Protein AF-A0A829GNU1-F1 (afdb_monomer_lite)

Sequence (378 aa):
MKKRCYLLACLGMLLCTLLAPVTSVGAAVTWPTTSGYPAPPSFGDVDGLFSPTMGDSSLLTDPTSGHAVGLEINKDQANRSGAIWSKAPMFDLDKDSSYTMYFYMGNKPKSGEGMGFVLAAKPAAPKKIDTGSLGVWGVDHLPPNSKPQEVADTALPNSFAMVVDTRKNGTGDPGGYEQLSDFQSYYFGTGYPGQANMYRIDYPYWMTWLYFKINNPSEQYRFGLGTQKNLYETPANGKWHKLQLDWKKDNLGGGTLTAQMTITRASKPDYATEVIKWTKNDIQKYFSQGSTDPAPRKLYLGFTGTTSDVFEPHVVAIGAMPEAATVNGTVALMRGAETVDATTHLKVDDVLHYDYTVNVKATSQAPWPESGTATMNV

Foldseek 3Di:
DPPPVVVVVVVVVVVVPVPPPPPCPPPQFDQDPVVVADDAPFFDFCALFKDKPDDQKDFGARPVRRTGTKIWQHDQDAWDKGKMWTPDFQAFLVDWWKFKKKKAWAADQFADFWKKKKWALDDWFFQDDDQNLFRAAFDFFDPAPDALQVRLNRGTALMKIWIWGQADQDDQDDFDAADDNPADGIKTKIAFRNDSLLWDQDVVRGGIYGQAADPDDPPVRHGRRMHIDGDPGGLNRSHMWMWMWTWDHDPQSWTKIWIWTWRDDPPDIDIDIDIDTDGLVNQQVRHPPDNPDHRRRTIMIMMIGHRHPGHTIIMMGTRDTPQAKDKDKDKFKDQVPDTDDPPDDDDQFGKIKIWMAIDINHPDPPDDPRIDIDIDTD

Radius of gyration: 25.9 Å; chains: 1; bounding box: 63×42×77 Å

pLDDT: mean 78.94, std 20.69, range [24.67, 98.5]

InterPro domains:
  IPR013320 Concanavalin A-like lectin/glucanase domain superfamily [SSF49899] (62-317)
  IPR056573 Legume lectins, beta-barrel domain [cd01951] (41-323)

Secondary structure (DSSP, 8-state):
--SHHHHHHHHHHHHTTT-S------------GGGSSPPPSS----TTTEEE-STT-EEEE-TTT--EEEEEEE-S-SS-EEEEEESS--EETTS-EEEEEEEE--B-SS---EEEEEEESS----SS--GGGTTTSPPSB--TT--HHHHHTTS--SEEEEEEE-----SSSS-SS-S-TTS-S-EEEEE-TT-GGGEEEETTTTEEEE-B--SS--GGG---SBEEEE-SS-S-BSSEEEEEEEEEE-SSS-EEEEEEEEE--SSS-EEEEEEEEE-HHHHHHHH-SSTTSPPPSEEEEEEEEE--SS---EEEEEEE-TTS-EEEEEEEEEETTEEP-TTPPP-TTPEEEEEEEEEEE-SS-PPP--EEEEEEE-

Structure (mmCIF, N/CA/C/O backbone):
data_AF-A0A829GNU1-F1
#
_entry.id   AF-A0A829GNU1-F1
#
loop_
_atom_site.group_PDB
_atom_site.id
_atom_site.type_symbol
_atom_site.label_atom_id
_atom_site.label_alt_id
_atom_site.label_comp_id
_atom_site.label_asym_id
_atom_site.label_entity_id
_atom_site.label_seq_id
_atom_site.pdbx_PDB_ins_code
_atom_site.Cartn_x
_atom_site.Cartn_y
_atom_site.Cartn_z
_atom_site.occupancy
_atom_site.B_iso_or_equiv
_atom_site.auth_seq_id
_atom_site.auth_comp_id
_atom_site.auth_asym_id
_atom_site.auth_atom_id
_atom_site.pdbx_PDB_model_num
ATOM 1 N N . MET A 1 1 ? -31.037 26.143 49.644 1.00 34.78 1 MET A N 1
ATOM 2 C CA . MET A 1 1 ? -31.284 25.571 48.298 1.00 34.78 1 MET A CA 1
ATOM 3 C C . MET A 1 1 ? -30.049 25.479 47.389 1.00 34.78 1 MET A C 1
ATOM 5 O O . MET A 1 1 ? -30.025 24.571 46.582 1.00 34.78 1 MET A O 1
ATOM 9 N N . LYS A 1 2 ? -28.986 26.294 47.529 1.00 28.02 2 LYS A N 1
ATOM 10 C CA . LYS A 1 2 ? -27.797 26.218 46.639 1.00 28.02 2 LYS A CA 1
ATOM 11 C C . LYS A 1 2 ? -26.674 25.234 47.040 1.00 28.02 2 LYS A C 1
ATOM 13 O O . LYS A 1 2 ? -25.797 24.974 46.232 1.00 28.02 2 LYS A O 1
ATOM 18 N N . LYS A 1 3 ? -26.690 24.657 48.252 1.00 24.67 3 LYS A N 1
ATOM 19 C CA . LYS A 1 3 ? -25.627 23.739 48.733 1.00 24.67 3 LYS A CA 1
ATOM 20 C C . LYS A 1 3 ? -25.874 22.244 48.453 1.00 24.67 3 LYS A C 1
ATOM 22 O O . LYS A 1 3 ? -24.938 21.465 48.549 1.00 24.67 3 LYS A O 1
ATOM 27 N N . ARG A 1 4 ? -27.098 21.838 48.082 1.00 28.52 4 ARG A N 1
ATOM 28 C CA . ARG A 1 4 ? -27.434 20.425 47.791 1.00 28.52 4 ARG A CA 1
ATOM 29 C C . ARG A 1 4 ? -27.187 20.024 46.329 1.00 28.52 4 ARG A C 1
ATOM 31 O O . ARG A 1 4 ? -26.850 18.877 46.084 1.00 28.52 4 ARG A O 1
ATOM 38 N N . CYS A 1 5 ? -27.225 20.971 45.386 1.00 29.58 5 CYS A N 1
ATOM 39 C CA . CYS A 1 5 ? -26.906 20.696 43.977 1.00 29.58 5 CYS A CA 1
ATOM 40 C C . CYS A 1 5 ? -25.408 20.439 43.723 1.00 29.58 5 CYS A C 1
ATOM 42 O O . CYS A 1 5 ? -25.068 19.744 42.774 1.00 29.58 5 CYS A O 1
ATOM 44 N N . TYR A 1 6 ? -24.511 20.944 44.580 1.00 27.14 6 TYR A N 1
ATOM 45 C CA . TYR A 1 6 ? -23.063 20.739 44.423 1.00 27.14 6 TYR A CA 1
ATOM 46 C C . TYR A 1 6 ? -22.579 19.364 44.911 1.00 27.14 6 TYR A C 1
ATOM 48 O O . TYR A 1 6 ? -21.627 18.830 44.357 1.00 27.14 6 TYR A O 1
ATOM 56 N N . LEU A 1 7 ? -23.246 18.755 45.898 1.00 28.97 7 LEU A N 1
ATOM 57 C CA . LEU A 1 7 ? -22.898 17.408 46.375 1.00 28.97 7 LEU A CA 1
ATOM 58 C C . LEU A 1 7 ? -23.349 16.309 45.400 1.00 28.97 7 LEU A C 1
ATOM 60 O O . LEU A 1 7 ? -22.617 15.348 45.209 1.00 28.97 7 LEU A O 1
ATOM 64 N N . LEU A 1 8 ? -24.486 16.488 44.719 1.00 30.88 8 LEU A N 1
ATOM 65 C CA . LEU A 1 8 ? -24.980 15.558 43.693 1.00 30.88 8 LEU A CA 1
ATOM 66 C C . LEU A 1 8 ? -24.145 15.596 42.401 1.00 30.88 8 LEU A C 1
ATOM 68 O O . LEU A 1 8 ? -23.872 14.549 41.822 1.00 30.88 8 LEU A O 1
ATOM 72 N N . ALA A 1 9 ? -23.664 16.775 41.991 1.00 32.94 9 ALA A N 1
ATOM 73 C CA . ALA A 1 9 ? -22.779 16.903 40.831 1.00 32.94 9 ALA A CA 1
ATOM 74 C C . ALA A 1 9 ? -21.379 16.302 41.083 1.00 32.94 9 ALA A C 1
ATOM 76 O O . ALA A 1 9 ? -20.797 15.695 40.185 1.00 32.94 9 ALA A O 1
ATOM 77 N N . CYS A 1 10 ? -20.853 16.417 42.309 1.00 29.38 10 CYS A N 1
ATOM 78 C CA . CYS A 1 10 ? -19.566 15.818 42.673 1.00 29.38 10 CYS A CA 1
ATOM 79 C C . CYS A 1 10 ? -19.655 14.301 42.912 1.00 29.38 10 CYS A C 1
ATOM 81 O O . CYS A 1 10 ? -18.698 13.600 42.602 1.00 29.38 10 CYS A O 1
ATOM 83 N N . LEU A 1 11 ? -20.790 13.775 43.397 1.00 31.84 11 LEU A N 1
ATOM 84 C CA . LEU A 1 11 ? -20.994 12.329 43.567 1.00 31.84 11 LEU A CA 1
ATOM 85 C C . LEU A 1 11 ? -21.225 11.619 42.219 1.00 31.84 11 LEU A C 1
ATOM 87 O O . LEU A 1 11 ? -20.717 10.521 42.022 1.00 31.84 11 LEU A O 1
ATOM 91 N N . GLY A 1 12 ? -21.899 12.277 41.265 1.00 31.73 12 GLY A N 1
ATOM 92 C CA . GLY A 1 12 ? -22.055 11.779 39.892 1.00 31.73 12 GLY A CA 1
ATOM 93 C C . GLY A 1 12 ? -20.729 11.675 39.129 1.00 31.73 12 GLY A C 1
ATOM 94 O O . GLY A 1 12 ? -20.509 10.704 38.413 1.00 31.73 12 GLY A O 1
ATOM 95 N N . MET A 1 13 ? -19.798 12.615 39.342 1.00 33.81 13 MET A N 1
ATOM 96 C CA . MET A 1 13 ? -18.445 12.524 38.773 1.00 33.81 13 MET A CA 1
ATOM 97 C C . MET A 1 13 ? -17.554 11.492 39.480 1.00 33.81 13 MET A C 1
ATOM 99 O O . MET A 1 13 ? -16.704 10.895 38.823 1.00 33.81 13 MET A O 1
ATOM 103 N N . LEU A 1 14 ? -17.748 11.250 40.783 1.00 30.81 14 LEU A N 1
ATOM 104 C CA . LEU A 1 14 ? -16.976 10.248 41.530 1.00 30.81 14 LEU A CA 1
ATOM 105 C C . LEU A 1 14 ? -17.453 8.804 41.287 1.00 30.81 14 LEU A C 1
ATOM 107 O O . LEU A 1 14 ? -16.668 7.884 41.470 1.00 30.81 14 LEU A O 1
ATOM 111 N N . LEU A 1 15 ? -18.715 8.581 40.892 1.00 34.75 15 LEU A N 1
ATOM 112 C CA . LEU A 1 15 ? -19.246 7.229 40.652 1.00 34.75 15 LEU A CA 1
ATOM 113 C C . LEU A 1 15 ? -19.085 6.732 39.211 1.00 34.75 15 LEU A C 1
ATOM 115 O O . LEU A 1 15 ? -19.006 5.519 39.013 1.00 34.75 15 LEU A O 1
ATOM 119 N N . CYS A 1 16 ? -18.932 7.628 38.227 1.00 33.47 16 CYS A N 1
ATOM 120 C CA . CYS A 1 16 ? -18.524 7.248 36.867 1.00 33.47 16 CYS A CA 1
ATOM 121 C C . CYS A 1 16 ? -17.163 6.525 36.832 1.00 33.47 16 CYS A C 1
ATOM 123 O O . CYS A 1 16 ? -16.850 5.872 35.842 1.00 33.47 16 CYS A O 1
ATOM 125 N N . THR A 1 17 ? -16.361 6.614 37.900 1.00 36.00 17 THR A N 1
ATOM 126 C CA . THR A 1 17 ? -15.085 5.897 38.036 1.00 36.00 17 THR A CA 1
ATOM 127 C C . THR A 1 17 ? -15.153 4.655 38.934 1.00 36.00 17 THR A C 1
ATOM 129 O O . THR A 1 17 ? -14.221 3.857 38.898 1.00 36.00 17 THR A O 1
ATOM 132 N N . LEU A 1 18 ? -16.223 4.455 39.720 1.00 30.41 18 LEU A N 1
ATOM 133 C CA . LEU A 1 18 ? -16.295 3.410 40.761 1.00 30.41 18 LEU A CA 1
ATOM 134 C C . LEU A 1 18 ? -17.259 2.251 40.458 1.00 30.41 18 LEU A C 1
ATOM 136 O O . LEU A 1 18 ? -17.153 1.208 41.095 1.00 30.41 18 LEU A O 1
ATOM 140 N N . LEU A 1 19 ? -18.173 2.402 39.495 1.00 33.56 19 LEU A N 1
ATOM 141 C CA . LEU A 1 19 ? -19.116 1.347 39.087 1.00 33.56 19 LEU A CA 1
ATOM 142 C C . LEU A 1 19 ? -19.144 1.141 37.570 1.00 33.56 19 LEU A C 1
ATOM 144 O O . LEU A 1 19 ? -20.159 0.727 37.010 1.00 33.56 19 LEU A O 1
ATOM 148 N N . ALA A 1 20 ? -18.013 1.376 36.898 1.00 28.52 20 ALA A N 1
ATOM 149 C CA . ALA A 1 20 ? -17.798 0.674 35.645 1.00 28.52 20 ALA A CA 1
ATOM 150 C C . ALA A 1 20 ? -17.948 -0.821 35.973 1.00 28.52 20 ALA A C 1
ATOM 152 O O . ALA A 1 20 ? -17.293 -1.282 36.920 1.00 28.52 20 ALA A O 1
ATOM 153 N N . PRO A 1 21 ? -18.805 -1.589 35.275 1.00 30.78 21 PRO A N 1
ATOM 154 C CA . PRO A 1 21 ? -18.667 -3.028 35.344 1.00 30.78 21 PRO A CA 1
ATOM 155 C C . PRO A 1 21 ? -17.183 -3.310 35.116 1.00 30.78 21 PRO A C 1
ATOM 157 O O . PRO A 1 21 ? -16.559 -2.700 34.243 1.00 30.78 21 PRO A O 1
ATOM 160 N N . VAL A 1 22 ? -16.600 -4.208 35.907 1.00 29.80 22 VAL A N 1
ATOM 161 C CA . VAL A 1 22 ? -15.300 -4.796 35.579 1.00 29.80 22 VAL A CA 1
ATOM 162 C C . VAL A 1 22 ? -15.512 -5.695 34.353 1.00 29.80 22 VAL A C 1
ATOM 164 O O . VAL A 1 22 ? -15.247 -6.887 34.361 1.00 29.80 22 VAL A O 1
ATOM 167 N N . THR A 1 23 ? -16.054 -5.142 33.269 1.00 33.47 23 THR A N 1
ATOM 168 C CA . THR A 1 23 ? -15.606 -5.498 31.947 1.00 33.47 23 THR A CA 1
ATOM 169 C C . THR A 1 23 ? -14.153 -5.083 31.963 1.00 33.47 23 THR A C 1
ATOM 171 O O . THR A 1 23 ? -13.847 -3.897 32.104 1.00 33.47 23 THR A O 1
ATOM 174 N N . SER A 1 24 ? -13.253 -6.055 31.897 1.00 29.12 24 SER A N 1
ATOM 175 C CA . SER A 1 24 ? -11.918 -5.801 31.391 1.00 29.12 24 SER A CA 1
ATOM 176 C C . SER A 1 24 ? -12.101 -5.125 30.033 1.00 29.12 24 SER A C 1
ATOM 178 O O . SER A 1 24 ? -12.237 -5.793 29.010 1.00 29.12 24 SER A O 1
ATOM 180 N N . VAL A 1 25 ? -12.185 -3.794 30.017 1.00 35.12 25 VAL A N 1
ATOM 181 C CA . VAL A 1 25 ? -11.794 -3.026 28.849 1.00 35.12 25 VAL A CA 1
ATOM 182 C C . VAL A 1 25 ? -10.366 -3.497 28.669 1.00 35.12 25 VAL A C 1
ATOM 184 O O . VAL A 1 25 ? -9.541 -3.253 29.555 1.00 35.12 25 VAL A O 1
ATOM 187 N N . GLY A 1 26 ? -10.132 -4.338 27.657 1.00 40.00 26 GLY A N 1
ATOM 188 C CA . GLY A 1 26 ? -8.797 -4.847 27.378 1.00 40.00 26 GLY A CA 1
ATOM 189 C C . GLY A 1 26 ? -7.847 -3.665 27.484 1.00 40.00 26 GLY A C 1
ATOM 190 O O . GLY A 1 26 ? -8.184 -2.577 27.003 1.00 40.00 26 GLY A O 1
ATOM 191 N N . ALA A 1 27 ? -6.752 -3.831 28.229 1.00 44.66 27 ALA A N 1
ATOM 192 C CA . ALA A 1 27 ? -5.779 -2.761 28.381 1.00 44.66 27 ALA A CA 1
ATOM 193 C C . ALA A 1 27 ? -5.512 -2.168 26.994 1.00 44.66 27 ALA A C 1
ATOM 195 O O . ALA A 1 27 ? -5.385 -2.928 26.031 1.00 44.66 27 ALA A O 1
ATOM 196 N N . ALA A 1 28 ? -5.515 -0.835 26.881 1.00 62.75 28 ALA A N 1
ATOM 197 C CA . ALA A 1 28 ? -5.221 -0.184 25.612 1.00 62.75 28 ALA A CA 1
ATOM 198 C C . ALA A 1 28 ? -3.938 -0.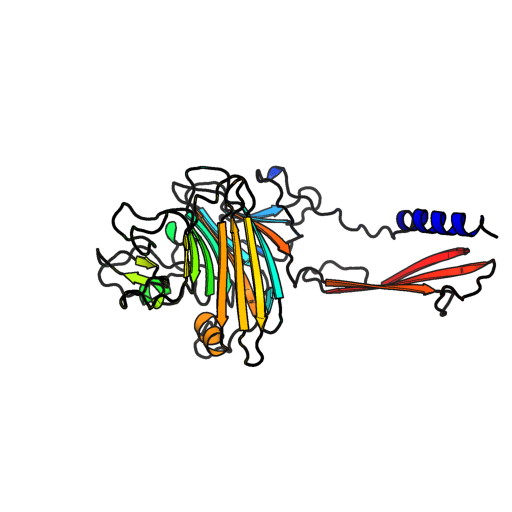809 25.052 1.00 62.75 28 ALA A C 1
ATOM 200 O O . ALA A 1 28 ? -2.917 -0.817 25.744 1.00 62.75 28 ALA A O 1
ATOM 201 N N . VAL A 1 29 ? -4.032 -1.401 23.860 1.00 70.25 29 VAL A N 1
ATOM 202 C CA . VAL A 1 29 ? -2.920 -2.143 23.266 1.00 70.25 29 VAL A CA 1
ATOM 203 C C . VAL A 1 29 ? -1.691 -1.243 23.179 1.00 70.25 29 VAL A C 1
ATOM 205 O O . VAL A 1 29 ? -1.793 -0.052 22.869 1.00 70.25 29 VAL A O 1
ATOM 208 N N . THR A 1 30 ? -0.520 -1.796 23.481 1.00 82.94 30 THR A N 1
ATOM 209 C CA . THR A 1 30 ? 0.733 -1.035 23.481 1.00 82.94 30 THR A CA 1
ATOM 210 C C . THR A 1 30 ? 1.609 -1.410 22.297 1.00 82.94 30 THR A C 1
ATOM 212 O O . THR A 1 30 ? 1.649 -2.562 21.870 1.00 82.94 30 THR A O 1
ATOM 215 N N . TRP A 1 31 ? 2.333 -0.431 21.748 1.00 88.50 31 TRP A N 1
ATOM 216 C CA . TRP A 1 31 ? 3.304 -0.719 20.699 1.00 88.50 31 TRP A CA 1
ATOM 217 C C . TRP A 1 31 ? 4.501 -1.472 21.306 1.00 88.50 31 TRP A C 1
ATOM 219 O O . TRP A 1 31 ? 5.074 -0.986 22.288 1.00 88.50 31 TRP A O 1
ATOM 229 N N . PRO A 1 32 ? 4.920 -2.623 20.749 1.00 90.12 32 PRO A N 1
ATOM 230 C CA . PRO A 1 32 ? 5.992 -3.426 21.323 1.00 90.12 32 PRO A CA 1
ATOM 231 C C . PRO A 1 32 ? 7.326 -2.683 21.293 1.00 90.12 32 PRO A C 1
ATOM 233 O O . PRO A 1 32 ? 7.927 -2.497 20.234 1.00 90.12 32 PRO A O 1
ATOM 236 N N . THR A 1 33 ? 7.850 -2.323 22.464 1.00 86.12 33 THR A N 1
ATOM 237 C CA . THR A 1 33 ? 9.181 -1.701 22.594 1.00 86.12 33 THR A CA 1
ATOM 238 C C . THR A 1 33 ? 10.307 -2.625 22.121 1.00 86.12 33 THR A C 1
ATOM 240 O O . THR A 1 33 ? 11.345 -2.155 21.662 1.00 86.12 33 THR A O 1
ATOM 243 N N . THR A 1 34 ? 10.085 -3.940 22.162 1.00 85.69 34 THR A N 1
ATOM 244 C CA . THR A 1 34 ? 10.999 -4.974 21.654 1.00 85.69 34 THR A CA 1
ATOM 245 C C . THR A 1 34 ? 11.053 -5.057 20.128 1.00 85.69 34 THR A C 1
ATOM 247 O O . THR A 1 34 ? 11.952 -5.712 19.607 1.00 85.69 34 THR A O 1
ATOM 250 N N . SER A 1 35 ? 10.145 -4.394 19.399 1.00 88.00 35 SER A N 1
ATOM 251 C CA . SER A 1 35 ? 10.159 -4.388 17.926 1.00 88.00 35 SER A CA 1
ATOM 252 C C . SER A 1 35 ? 11.360 -3.655 17.327 1.00 88.00 35 SER A C 1
ATOM 254 O O . SER A 1 35 ? 11.690 -3.869 16.168 1.00 88.00 35 SER A O 1
ATOM 256 N N . GLY A 1 36 ? 12.012 -2.776 18.097 1.00 90.69 36 GLY A N 1
ATOM 257 C CA . GLY A 1 36 ? 13.086 -1.918 17.590 1.00 90.69 36 GLY A CA 1
ATOM 258 C C . GLY A 1 36 ? 12.596 -0.725 16.758 1.00 90.69 36 GLY A C 1
ATOM 259 O O . GLY A 1 36 ? 13.419 0.053 16.278 1.00 90.69 36 GLY A O 1
ATOM 260 N N . TYR A 1 37 ? 11.278 -0.538 16.622 1.00 94.31 37 TYR A N 1
ATOM 261 C CA . TYR A 1 37 ? 10.669 0.588 15.910 1.00 94.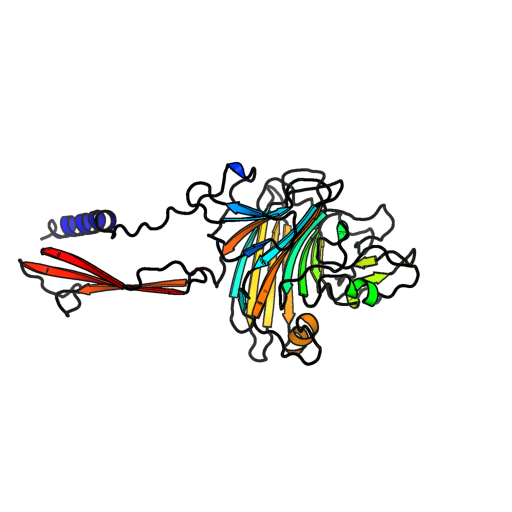31 37 TYR A CA 1
ATOM 262 C C . TYR A 1 37 ? 10.012 1.570 16.890 1.00 94.31 37 TYR A C 1
ATOM 264 O O . TYR A 1 37 ? 9.409 1.135 17.876 1.00 94.31 37 TYR A O 1
ATOM 272 N N . PRO A 1 38 ? 10.081 2.892 16.639 1.00 94.19 38 PRO A N 1
ATOM 273 C CA . PRO A 1 38 ? 9.361 3.863 17.457 1.00 94.19 38 PRO A CA 1
ATOM 274 C C . PRO A 1 38 ? 7.849 3.646 17.336 1.00 94.19 38 PRO A C 1
ATOM 276 O O . PRO A 1 38 ? 7.370 3.221 16.287 1.00 94.19 38 PRO A O 1
ATOM 279 N N . ALA A 1 39 ? 7.082 3.990 18.372 1.00 91.94 39 ALA A N 1
ATOM 280 C CA . ALA A 1 39 ? 5.625 3.907 18.300 1.00 91.94 39 ALA A CA 1
ATOM 281 C C . ALA A 1 39 ? 5.066 4.858 17.215 1.00 91.94 39 ALA A C 1
ATOM 283 O O . ALA A 1 39 ? 5.535 6.000 17.110 1.00 91.94 39 ALA A O 1
ATOM 284 N N . PRO A 1 40 ? 4.090 4.417 16.400 1.00 93.12 40 PRO A N 1
ATOM 285 C CA . PRO A 1 40 ? 3.441 5.265 15.405 1.00 93.12 40 PRO A CA 1
ATOM 286 C C . PRO A 1 40 ? 2.567 6.338 16.073 1.00 93.12 40 PRO A C 1
ATOM 288 O O . PRO A 1 40 ? 2.157 6.173 17.223 1.00 93.12 40 PRO A O 1
ATOM 291 N N . PRO A 1 41 ? 2.225 7.428 15.357 1.00 88.81 41 PRO A N 1
ATOM 292 C CA . PRO A 1 41 ? 1.355 8.480 15.891 1.00 88.81 41 PRO A CA 1
ATOM 293 C C . PRO A 1 41 ? -0.021 7.974 16.341 1.00 88.81 41 PRO A C 1
ATOM 295 O O . PRO A 1 41 ? -0.625 8.543 17.246 1.00 88.81 41 PRO A O 1
ATOM 298 N N . SER A 1 42 ? -0.527 6.931 15.684 1.00 85.06 42 SER A N 1
ATOM 299 C CA . SER A 1 42 ? -1.758 6.230 16.031 1.00 85.06 42 SER A CA 1
ATOM 300 C C . SER A 1 42 ? -1.716 4.827 15.429 1.00 85.06 42 SER A C 1
ATOM 302 O O . SER A 1 42 ? -1.139 4.621 14.358 1.00 85.06 42 SER A O 1
ATOM 304 N N . PHE A 1 43 ? -2.308 3.870 16.133 1.00 86.69 43 PHE A N 1
ATOM 305 C CA . PHE A 1 43 ? -2.477 2.497 15.686 1.00 86.69 43 PHE A CA 1
ATOM 306 C C . PHE A 1 43 ? -3.677 1.865 16.399 1.00 86.69 43 PHE A C 1
ATOM 308 O O . PHE A 1 43 ? -4.054 2.301 17.489 1.00 86.69 43 PHE A O 1
ATOM 315 N N . GLY A 1 44 ? -4.266 0.852 15.777 1.00 77.56 44 GLY A N 1
ATOM 316 C CA . GLY A 1 44 ? -5.303 0.005 16.347 1.00 77.56 44 GLY A CA 1
ATOM 317 C C . GLY A 1 44 ? -4.854 -1.449 16.453 1.00 77.56 44 GLY A C 1
ATOM 318 O O . GLY A 1 44 ? -3.815 -1.839 15.919 1.00 77.56 44 GLY A O 1
ATOM 319 N N . ASP A 1 45 ? -5.672 -2.244 17.135 1.00 81.56 45 ASP A N 1
ATOM 320 C CA . ASP A 1 45 ? -5.567 -3.700 17.114 1.00 81.56 45 ASP A CA 1
ATOM 321 C C . ASP A 1 45 ? -5.826 -4.212 15.686 1.00 81.56 45 ASP A C 1
ATOM 323 O O . ASP A 1 45 ? -6.835 -3.876 15.058 1.00 81.56 45 ASP A O 1
ATOM 327 N N . VAL A 1 46 ? -4.881 -4.987 15.164 1.00 85.31 46 VAL A N 1
ATOM 328 C CA . VAL A 1 46 ? -4.952 -5.639 13.852 1.00 85.31 46 VAL A CA 1
ATOM 329 C C . VAL A 1 46 ? -5.022 -7.159 13.977 1.00 85.31 46 VAL A C 1
ATOM 331 O O . VAL A 1 46 ? -4.918 -7.870 12.969 1.00 85.31 46 VAL A O 1
ATOM 334 N N . ASP A 1 47 ? -5.205 -7.669 15.196 1.00 83.75 47 ASP A N 1
ATOM 335 C CA . ASP A 1 47 ? -5.316 -9.089 15.459 1.00 83.75 47 ASP A CA 1
ATOM 336 C C . ASP A 1 47 ? -6.487 -9.706 14.700 1.00 83.75 47 ASP A C 1
ATOM 338 O O . ASP A 1 47 ? -7.575 -9.146 14.556 1.00 83.75 47 ASP A O 1
ATOM 342 N N . GLY A 1 48 ? -6.224 -10.868 14.112 1.00 83.44 48 GLY A N 1
ATOM 343 C CA . GLY A 1 48 ? -7.180 -11.537 13.241 1.00 83.44 48 GLY A CA 1
ATOM 344 C C . GLY A 1 48 ? -7.459 -10.844 11.896 1.00 83.44 48 GLY A C 1
ATOM 345 O O . GLY A 1 48 ? -8.007 -11.511 11.022 1.00 83.44 48 GLY A O 1
ATOM 346 N N . LEU A 1 49 ? -7.057 -9.586 11.672 1.00 87.19 49 LEU A N 1
ATOM 347 C CA . LEU A 1 49 ? -7.403 -8.831 10.457 1.00 87.19 49 LEU A CA 1
ATOM 348 C C . LEU A 1 49 ? -6.451 -9.094 9.292 1.00 87.19 49 LEU A C 1
ATOM 350 O O . LEU A 1 49 ? -6.887 -9.152 8.142 1.00 87.19 49 LEU A O 1
ATOM 354 N N . PHE A 1 50 ? -5.166 -9.290 9.582 1.00 93.25 50 PHE A N 1
ATOM 355 C CA . PHE A 1 50 ? -4.119 -9.470 8.578 1.00 93.25 50 PHE A CA 1
ATOM 356 C C . PHE A 1 50 ? -3.355 -10.780 8.782 1.00 93.25 50 PHE A C 1
ATOM 358 O O . PHE A 1 50 ? -3.301 -11.338 9.879 1.00 93.25 50 PHE A O 1
ATOM 365 N N . SER A 1 51 ? -2.763 -11.290 7.706 1.00 94.38 51 SER A N 1
ATOM 366 C CA . SER A 1 51 ? -1.870 -12.447 7.733 1.00 94.38 51 SER A CA 1
ATOM 367 C C . SER A 1 51 ? -0.679 -12.242 6.801 1.00 94.38 51 SER A C 1
ATOM 369 O O . SER A 1 51 ? -0.887 -11.844 5.649 1.00 94.38 51 SER A O 1
ATOM 371 N N . PRO A 1 52 ? 0.546 -12.570 7.248 1.00 95.50 52 PRO A N 1
ATOM 372 C CA . PRO A 1 52 ? 1.679 -12.772 6.357 1.00 95.50 52 PRO A CA 1
ATOM 373 C C . PRO A 1 52 ? 1.356 -13.813 5.286 1.00 95.50 52 PRO A C 1
ATOM 375 O O . PRO A 1 52 ? 0.843 -14.890 5.591 1.00 95.50 52 PRO A O 1
ATOM 378 N N . THR A 1 53 ? 1.657 -13.493 4.032 1.00 91.12 53 THR A N 1
ATOM 379 C CA . THR A 1 53 ? 1.505 -14.408 2.890 1.00 91.12 53 THR A CA 1
ATOM 380 C C . THR A 1 53 ? 2.838 -14.722 2.212 1.00 91.12 53 THR A C 1
ATOM 382 O O . THR A 1 53 ? 2.869 -15.558 1.314 1.00 91.12 53 THR A O 1
ATOM 385 N N . MET A 1 54 ? 3.931 -14.069 2.624 1.00 85.62 54 MET A N 1
ATOM 386 C CA . MET A 1 54 ? 5.308 -14.390 2.226 1.00 85.62 54 MET A CA 1
ATOM 387 C C . MET A 1 54 ? 6.217 -14.488 3.458 1.00 85.62 54 MET A C 1
ATOM 389 O O . MET A 1 54 ? 5.907 -13.937 4.513 1.00 85.62 54 MET A O 1
ATOM 393 N N . GLY A 1 55 ? 7.312 -15.243 3.330 1.00 76.31 55 GLY A N 1
ATOM 394 C CA . GLY A 1 55 ? 8.074 -15.768 4.469 1.00 76.31 55 GLY A CA 1
ATOM 395 C C . GLY A 1 55 ? 8.835 -14.742 5.313 1.00 76.31 55 GLY A C 1
ATOM 396 O O . GLY A 1 55 ? 9.106 -15.028 6.475 1.00 76.31 55 GLY A O 1
ATOM 397 N N . ASP A 1 56 ? 9.166 -13.566 4.773 1.00 86.50 56 ASP A N 1
ATOM 398 C CA . ASP A 1 56 ? 9.936 -12.550 5.508 1.00 86.50 56 ASP A CA 1
ATOM 399 C C . ASP A 1 56 ? 9.065 -11.585 6.334 1.00 86.50 56 ASP A C 1
ATOM 401 O O . ASP A 1 56 ? 9.596 -10.736 7.053 1.00 86.50 56 ASP A O 1
ATOM 405 N N . SER A 1 57 ? 7.738 -11.729 6.264 1.00 95.44 57 SER A N 1
ATOM 406 C CA . SER A 1 57 ? 6.783 -10.858 6.948 1.00 95.44 57 SER A CA 1
ATOM 407 C C . SER A 1 57 ? 6.327 -11.401 8.301 1.00 95.44 57 SER A C 1
ATOM 409 O O . SER A 1 57 ? 6.134 -12.603 8.482 1.00 95.44 57 SER A O 1
ATOM 411 N N . SER A 1 58 ? 6.075 -10.502 9.252 1.00 96.00 58 SER A N 1
ATOM 412 C CA . SER A 1 58 ? 5.589 -10.838 10.589 1.00 96.00 58 SER A CA 1
ATOM 413 C C . SER A 1 58 ? 4.578 -9.816 11.126 1.00 96.00 58 SER A C 1
ATOM 415 O O . SER A 1 58 ? 4.466 -8.695 10.629 1.00 96.00 58 SER A O 1
ATOM 417 N N . LEU A 1 59 ? 3.796 -10.213 12.132 1.00 95.94 59 LEU A N 1
ATOM 418 C CA . LEU A 1 59 ? 2.946 -9.290 12.885 1.00 95.94 59 LEU A CA 1
ATOM 419 C C . LEU A 1 59 ? 3.692 -8.822 14.137 1.00 95.94 59 LEU A C 1
ATOM 421 O O . LEU A 1 59 ? 4.260 -9.631 14.874 1.00 95.94 59 LEU A O 1
ATOM 425 N N . LEU A 1 60 ? 3.652 -7.521 14.403 1.00 95.44 60 LEU A N 1
ATOM 426 C CA . LEU A 1 60 ? 4.170 -6.941 15.635 1.00 95.44 60 LEU A CA 1
ATOM 427 C C . LEU A 1 60 ? 3.121 -7.114 16.727 1.00 95.44 60 LEU A C 1
ATOM 429 O O . LEU A 1 60 ? 2.008 -6.609 16.602 1.00 95.44 60 LEU A O 1
ATOM 433 N N . THR A 1 61 ? 3.479 -7.845 17.777 1.00 92.50 61 THR A N 1
ATOM 434 C CA . THR A 1 61 ? 2.556 -8.246 18.844 1.00 92.50 61 THR A CA 1
ATOM 435 C C . THR A 1 61 ? 2.845 -7.458 20.112 1.00 92.50 61 THR A C 1
ATOM 437 O O . THR A 1 61 ? 3.998 -7.385 20.535 1.00 92.50 61 THR A O 1
ATOM 440 N N . ASP A 1 62 ? 1.814 -6.885 20.723 1.00 86.94 62 ASP A N 1
ATOM 441 C CA . ASP A 1 62 ? 1.901 -6.284 22.050 1.00 86.94 62 ASP A CA 1
ATOM 442 C C . ASP A 1 62 ? 2.278 -7.370 23.077 1.00 86.94 62 ASP A C 1
ATOM 444 O O . ASP A 1 62 ? 1.526 -8.333 23.247 1.00 86.94 62 ASP A O 1
ATOM 448 N N . PRO A 1 63 ? 3.415 -7.251 23.787 1.00 83.62 63 PRO A N 1
ATOM 449 C CA . PRO A 1 63 ? 3.871 -8.280 24.719 1.00 83.62 63 PRO A CA 1
ATOM 450 C C . PRO A 1 63 ? 2.958 -8.440 25.941 1.00 83.62 63 PRO A C 1
ATOM 452 O O . PRO A 1 63 ? 3.056 -9.448 26.637 1.00 83.62 63 PRO A O 1
ATOM 455 N N . THR A 1 64 ? 2.103 -7.454 26.225 1.00 81.81 64 THR A N 1
ATOM 456 C CA . THR A 1 64 ? 1.205 -7.470 27.385 1.00 81.81 64 THR A CA 1
ATOM 457 C C . THR A 1 64 ? -0.094 -8.189 27.062 1.00 81.81 64 THR A C 1
ATOM 459 O O . THR A 1 64 ? -0.537 -9.045 27.824 1.00 81.81 64 THR A O 1
ATOM 462 N N . SER A 1 65 ? -0.715 -7.827 25.939 1.00 79.94 65 SER A N 1
ATOM 463 C CA . SER A 1 65 ? -2.020 -8.354 25.543 1.00 79.94 65 SER A CA 1
ATOM 464 C C . SER A 1 65 ? -1.917 -9.594 24.649 1.00 79.94 65 SER A C 1
ATOM 466 O O . SER A 1 65 ? -2.833 -10.409 24.636 1.00 79.94 65 SER A O 1
ATOM 468 N N . GLY A 1 66 ? -0.812 -9.772 23.918 1.00 84.50 66 GLY A N 1
ATOM 469 C CA . GLY A 1 66 ? -0.673 -10.813 22.896 1.00 84.50 66 GLY A CA 1
ATOM 470 C C . GLY A 1 66 ? -1.382 -10.484 21.577 1.00 84.50 66 GLY A C 1
ATOM 471 O O . GLY A 1 66 ? -1.355 -11.306 20.664 1.00 84.50 66 GLY A O 1
ATOM 472 N N . HIS A 1 67 ? -1.985 -9.298 21.457 1.00 84.94 67 HIS A N 1
ATOM 473 C CA . HIS A 1 67 ? -2.664 -8.844 20.245 1.00 84.94 67 HIS A CA 1
ATOM 474 C C . HIS A 1 67 ? -1.668 -8.294 19.220 1.00 84.94 67 HIS A C 1
ATOM 476 O O . HIS A 1 67 ? -0.685 -7.635 19.573 1.00 84.94 67 HIS A O 1
ATOM 482 N N . ALA A 1 68 ? -1.929 -8.528 17.934 1.00 89.38 68 ALA A N 1
ATOM 483 C CA . ALA A 1 68 ? -1.176 -7.898 16.858 1.00 89.38 68 ALA A CA 1
ATOM 484 C C . ALA A 1 68 ? -1.560 -6.416 16.727 1.00 89.38 68 ALA A C 1
ATOM 486 O O . ALA A 1 68 ? -2.732 -6.075 16.642 1.00 89.38 68 ALA A O 1
ATOM 487 N N . VAL A 1 69 ? -0.573 -5.525 16.658 1.00 89.69 69 VAL A N 1
ATOM 488 C CA . VAL A 1 69 ? -0.768 -4.059 16.630 1.00 89.69 69 VAL A CA 1
ATOM 489 C C . VAL A 1 69 ? -0.052 -3.367 15.468 1.00 89.69 69 VAL A C 1
ATOM 491 O O . VAL A 1 69 ? -0.244 -2.178 15.219 1.00 89.69 69 VAL A O 1
ATOM 494 N N . GLY A 1 70 ? 0.783 -4.105 14.738 1.00 94.44 70 GLY A N 1
ATOM 495 C CA . GLY A 1 70 ? 1.528 -3.602 13.593 1.00 94.44 70 GLY A CA 1
ATOM 496 C C . GLY A 1 70 ? 1.909 -4.719 12.633 1.00 94.44 70 GLY A C 1
ATOM 497 O O . GLY A 1 70 ? 1.839 -5.904 12.959 1.00 94.44 70 GLY A O 1
ATOM 498 N N . LEU A 1 71 ? 2.313 -4.327 11.433 1.00 97.56 71 LEU A N 1
ATOM 499 C CA . LEU A 1 71 ? 2.651 -5.221 10.335 1.00 97.56 71 LEU A CA 1
ATOM 500 C C . LEU A 1 71 ? 4.113 -4.963 9.963 1.00 97.56 71 LEU A C 1
ATOM 502 O O . LEU A 1 71 ? 4.450 -3.860 9.540 1.00 97.56 71 LEU A O 1
ATOM 506 N N . GLU A 1 72 ? 4.985 -5.951 10.117 1.00 97.56 72 GLU A N 1
ATOM 507 C CA . GLU A 1 72 ? 6.366 -5.895 9.641 1.00 97.56 72 GLU A CA 1
ATOM 508 C C . GLU A 1 72 ? 6.434 -6.656 8.319 1.00 97.56 72 GLU A C 1
ATOM 510 O O . GLU A 1 72 ? 6.448 -7.883 8.286 1.00 97.56 72 GLU A O 1
ATOM 515 N N . ILE A 1 73 ? 6.428 -5.924 7.208 1.00 97.38 73 ILE A N 1
ATOM 516 C CA . ILE A 1 73 ? 6.461 -6.511 5.870 1.00 97.38 73 ILE A CA 1
ATOM 517 C C . ILE A 1 73 ? 7.849 -7.101 5.630 1.00 97.38 73 ILE A C 1
ATOM 519 O O . ILE A 1 73 ? 7.947 -8.266 5.268 1.00 97.38 73 ILE A O 1
ATOM 523 N N . ASN A 1 74 ? 8.901 -6.321 5.884 1.00 95.00 74 ASN A N 1
ATOM 524 C CA . ASN A 1 74 ? 10.284 -6.784 5.882 1.00 95.00 74 ASN A CA 1
ATOM 525 C C . ASN A 1 74 ? 11.011 -6.231 7.101 1.00 95.00 74 ASN A C 1
ATOM 527 O O . ASN A 1 74 ? 10.841 -5.065 7.465 1.00 95.00 74 ASN A O 1
ATOM 531 N N . LYS A 1 75 ? 11.891 -7.056 7.663 1.00 93.44 75 LYS A N 1
ATOM 532 C CA . LYS A 1 75 ? 12.911 -6.608 8.613 1.00 93.44 75 LYS A CA 1
ATOM 533 C C . LYS A 1 75 ? 13.953 -5.745 7.917 1.00 93.44 75 LYS A C 1
ATOM 535 O O . LYS A 1 75 ? 14.156 -5.849 6.710 1.00 93.44 75 LYS A O 1
ATOM 540 N N . ASP A 1 76 ? 14.685 -4.980 8.719 1.00 93.88 76 ASP A N 1
ATOM 541 C CA . ASP A 1 76 ? 15.893 -4.260 8.311 1.00 93.88 76 ASP A CA 1
ATOM 542 C C . ASP A 1 76 ? 17.045 -5.242 8.004 1.00 93.88 76 ASP A C 1
ATOM 544 O O . ASP A 1 76 ? 18.023 -5.357 8.745 1.00 93.88 76 ASP A O 1
ATOM 548 N N . GLN A 1 77 ? 16.890 -6.019 6.932 1.00 93.81 77 GLN A N 1
ATOM 549 C CA . GLN A 1 77 ? 17.803 -7.077 6.521 1.00 93.81 77 GLN A CA 1
ATOM 550 C C . GLN A 1 77 ? 17.862 -7.189 4.997 1.00 93.81 77 GLN A C 1
ATOM 552 O O . GLN A 1 77 ? 16.862 -7.001 4.307 1.00 93.81 77 GLN A O 1
ATOM 557 N N . ALA A 1 78 ? 19.036 -7.555 4.483 1.00 93.50 78 ALA A N 1
ATOM 558 C CA . ALA A 1 78 ? 19.263 -7.753 3.060 1.00 93.50 78 ALA A CA 1
ATOM 559 C C . ALA A 1 78 ? 18.472 -8.928 2.460 1.00 93.50 78 ALA A C 1
ATOM 561 O O . ALA A 1 78 ? 18.290 -9.958 3.121 1.00 93.50 78 ALA A O 1
ATOM 562 N N . ASN A 1 79 ? 18.119 -8.786 1.178 1.00 91.75 79 ASN A N 1
ATOM 563 C CA . ASN A 1 79 ? 17.548 -9.820 0.303 1.00 91.75 79 ASN A CA 1
ATOM 564 C C . ASN A 1 79 ? 16.263 -10.466 0.841 1.00 91.75 79 ASN A C 1
ATOM 566 O O . ASN A 1 79 ? 16.167 -11.691 0.944 1.00 91.75 79 ASN A O 1
ATOM 570 N N . ARG A 1 80 ? 15.290 -9.634 1.212 1.00 93.25 80 ARG A N 1
ATOM 571 C CA . ARG A 1 80 ? 13.991 -10.046 1.752 1.00 93.25 80 ARG A CA 1
ATOM 572 C C . ARG A 1 80 ? 12.866 -9.724 0.788 1.00 93.25 80 ARG A C 1
ATOM 574 O O . ARG A 1 80 ? 12.927 -8.735 0.060 1.00 93.25 80 ARG A O 1
ATOM 581 N N . SER A 1 81 ? 11.818 -10.536 0.818 1.00 93.25 81 SER A N 1
ATOM 582 C CA . SER A 1 81 ? 10.555 -10.225 0.164 1.00 93.25 81 SER A CA 1
ATOM 583 C C . SER A 1 81 ? 9.377 -10.598 1.049 1.00 93.25 81 SER A C 1
ATOM 585 O O . SER A 1 81 ? 9.193 -11.747 1.458 1.00 93.25 81 SER A O 1
ATOM 587 N N . GLY A 1 82 ? 8.552 -9.594 1.308 1.00 94.81 82 GLY A N 1
ATOM 588 C CA . GLY A 1 82 ? 7.466 -9.669 2.258 1.00 94.81 82 GLY A CA 1
ATOM 589 C C . GLY A 1 82 ? 6.143 -9.270 1.637 1.00 94.81 82 GLY A C 1
ATOM 590 O O . GLY A 1 82 ? 6.078 -8.378 0.786 1.00 94.81 82 GLY A O 1
ATOM 591 N N . ALA A 1 83 ? 5.079 -9.927 2.085 1.00 96.75 83 ALA A N 1
ATOM 592 C CA . ALA A 1 83 ? 3.725 -9.451 1.896 1.00 96.75 83 ALA A CA 1
ATOM 593 C C . ALA A 1 83 ? 2.837 -9.843 3.069 1.00 96.75 83 ALA A C 1
ATOM 595 O O . ALA A 1 83 ? 2.895 -10.961 3.588 1.00 96.75 83 ALA A O 1
ATOM 596 N N . ILE A 1 84 ? 1.963 -8.911 3.428 1.00 98.06 84 ILE A N 1
ATOM 597 C CA . ILE A 1 84 ? 0.900 -9.088 4.408 1.00 98.06 84 ILE A CA 1
ATOM 598 C C . ILE A 1 84 ? -0.400 -8.647 3.751 1.00 98.06 84 ILE A C 1
ATOM 600 O O . ILE A 1 84 ? -0.481 -7.555 3.192 1.00 98.06 84 ILE A O 1
ATOM 604 N N . TRP A 1 85 ? -1.430 -9.480 3.846 1.00 97.81 85 TRP A N 1
ATOM 605 C CA . TRP A 1 85 ? -2.753 -9.185 3.307 1.00 97.81 85 TRP A CA 1
ATOM 606 C C . TRP A 1 85 ? -3.816 -9.256 4.385 1.00 97.81 85 TRP A C 1
ATOM 608 O O . TRP A 1 85 ? -3.704 -10.019 5.345 1.00 97.81 85 TRP A O 1
ATOM 618 N N . SER A 1 86 ? -4.868 -8.470 4.198 1.00 95.31 86 SER A N 1
ATOM 619 C CA . SER A 1 86 ? -6.119 -8.637 4.935 1.00 95.31 86 SER A CA 1
ATOM 620 C C . SER A 1 86 ? -6.666 -10.057 4.736 1.00 95.31 86 SER A C 1
ATOM 622 O O . SER A 1 86 ? -6.586 -10.622 3.644 1.00 95.31 86 SER A O 1
ATOM 624 N N . LYS A 1 87 ? -7.218 -10.664 5.792 1.00 91.56 87 LYS A N 1
ATOM 625 C CA . LYS A 1 87 ? -7.802 -12.019 5.729 1.00 91.56 87 LYS A CA 1
ATOM 626 C C . LYS A 1 87 ? -9.169 -12.038 5.042 1.00 91.56 87 LYS A C 1
ATOM 628 O O . LYS A 1 87 ? -9.584 -13.066 4.512 1.00 91.56 87 LYS A O 1
ATOM 633 N N . ALA A 1 88 ? -9.858 -10.900 5.028 1.00 89.81 88 ALA A N 1
ATOM 634 C CA . ALA A 1 88 ? -11.137 -10.690 4.359 1.00 89.81 88 ALA A CA 1
ATOM 635 C C . ALA A 1 88 ? -11.078 -9.416 3.497 1.00 89.81 88 ALA A C 1
ATOM 637 O O . ALA A 1 88 ? -10.218 -8.574 3.741 1.00 89.81 88 ALA A O 1
ATOM 638 N N . PRO A 1 89 ? -11.975 -9.231 2.511 1.00 91.56 89 PRO A N 1
ATOM 639 C CA . PRO A 1 89 ? -12.087 -7.960 1.806 1.00 91.56 89 PRO A CA 1
ATOM 640 C C . PRO A 1 89 ? -12.467 -6.843 2.788 1.00 91.56 89 PRO A C 1
ATOM 642 O O . PRO A 1 89 ? -13.501 -6.935 3.453 1.00 91.56 89 PRO A O 1
ATOM 645 N N . MET A 1 90 ? -11.650 -5.793 2.858 1.00 88.56 90 MET A N 1
ATOM 646 C CA . MET A 1 90 ? -11.822 -4.663 3.784 1.00 88.56 90 MET A CA 1
ATOM 647 C C . MET A 1 90 ? -11.984 -3.329 3.062 1.00 88.56 90 MET A C 1
ATOM 649 O O . MET A 1 90 ? -12.022 -2.311 3.718 1.00 88.56 90 MET A O 1
ATOM 653 N N . PHE A 1 91 ? -12.043 -3.293 1.731 1.00 92.56 91 PHE A N 1
ATOM 654 C CA . PHE A 1 91 ? -12.262 -2.056 0.982 1.00 92.56 91 PHE A CA 1
ATOM 655 C C . PHE A 1 91 ? -13.547 -2.176 0.163 1.00 92.56 91 PHE A C 1
ATOM 657 O O . PHE A 1 91 ? -13.562 -2.825 -0.885 1.00 92.56 91 PHE A O 1
ATOM 664 N N . ASP A 1 92 ? -14.648 -1.618 0.671 1.00 93.19 92 ASP A N 1
ATOM 665 C CA . ASP A 1 92 ? -15.987 -1.744 0.078 1.00 93.19 92 ASP A CA 1
ATOM 666 C C . ASP A 1 92 ? -16.263 -0.604 -0.915 1.00 93.19 92 ASP A C 1
ATOM 668 O O . ASP A 1 92 ? -16.541 0.528 -0.527 1.00 93.19 92 ASP A O 1
ATOM 672 N N . LEU A 1 93 ? -16.222 -0.908 -2.216 1.00 96.25 93 LEU A N 1
ATOM 673 C CA . LEU A 1 93 ? -16.410 0.079 -3.282 1.00 96.25 93 LEU A CA 1
ATOM 674 C C . LEU A 1 93 ? -17.850 0.611 -3.366 1.00 96.25 93 LEU A C 1
ATOM 676 O O . LEU A 1 93 ? -18.089 1.613 -4.042 1.00 96.25 93 LEU A O 1
ATOM 680 N N . ASP A 1 94 ? -18.808 -0.031 -2.691 1.00 94.88 94 ASP A N 1
ATOM 681 C CA . ASP A 1 94 ? -20.211 0.391 -2.643 1.00 94.88 94 ASP A CA 1
ATOM 682 C C . ASP A 1 94 ? -20.520 1.343 -1.478 1.00 94.88 94 ASP A C 1
ATOM 684 O O . ASP A 1 94 ? -21.675 1.749 -1.297 1.00 94.88 94 ASP A O 1
ATOM 688 N N . LYS A 1 95 ? -19.510 1.738 -0.694 1.00 91.62 95 LYS A N 1
ATOM 689 C CA . LYS A 1 95 ? -19.649 2.672 0.428 1.00 91.62 95 LYS A CA 1
ATOM 690 C C . LYS A 1 95 ? -18.575 3.739 0.374 1.00 91.62 95 LYS A C 1
ATOM 692 O O . LYS A 1 95 ? -17.468 3.474 -0.055 1.00 91.62 95 LYS A O 1
ATOM 697 N N . ASP A 1 96 ? -18.895 4.935 0.848 1.00 93.75 96 ASP A N 1
ATOM 698 C CA . ASP A 1 96 ? -17.857 5.920 1.131 1.00 93.75 96 ASP A CA 1
ATOM 699 C C . ASP A 1 96 ? -17.001 5.433 2.303 1.00 93.75 96 ASP A C 1
ATOM 701 O O . ASP A 1 96 ? -17.535 4.950 3.305 1.00 93.75 96 ASP A O 1
ATOM 705 N N . SER A 1 97 ? -15.687 5.598 2.200 1.00 89.50 97 SER A N 1
ATOM 706 C CA . SER A 1 97 ? -14.743 5.063 3.183 1.00 89.50 97 SER A CA 1
ATOM 707 C C . SER A 1 97 ? -13.479 5.912 3.279 1.00 89.50 97 SER A C 1
ATOM 709 O O . SER A 1 97 ? -13.069 6.533 2.298 1.00 89.50 97 SER A O 1
ATOM 711 N N . SER A 1 98 ? -12.854 5.923 4.458 1.00 90.88 98 SER A N 1
ATOM 712 C CA . SER A 1 98 ? -11.587 6.612 4.716 1.00 90.88 98 SER A CA 1
ATOM 713 C C . SER A 1 98 ? -10.660 5.721 5.537 1.00 90.88 98 SER A C 1
ATOM 715 O O . SER A 1 98 ? -11.045 5.259 6.610 1.00 90.88 98 SER A O 1
ATOM 717 N N . TYR A 1 99 ? -9.451 5.483 5.035 1.00 91.81 99 TYR A N 1
ATOM 718 C CA . TYR A 1 99 ? -8.420 4.668 5.676 1.00 91.81 99 TYR A CA 1
ATOM 719 C C . TYR A 1 99 ? -7.211 5.541 5.971 1.00 91.81 99 TYR A C 1
ATOM 721 O O . TYR A 1 99 ? -6.762 6.295 5.111 1.00 91.81 99 TYR A O 1
ATOM 729 N N . THR A 1 100 ? -6.648 5.409 7.166 1.00 92.56 100 THR A N 1
ATOM 730 C CA . THR A 1 100 ? -5.381 6.037 7.544 1.00 92.56 100 THR A CA 1
ATOM 731 C C . THR A 1 100 ? -4.394 4.963 7.958 1.00 92.56 100 THR A C 1
ATOM 733 O O . THR A 1 100 ? -4.619 4.228 8.921 1.00 92.56 100 THR A O 1
ATOM 736 N N . MET A 1 101 ? -3.278 4.912 7.245 1.00 95.69 101 MET A N 1
ATOM 737 C CA . MET A 1 101 ? -2.153 4.033 7.522 1.00 95.69 101 MET A CA 1
ATOM 738 C C . MET A 1 101 ? -0.921 4.878 7.803 1.00 95.69 101 MET A C 1
ATOM 740 O O . MET A 1 101 ? -0.682 5.896 7.148 1.00 95.69 101 MET A O 1
ATOM 744 N N . TYR A 1 102 ? -0.124 4.425 8.759 1.00 97.88 102 TYR A N 1
ATOM 745 C CA . TYR A 1 102 ? 1.208 4.940 9.001 1.00 97.88 102 TYR A CA 1
ATOM 746 C C . TYR A 1 102 ? 2.229 3.919 8.540 1.00 97.88 102 TYR A C 1
ATOM 748 O O . TYR A 1 102 ? 2.020 2.721 8.705 1.00 97.88 102 TYR A O 1
ATOM 756 N N . PHE A 1 103 ? 3.336 4.387 7.982 1.00 98.25 103 PHE A N 1
ATOM 757 C CA . PHE A 1 103 ? 4.434 3.512 7.596 1.00 98.25 103 PHE A CA 1
ATOM 758 C C . PHE A 1 103 ? 5.783 4.077 8.024 1.00 98.25 103 PHE A C 1
ATOM 760 O O . PHE A 1 103 ? 5.941 5.290 8.175 1.00 98.25 103 PHE A O 1
ATOM 767 N N . TYR A 1 104 ? 6.731 3.181 8.263 1.00 97.88 104 TYR A N 1
ATOM 768 C CA . TYR A 1 104 ? 8.073 3.482 8.738 1.00 97.88 104 TYR A CA 1
ATOM 769 C C . TYR A 1 104 ? 9.088 2.734 7.882 1.00 97.88 104 TYR A C 1
ATOM 771 O O . TYR A 1 104 ? 8.939 1.532 7.663 1.00 97.88 104 TYR A O 1
ATOM 779 N N . MET A 1 105 ? 10.106 3.465 7.420 1.00 96.00 105 MET A N 1
ATOM 780 C CA . MET A 1 105 ? 11.111 2.980 6.465 1.00 96.00 105 MET A CA 1
ATOM 781 C C . MET A 1 105 ? 12.531 3.022 7.048 1.00 96.00 105 MET A C 1
ATOM 783 O O . MET A 1 105 ? 13.518 3.115 6.334 1.00 96.00 105 MET A O 1
ATOM 787 N N . GLY A 1 106 ? 12.668 3.000 8.378 1.00 94.88 106 GLY A N 1
ATOM 788 C CA . GLY A 1 106 ? 13.977 3.023 9.034 1.00 94.88 106 GLY A CA 1
ATOM 789 C C . GLY A 1 106 ? 14.579 4.420 9.172 1.00 94.88 106 GLY A C 1
ATOM 790 O O . GLY A 1 106 ? 13.886 5.431 9.100 1.00 94.88 106 GLY A O 1
ATOM 791 N N . ASN A 1 107 ? 15.886 4.461 9.437 1.00 93.62 107 ASN A N 1
ATOM 792 C CA . ASN A 1 107 ? 16.648 5.681 9.723 1.00 93.62 107 ASN A CA 1
ATOM 793 C C . ASN A 1 107 ? 18.071 5.589 9.145 1.00 93.62 107 ASN A C 1
ATOM 795 O O . ASN A 1 107 ? 19.058 5.638 9.884 1.00 93.62 107 ASN A O 1
ATOM 799 N N . LYS A 1 108 ? 18.185 5.344 7.837 1.00 88.19 108 LYS A N 1
ATOM 800 C CA . LYS A 1 108 ? 19.470 5.154 7.156 1.00 88.19 108 LYS A CA 1
ATOM 801 C C . LYS A 1 108 ? 19.526 5.990 5.877 1.00 88.19 108 LYS A C 1
ATOM 803 O O . LYS A 1 108 ? 18.562 6.000 5.123 1.00 88.19 108 LYS A O 1
ATOM 808 N N . PRO A 1 109 ? 20.668 6.637 5.580 1.00 77.81 109 PRO A N 1
ATOM 809 C CA . PRO A 1 109 ? 20.807 7.461 4.380 1.00 77.81 109 PRO A CA 1
ATOM 810 C C . PRO A 1 109 ? 20.895 6.635 3.088 1.00 77.81 109 PRO A C 1
ATOM 812 O O . PRO A 1 109 ? 20.539 7.131 2.025 1.00 77.81 109 PRO A O 1
ATOM 815 N N . LYS A 1 110 ? 21.385 5.391 3.175 1.00 81.19 110 LYS A N 1
ATOM 816 C CA . LYS A 1 110 ? 21.379 4.413 2.082 1.00 81.19 110 LYS A CA 1
ATOM 817 C C . LYS A 1 110 ? 20.337 3.356 2.432 1.00 81.19 110 LYS A C 1
ATOM 819 O O . LYS A 1 110 ? 20.528 2.627 3.405 1.00 81.19 110 LYS A O 1
ATOM 824 N N . SER A 1 111 ? 19.248 3.331 1.681 1.00 84.50 111 SER A N 1
ATOM 825 C CA . SER A 1 111 ? 18.049 2.558 1.992 1.00 84.50 111 SER A CA 1
ATOM 826 C C . SER A 1 111 ? 17.405 2.059 0.689 1.00 84.50 111 SER A C 1
ATOM 828 O O . SER A 1 111 ? 17.791 2.513 -0.391 1.00 84.50 111 SER A O 1
ATOM 830 N N . GLY A 1 112 ? 16.584 1.014 0.772 1.00 86.44 112 GLY A N 1
ATOM 831 C CA . GLY A 1 112 ? 16.070 0.302 -0.397 1.00 86.44 112 GLY A CA 1
ATOM 832 C C . GLY A 1 112 ? 15.255 -0.937 -0.013 1.00 86.44 112 GLY A C 1
ATOM 833 O O . GLY A 1 112 ? 15.384 -1.454 1.091 1.00 86.44 112 GLY A O 1
ATOM 834 N N . GLU A 1 113 ? 14.422 -1.482 -0.888 1.00 88.69 113 GLU A N 1
ATOM 835 C CA . GLU A 1 113 ? 14.063 -0.961 -2.218 1.00 88.69 113 GLU A CA 1
ATOM 836 C C . GLU A 1 113 ? 12.801 -0.087 -2.148 1.00 88.69 113 GLU A C 1
ATOM 838 O O . GLU A 1 113 ? 12.565 0.751 -3.009 1.00 88.69 113 GLU A O 1
ATOM 843 N N . GLY A 1 114 ? 12.002 -0.267 -1.095 1.00 92.38 114 GLY A N 1
ATOM 844 C CA . GLY A 1 114 ? 10.724 0.392 -0.905 1.00 92.38 114 GLY A CA 1
ATOM 845 C C . GLY A 1 114 ? 9.580 -0.600 -0.712 1.00 92.38 114 GLY A C 1
ATOM 846 O O . GLY A 1 114 ? 9.757 -1.820 -0.602 1.00 92.38 114 GLY A O 1
ATOM 847 N N . MET A 1 115 ? 8.363 -0.064 -0.671 1.00 95.06 115 MET A N 1
ATOM 848 C CA . MET A 1 115 ? 7.166 -0.834 -0.339 1.00 95.06 115 MET A CA 1
ATOM 849 C C . MET A 1 115 ? 5.944 -0.437 -1.164 1.00 95.06 115 MET A C 1
ATOM 851 O O . MET A 1 115 ? 5.831 0.688 -1.652 1.00 95.06 115 MET A O 1
ATOM 855 N N . GLY A 1 116 ? 4.995 -1.364 -1.270 1.00 95.88 116 GLY A N 1
ATOM 856 C CA . GLY A 1 116 ? 3.716 -1.193 -1.945 1.00 95.88 116 GLY A CA 1
ATOM 857 C C . GLY A 1 116 ? 2.524 -1.298 -0.996 1.00 95.88 116 GLY A C 1
ATOM 858 O O . GLY A 1 116 ? 2.502 -2.110 -0.073 1.00 95.88 116 GLY A O 1
ATOM 859 N N . PHE A 1 117 ? 1.503 -0.498 -1.279 1.00 97.94 117 PHE A N 1
ATOM 860 C CA . PHE A 1 117 ? 0.149 -0.566 -0.740 1.00 97.94 117 PHE A CA 1
ATOM 861 C C . PHE A 1 117 ? -0.772 -0.982 -1.881 1.00 97.94 117 PHE A C 1
ATOM 863 O O . PHE A 1 117 ? -0.815 -0.322 -2.921 1.00 97.94 117 PHE A O 1
ATOM 870 N N . VAL A 1 118 ? -1.496 -2.080 -1.712 1.00 98.06 118 VAL A N 1
ATOM 871 C CA . VAL A 1 118 ? -2.158 -2.765 -2.822 1.00 98.06 118 VAL A CA 1
ATOM 872 C C . VAL A 1 118 ? -3.633 -2.969 -2.521 1.00 98.06 118 VAL A C 1
ATOM 874 O O . VAL A 1 118 ? -4.002 -3.429 -1.443 1.00 98.06 118 VAL A O 1
ATOM 877 N N . LEU A 1 119 ? -4.475 -2.664 -3.504 1.00 98.00 119 LEU A N 1
ATOM 878 C CA . LEU A 1 119 ? -5.867 -3.094 -3.543 1.00 98.00 119 LEU A CA 1
ATOM 879 C C . LEU A 1 119 ? -6.007 -4.181 -4.609 1.00 98.00 119 LEU A C 1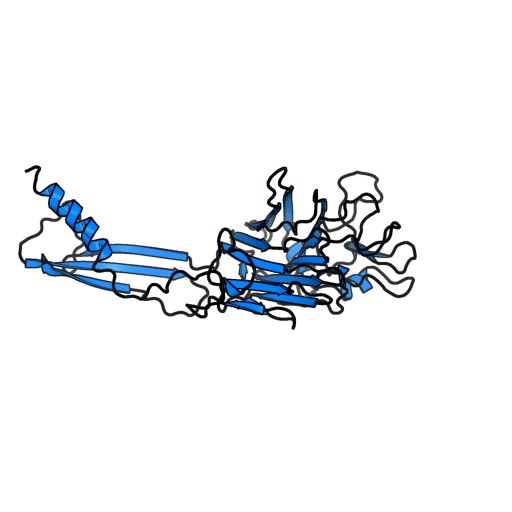
ATOM 881 O O . LEU A 1 119 ? -5.566 -3.992 -5.743 1.00 98.00 119 LEU A O 1
ATOM 885 N N . ALA A 1 120 ? -6.618 -5.313 -4.266 1.00 96.69 120 ALA A N 1
ATOM 886 C CA . ALA A 1 120 ? -6.845 -6.410 -5.208 1.00 96.69 120 ALA A CA 1
ATOM 887 C C . ALA A 1 120 ? -8.130 -7.181 -4.888 1.00 96.69 120 ALA A C 1
ATOM 889 O O . ALA A 1 120 ? -8.602 -7.184 -3.754 1.00 96.69 120 ALA A O 1
ATOM 890 N N . ALA A 1 121 ? -8.697 -7.881 -5.872 1.00 92.88 121 ALA A N 1
ATOM 891 C CA . ALA A 1 121 ? -9.901 -8.692 -5.649 1.00 92.88 121 ALA A CA 1
ATOM 892 C C . ALA A 1 121 ? -9.666 -9.910 -4.740 1.00 92.88 121 ALA A C 1
ATOM 894 O O . ALA A 1 121 ? -10.612 -10.445 -4.168 1.00 92.88 121 ALA A O 1
ATOM 895 N N . LYS A 1 122 ? -8.411 -10.349 -4.610 1.00 92.69 122 LYS A N 1
ATOM 896 C CA . LYS A 1 122 ? -7.970 -11.400 -3.690 1.00 92.69 122 LYS A CA 1
ATOM 897 C C . LYS A 1 122 ? -6.505 -11.173 -3.303 1.00 92.69 122 LYS A C 1
ATOM 899 O O . LYS A 1 122 ? -5.791 -10.544 -4.088 1.00 92.69 122 LYS A O 1
ATOM 904 N N . PRO A 1 123 ? -6.037 -11.713 -2.164 1.00 93.94 123 PRO A N 1
ATOM 905 C CA . PRO A 1 123 ? -4.616 -11.751 -1.850 1.00 93.94 123 PRO A CA 1
ATOM 906 C C . PRO A 1 123 ? -3.836 -12.420 -2.979 1.00 93.94 123 PRO A C 1
ATOM 908 O O . PRO A 1 123 ? -4.234 -13.473 -3.489 1.00 93.94 123 PRO A O 1
ATOM 911 N N . ALA A 1 124 ? -2.740 -11.794 -3.384 1.00 87.44 124 ALA A N 1
ATOM 912 C CA . ALA A 1 124 ? -1.921 -12.254 -4.491 1.00 87.44 124 ALA A CA 1
ATOM 913 C C . ALA A 1 124 ? -0.442 -11.967 -4.225 1.00 87.44 124 ALA A C 1
ATOM 915 O O . ALA A 1 124 ? -0.087 -11.137 -3.388 1.00 87.44 124 ALA A O 1
ATOM 916 N N . ALA A 1 125 ? 0.408 -12.660 -4.970 1.00 86.38 125 ALA A N 1
ATOM 917 C CA . ALA A 1 125 ? 1.836 -12.408 -5.036 1.00 86.38 125 ALA A CA 1
ATOM 918 C C . ALA A 1 125 ? 2.250 -12.319 -6.514 1.00 86.38 125 ALA A C 1
ATOM 920 O O . ALA A 1 125 ? 1.595 -12.944 -7.361 1.00 86.38 125 ALA A O 1
ATOM 921 N N . PRO A 1 126 ? 3.316 -11.571 -6.841 1.00 84.38 126 PRO A N 1
ATOM 922 C CA . PRO A 1 126 ? 3.948 -11.656 -8.152 1.00 84.38 126 PRO A CA 1
ATOM 923 C C . PRO A 1 126 ? 4.380 -13.095 -8.454 1.00 84.38 126 PRO A C 1
ATOM 925 O O . PRO A 1 126 ? 4.747 -13.850 -7.552 1.00 84.38 126 PRO A O 1
ATOM 928 N N . LYS A 1 127 ? 4.373 -13.488 -9.732 1.00 83.81 127 LYS A N 1
ATOM 929 C CA . LYS A 1 127 ? 4.856 -14.828 -10.129 1.00 83.81 127 LYS A CA 1
ATOM 930 C C . LYS A 1 127 ? 6.377 -14.939 -10.052 1.00 83.81 127 LYS A C 1
ATOM 932 O O . LYS A 1 127 ? 6.910 -16.041 -9.948 1.00 83.81 127 LYS A O 1
ATOM 937 N N . LYS A 1 128 ? 7.061 -13.803 -10.166 1.00 84.06 128 LYS A N 1
ATOM 938 C CA . LYS A 1 128 ? 8.506 -13.646 -10.027 1.00 84.06 128 LYS A CA 1
ATOM 939 C C . LYS A 1 128 ? 8.763 -12.348 -9.278 1.00 84.06 128 LYS A C 1
ATOM 941 O O . LYS A 1 128 ? 8.031 -11.384 -9.480 1.00 84.06 128 LYS A O 1
ATOM 946 N N . ILE A 1 129 ? 9.767 -12.353 -8.414 1.00 84.12 129 ILE A N 1
ATOM 947 C CA . ILE A 1 129 ? 10.081 -11.224 -7.545 1.00 84.12 129 ILE A CA 1
ATOM 948 C C . ILE A 1 129 ? 11.516 -10.808 -7.824 1.00 84.12 129 ILE A C 1
ATOM 950 O O . ILE A 1 129 ? 12.443 -11.536 -7.474 1.00 84.12 129 ILE A O 1
ATOM 954 N N . ASP A 1 130 ? 11.664 -9.623 -8.400 1.00 85.12 130 ASP A N 1
ATOM 955 C CA . ASP A 1 130 ? 12.941 -8.918 -8.461 1.00 85.12 130 ASP A CA 1
ATOM 956 C C . ASP A 1 130 ? 12.985 -7.870 -7.352 1.00 85.12 130 ASP A C 1
ATOM 958 O O . ASP A 1 130 ? 11.945 -7.373 -6.909 1.00 85.12 130 ASP A O 1
ATOM 962 N N . THR A 1 131 ? 14.175 -7.506 -6.884 1.00 81.25 131 THR A N 1
ATOM 963 C CA . THR A 1 131 ? 14.295 -6.597 -5.737 1.00 81.25 131 THR A CA 1
ATOM 964 C C . THR A 1 131 ? 13.711 -5.216 -6.037 1.00 81.25 131 THR A C 1
ATOM 966 O O . THR A 1 131 ? 12.959 -4.710 -5.216 1.00 81.25 131 THR A O 1
ATOM 969 N N . GLY A 1 132 ? 13.918 -4.652 -7.230 1.00 82.94 132 GLY A N 1
ATOM 970 C CA . GLY A 1 132 ? 13.312 -3.366 -7.621 1.00 82.94 132 GLY A CA 1
ATOM 971 C C . GLY A 1 132 ? 11.801 -3.421 -7.897 1.00 82.94 132 GLY A C 1
ATOM 972 O O . GLY A 1 132 ? 11.162 -2.396 -8.094 1.00 82.94 132 GLY A O 1
ATOM 973 N N . SER A 1 133 ? 11.185 -4.610 -7.895 1.00 87.81 133 SER A N 1
ATOM 974 C CA . SER A 1 133 ? 9.749 -4.746 -8.188 1.00 87.81 133 SER A CA 1
ATOM 975 C C . SER A 1 133 ? 8.838 -4.289 -7.044 1.00 87.81 133 SER A C 1
ATOM 977 O O . SER A 1 133 ? 7.622 -4.179 -7.228 1.00 87.81 133 SER A O 1
ATOM 979 N N . LEU A 1 134 ? 9.394 -4.096 -5.841 1.00 91.50 134 LEU A N 1
ATOM 980 C CA . LEU A 1 134 ? 8.673 -3.772 -4.599 1.00 91.50 134 LEU A CA 1
ATOM 981 C C . LEU A 1 134 ? 7.609 -4.815 -4.210 1.00 91.50 134 LEU A C 1
ATOM 983 O O . LEU A 1 134 ? 6.700 -4.552 -3.416 1.00 91.50 134 LEU A O 1
ATOM 987 N N . GLY A 1 135 ? 7.696 -6.013 -4.795 1.00 92.06 135 GLY A N 1
ATOM 988 C CA . GLY A 1 135 ? 6.687 -7.058 -4.666 1.00 92.06 135 GLY A CA 1
ATOM 989 C C . GLY A 1 135 ? 5.370 -6.738 -5.380 1.00 92.06 135 GLY A C 1
ATOM 990 O O . GLY A 1 135 ? 4.366 -7.384 -5.082 1.00 92.06 135 GLY A O 1
ATOM 991 N N . VAL A 1 136 ? 5.351 -5.768 -6.304 1.00 94.25 136 VAL A N 1
ATOM 992 C CA . VAL A 1 136 ? 4.164 -5.430 -7.108 1.00 94.25 136 VAL A CA 1
ATOM 993 C C . VAL A 1 136 ? 4.423 -5.469 -8.608 1.00 94.25 136 VAL A C 1
ATOM 995 O O . VAL A 1 136 ? 3.598 -6.020 -9.336 1.00 94.25 136 VAL A O 1
ATOM 998 N N . TRP A 1 137 ? 5.532 -4.904 -9.084 1.00 92.94 137 TRP A N 1
ATOM 999 C CA . TRP A 1 137 ? 5.816 -4.765 -10.510 1.00 92.94 137 TRP A CA 1
ATOM 1000 C C . TRP A 1 137 ? 6.295 -6.086 -11.132 1.00 92.94 137 TRP A C 1
ATOM 1002 O O . TRP A 1 137 ? 6.673 -7.020 -10.429 1.00 92.94 137 TRP A O 1
ATOM 1012 N N . GLY A 1 138 ? 6.206 -6.196 -12.460 1.00 91.44 138 GLY A N 1
ATOM 1013 C CA . GLY A 1 138 ? 6.744 -7.342 -13.197 1.00 91.44 138 GLY A CA 1
ATOM 1014 C C . GLY A 1 138 ? 8.262 -7.283 -13.287 1.00 91.44 138 GLY A C 1
ATOM 1015 O O . GLY A 1 138 ? 8.836 -6.271 -12.935 1.00 91.44 138 GLY A O 1
ATOM 1016 N N . VAL A 1 139 ? 8.904 -8.342 -13.766 1.00 88.62 139 VAL A N 1
ATOM 1017 C CA . VAL A 1 139 ? 10.370 -8.462 -13.753 1.00 88.62 139 VAL A CA 1
ATOM 1018 C C . VAL A 1 139 ? 11.105 -7.381 -14.554 1.00 88.62 139 VAL A C 1
ATOM 1020 O O . VAL A 1 139 ? 10.604 -6.900 -15.577 1.00 88.62 139 VAL A O 1
ATOM 1023 N N . ASP A 1 140 ? 12.324 -7.043 -14.133 1.00 82.44 140 ASP A N 1
ATOM 1024 C CA . ASP A 1 140 ? 13.159 -6.021 -14.778 1.00 82.44 140 ASP A CA 1
ATOM 1025 C C . ASP A 1 140 ? 13.970 -6.539 -15.970 1.00 82.44 140 ASP A C 1
ATOM 1027 O O . ASP A 1 140 ? 14.364 -5.750 -16.832 1.00 82.44 140 ASP A O 1
ATOM 1031 N N . HIS A 1 141 ? 14.162 -7.858 -16.059 1.00 85.12 141 HIS A N 1
ATOM 1032 C CA . HIS A 1 141 ? 14.916 -8.509 -17.127 1.00 85.12 141 HIS A CA 1
ATOM 1033 C C . HIS A 1 141 ? 14.095 -9.599 -17.818 1.00 85.12 141 HIS A C 1
ATOM 1035 O O . HIS A 1 141 ? 13.648 -10.573 -17.204 1.00 85.12 141 HIS A O 1
ATOM 1041 N N . LEU A 1 142 ? 13.968 -9.484 -19.139 1.00 81.31 142 LEU A N 1
ATOM 1042 C CA . LEU A 1 142 ? 13.406 -10.523 -20.000 1.00 81.31 142 LEU A CA 1
ATOM 1043 C C . LEU A 1 142 ? 14.304 -10.765 -21.221 1.00 81.31 142 LEU A C 1
ATOM 1045 O O . LEU A 1 142 ? 15.147 -9.929 -21.541 1.00 81.31 142 LEU A O 1
ATOM 1049 N N . PRO A 1 143 ? 14.149 -11.898 -21.936 1.00 84.44 143 PRO A N 1
ATOM 1050 C CA . PRO A 1 143 ? 14.853 -12.115 -23.195 1.00 84.44 143 PRO A CA 1
ATOM 1051 C C . PRO A 1 143 ? 14.657 -10.945 -24.180 1.00 84.44 143 PRO A C 1
ATOM 1053 O O . PRO A 1 143 ? 13.573 -10.349 -24.207 1.00 84.44 143 PRO A O 1
ATOM 1056 N N . PRO A 1 144 ? 15.654 -10.631 -25.030 1.00 80.44 144 PRO A N 1
ATOM 1057 C CA . PRO A 1 144 ? 15.514 -9.592 -26.046 1.00 80.44 144 PRO A CA 1
ATOM 1058 C C . PRO A 1 144 ? 14.256 -9.775 -26.903 1.00 80.44 144 PRO A C 1
ATOM 1060 O O . PRO A 1 144 ? 13.943 -10.894 -27.314 1.00 80.44 144 PRO A O 1
ATOM 1063 N N . ASN A 1 145 ? 13.580 -8.669 -27.226 1.00 79.94 145 ASN A N 1
ATOM 1064 C CA . ASN A 1 145 ? 12.315 -8.629 -27.985 1.00 79.94 145 ASN A CA 1
ATOM 1065 C C . ASN A 1 145 ? 11.078 -9.175 -27.252 1.00 79.94 145 ASN A C 1
ATOM 1067 O O . ASN A 1 145 ? 10.052 -9.426 -27.893 1.00 79.94 145 ASN A O 1
ATOM 1071 N N . SER A 1 146 ? 11.150 -9.341 -25.930 1.00 88.50 146 SER A N 1
ATOM 1072 C CA . SER A 1 146 ? 9.950 -9.589 -25.129 1.00 88.50 146 SER A CA 1
ATOM 1073 C C . SER A 1 146 ? 8.951 -8.434 -25.266 1.00 88.50 146 SER A C 1
ATOM 1075 O O . SER A 1 146 ? 9.287 -7.323 -25.688 1.00 88.50 146 SER A O 1
ATOM 1077 N N . LYS A 1 147 ? 7.693 -8.695 -24.925 1.00 90.44 147 LYS A N 1
ATOM 1078 C CA . LYS A 1 147 ? 6.583 -7.745 -25.011 1.00 90.44 147 LYS A CA 1
ATOM 1079 C C . LYS A 1 147 ? 6.213 -7.224 -23.621 1.00 90.44 147 LYS A C 1
ATOM 1081 O O . LYS A 1 147 ? 6.266 -7.982 -22.657 1.00 90.44 147 LYS A O 1
ATOM 1086 N N . PRO A 1 148 ? 5.706 -5.983 -23.506 1.00 90.19 148 PRO A N 1
ATOM 1087 C CA . PRO A 1 148 ? 5.211 -5.443 -22.235 1.00 90.19 148 PRO A CA 1
ATOM 1088 C C . PRO A 1 148 ? 4.175 -6.326 -21.518 1.00 90.19 148 PRO A C 1
ATOM 1090 O O . PRO A 1 148 ? 4.112 -6.334 -20.292 1.00 90.19 148 PRO A O 1
ATOM 1093 N N . GLN A 1 149 ? 3.381 -7.104 -22.263 1.00 93.75 149 GLN A N 1
ATOM 1094 C CA . GLN A 1 149 ? 2.447 -8.065 -21.668 1.00 93.75 149 GLN A CA 1
ATOM 1095 C C . GLN A 1 149 ? 3.168 -9.201 -20.927 1.00 93.75 149 GLN A C 1
ATOM 1097 O O . GLN A 1 149 ? 2.712 -9.604 -19.866 1.00 93.75 149 GLN A O 1
ATOM 1102 N N . GLU A 1 150 ? 4.308 -9.677 -21.430 1.00 93.69 150 GLU A N 1
ATOM 1103 C CA . GLU A 1 150 ? 5.078 -10.745 -20.779 1.00 93.69 150 GLU A CA 1
ATOM 1104 C C . GLU A 1 150 ? 5.676 -10.271 -19.449 1.00 93.69 150 GLU A C 1
ATOM 1106 O O . GLU A 1 150 ? 5.750 -11.044 -18.497 1.00 93.69 150 GLU A O 1
ATOM 1111 N N . VAL A 1 151 ? 6.026 -8.983 -19.348 1.00 92.38 151 VAL A N 1
ATOM 1112 C CA . VAL A 1 151 ? 6.391 -8.347 -18.073 1.00 92.38 151 VAL A CA 1
ATOM 1113 C C . VAL A 1 151 ? 5.183 -8.308 -17.140 1.00 92.38 151 VAL A C 1
ATOM 1115 O O . VAL A 1 151 ? 5.252 -8.806 -16.017 1.00 92.38 151 VAL A O 1
ATOM 1118 N N . ALA A 1 152 ? 4.056 -7.762 -17.606 1.00 93.62 152 ALA A N 1
ATOM 1119 C CA . ALA A 1 152 ? 2.833 -7.637 -16.814 1.00 93.62 152 ALA A CA 1
ATOM 1120 C C . ALA A 1 152 ? 2.332 -8.987 -16.273 1.00 93.62 152 ALA A C 1
ATOM 1122 O O . ALA A 1 152 ? 1.840 -9.064 -15.150 1.00 93.62 152 ALA A O 1
ATOM 1123 N N . ASP A 1 153 ? 2.522 -10.070 -17.029 1.00 94.00 153 ASP A N 1
ATOM 1124 C CA . ASP A 1 153 ? 2.136 -11.425 -16.631 1.00 94.00 153 ASP A CA 1
ATOM 1125 C C . ASP A 1 153 ? 2.954 -11.980 -15.451 1.00 94.00 153 ASP A C 1
ATOM 1127 O O . ASP A 1 153 ? 2.540 -12.981 -14.847 1.00 94.00 153 ASP A O 1
ATOM 1131 N N . THR A 1 154 ? 4.097 -11.361 -15.125 1.00 94.44 154 THR A N 1
ATOM 1132 C CA . THR A 1 154 ? 4.925 -11.680 -13.947 1.00 94.44 154 THR A CA 1
ATOM 1133 C C . THR A 1 154 ? 4.601 -10.828 -12.721 1.00 94.44 154 THR A C 1
ATOM 1135 O O . THR A 1 154 ? 4.891 -11.259 -11.603 1.00 94.44 154 THR A O 1
ATOM 1138 N N . ALA A 1 155 ? 3.973 -9.669 -12.931 1.00 94.75 155 ALA A N 1
ATOM 1139 C CA . ALA A 1 155 ? 3.607 -8.708 -11.900 1.00 94.75 155 ALA A CA 1
ATOM 1140 C C . ALA A 1 155 ? 2.475 -9.218 -10.996 1.00 94.75 155 ALA A C 1
ATOM 1142 O O . ALA A 1 155 ? 1.883 -10.278 -11.224 1.00 94.75 155 ALA A O 1
ATOM 1143 N N . LEU A 1 156 ? 2.130 -8.429 -9.978 1.00 94.62 156 LEU A N 1
ATOM 1144 C CA . LEU A 1 156 ? 0.983 -8.699 -9.121 1.00 94.62 156 LEU A CA 1
ATOM 1145 C C . LEU A 1 156 ? -0.330 -8.505 -9.908 1.00 94.62 156 LEU A C 1
ATOM 1147 O O . LEU A 1 156 ? -0.665 -7.383 -10.305 1.00 94.62 156 LEU A O 1
ATOM 1151 N N . PRO A 1 157 ? -1.105 -9.573 -10.151 1.00 94.19 157 PRO A N 1
ATOM 1152 C CA . PRO A 1 157 ? -2.220 -9.516 -11.084 1.00 94.19 157 PRO A CA 1
ATOM 1153 C C . PRO A 1 157 ? -3.445 -8.825 -10.474 1.00 94.19 157 PRO A C 1
ATOM 1155 O O . PRO A 1 157 ? -3.646 -8.829 -9.261 1.00 94.19 157 PRO A O 1
ATOM 1158 N N . ASN A 1 158 ? -4.300 -8.281 -11.344 1.00 95.19 158 ASN A N 1
ATOM 1159 C CA . ASN A 1 158 ? -5.641 -7.784 -11.008 1.00 95.19 158 ASN A CA 1
ATOM 1160 C C . ASN A 1 158 ? -5.678 -6.824 -9.804 1.00 95.19 158 ASN A C 1
ATOM 1162 O O . ASN A 1 158 ? -6.470 -6.995 -8.866 1.00 95.19 158 ASN A O 1
ATOM 1166 N N . SER A 1 159 ? -4.772 -5.852 -9.817 1.00 96.81 159 SER A N 1
ATOM 1167 C CA . SER A 1 159 ? -4.498 -4.993 -8.678 1.00 96.81 159 SER A CA 1
ATOM 1168 C C . SER A 1 159 ? -4.270 -3.543 -9.082 1.00 96.81 159 SER A C 1
ATOM 1170 O O . SER A 1 159 ? -3.934 -3.222 -10.226 1.00 96.81 159 SER A O 1
ATOM 1172 N N . PHE A 1 160 ? -4.436 -2.673 -8.093 1.00 97.69 160 PHE A N 1
ATOM 1173 C CA . PHE A 1 160 ? -3.952 -1.305 -8.106 1.00 97.69 160 PHE A CA 1
ATOM 1174 C C . PHE A 1 160 ? -2.923 -1.160 -6.988 1.00 97.69 160 PHE A C 1
ATOM 1176 O O . PHE A 1 160 ? -3.195 -1.540 -5.847 1.00 97.69 160 PHE A O 1
ATOM 1183 N N . ALA A 1 161 ? -1.756 -0.620 -7.320 1.00 97.00 161 ALA A N 1
ATOM 1184 C CA . ALA A 1 161 ? -0.652 -0.436 -6.394 1.00 97.00 161 ALA A CA 1
ATOM 1185 C C . ALA A 1 161 ? -0.336 1.050 -6.227 1.00 97.00 161 ALA A C 1
ATOM 1187 O O . ALA A 1 161 ? -0.361 1.822 -7.186 1.00 97.00 161 ALA A O 1
ATOM 1188 N N . MET A 1 162 ? -0.005 1.422 -4.997 1.00 96.50 162 MET A N 1
ATOM 1189 C CA . MET A 1 162 ? 0.596 2.693 -4.618 1.00 96.50 162 MET A CA 1
ATOM 1190 C C . MET A 1 162 ? 1.925 2.362 -3.952 1.00 96.50 162 MET A C 1
ATOM 1192 O O . MET A 1 162 ? 1.940 1.629 -2.969 1.00 96.50 162 MET A O 1
ATOM 1196 N N . VAL A 1 163 ? 3.035 2.855 -4.479 1.00 94.19 163 VAL A N 1
ATOM 1197 C CA . VAL A 1 163 ? 4.377 2.484 -4.030 1.00 94.19 163 VAL A CA 1
ATOM 1198 C C . VAL A 1 163 ? 5.119 3.684 -3.481 1.00 94.19 163 VAL A C 1
ATOM 1200 O O . VAL A 1 163 ? 4.953 4.799 -3.971 1.00 94.19 163 VAL A O 1
ATOM 1203 N N . VAL A 1 164 ? 5.947 3.441 -2.475 1.00 93.62 164 VAL A N 1
ATOM 1204 C CA . VAL A 1 164 ? 7.029 4.339 -2.085 1.00 93.62 164 VAL A CA 1
ATOM 1205 C C . VAL A 1 164 ? 8.311 3.624 -2.449 1.00 93.62 164 VAL A C 1
ATOM 1207 O O . VAL A 1 164 ? 8.647 2.616 -1.832 1.00 93.62 164 VAL A O 1
ATOM 1210 N N . ASP A 1 165 ? 8.974 4.138 -3.468 1.00 90.81 165 ASP A N 1
ATOM 1211 C CA . ASP A 1 165 ? 10.231 3.618 -3.967 1.00 90.81 165 ASP A CA 1
ATOM 1212 C C . ASP A 1 165 ? 11.374 4.445 -3.381 1.00 90.81 165 ASP A C 1
ATOM 1214 O O . ASP A 1 165 ? 11.364 5.686 -3.431 1.00 90.81 165 ASP A O 1
ATOM 1218 N N . THR A 1 166 ? 12.318 3.751 -2.757 1.00 89.94 166 THR A N 1
ATOM 1219 C CA . THR A 1 166 ? 13.435 4.346 -2.027 1.00 89.94 166 THR A CA 1
ATOM 1220 C C . THR A 1 166 ? 14.769 4.078 -2.701 1.00 89.94 166 THR A C 1
ATOM 1222 O O . THR A 1 166 ? 15.805 4.459 -2.151 1.00 89.94 166 THR A O 1
ATOM 1225 N N . ARG A 1 167 ? 14.778 3.490 -3.903 1.00 83.62 167 ARG A N 1
ATOM 1226 C CA . ARG A 1 167 ? 16.011 3.237 -4.632 1.00 83.62 167 ARG A CA 1
ATOM 1227 C C . ARG A 1 167 ? 15.878 3.594 -6.106 1.00 83.62 167 ARG A C 1
ATOM 1229 O O . ARG A 1 167 ? 14.890 3.351 -6.770 1.00 83.62 167 ARG A O 1
ATOM 1236 N N . LYS A 1 168 ? 16.975 4.120 -6.647 1.00 77.12 168 LYS A N 1
ATOM 1237 C CA . LYS A 1 168 ? 17.196 4.126 -8.089 1.00 77.12 168 LYS A CA 1
ATOM 1238 C C . LYS A 1 168 ? 17.810 2.791 -8.507 1.00 77.12 168 LYS A C 1
ATOM 1240 O O . LYS A 1 168 ? 18.950 2.483 -8.150 1.00 77.12 168 LYS A O 1
ATOM 1245 N N . ASN A 1 169 ? 17.075 2.029 -9.281 1.00 69.62 169 ASN A N 1
ATOM 1246 C CA . ASN A 1 169 ? 17.396 0.758 -9.897 1.00 69.62 169 ASN A CA 1
ATOM 1247 C C . ASN A 1 169 ? 18.049 0.942 -11.291 1.00 69.62 169 ASN A C 1
ATOM 1249 O O . ASN A 1 169 ? 17.755 0.214 -12.223 1.00 69.62 169 ASN A O 1
ATOM 1253 N N . GLY A 1 170 ? 19.039 1.839 -11.426 1.00 61.12 170 GLY A N 1
ATOM 1254 C CA . GLY A 1 170 ? 19.792 2.018 -12.681 1.00 61.12 170 GLY A CA 1
ATOM 1255 C C . GLY A 1 170 ? 21.141 2.734 -12.512 1.00 61.12 170 GLY A C 1
ATOM 1256 O O . GLY A 1 170 ? 21.334 3.514 -11.577 1.00 61.12 170 GLY A O 1
ATOM 1257 N N . THR A 1 171 ? 22.102 2.480 -13.411 1.00 51.69 171 THR A N 1
ATOM 1258 C CA . THR A 1 171 ? 23.512 2.927 -13.284 1.00 51.69 171 THR A CA 1
ATOM 1259 C C . THR A 1 171 ? 23.867 4.223 -14.025 1.00 51.69 171 THR A C 1
ATOM 1261 O O . THR A 1 171 ? 25.040 4.586 -14.075 1.00 51.69 171 THR A O 1
ATOM 1264 N N . GLY A 1 172 ? 22.892 4.945 -14.582 1.00 49.56 172 GLY A N 1
ATOM 1265 C CA . GLY A 1 172 ? 23.119 6.217 -15.290 1.00 49.56 172 GLY A CA 1
ATOM 1266 C C . GLY A 1 172 ? 22.558 6.244 -16.710 1.00 49.56 172 GLY A C 1
ATOM 1267 O O . GLY A 1 172 ? 22.195 7.318 -17.179 1.00 49.56 172 GLY A O 1
ATOM 1268 N N . ASP A 1 173 ? 22.383 5.075 -17.325 1.00 46.59 173 ASP A N 1
ATOM 1269 C CA . ASP A 1 173 ? 21.479 4.886 -18.457 1.00 46.59 173 ASP A CA 1
ATOM 1270 C C . ASP A 1 173 ? 20.083 4.544 -17.921 1.00 46.59 173 ASP A C 1
ATOM 1272 O O . ASP A 1 173 ? 19.970 3.912 -16.864 1.00 46.59 173 ASP A O 1
ATOM 1276 N N . PRO A 1 174 ? 19.010 4.998 -18.576 1.00 46.88 174 PRO A N 1
ATOM 1277 C CA . PRO A 1 174 ? 17.667 4.687 -18.124 1.00 46.88 174 PRO A CA 1
ATOM 1278 C C . PRO A 1 174 ? 17.361 3.190 -18.328 1.00 46.88 174 PRO A C 1
ATOM 1280 O O . PRO A 1 174 ? 17.650 2.626 -19.381 1.00 46.88 174 PRO A O 1
ATOM 1283 N N . GLY A 1 175 ? 16.818 2.544 -17.295 1.00 50.59 175 GLY A N 1
ATOM 1284 C CA . GLY A 1 175 ? 16.449 1.129 -17.291 1.00 50.59 175 GLY A CA 1
ATOM 1285 C C . GLY A 1 175 ? 16.463 0.552 -15.877 1.00 50.59 175 GLY A C 1
ATOM 1286 O O . GLY A 1 175 ? 17.329 0.930 -15.097 1.00 50.59 175 GLY A O 1
ATOM 1287 N N . GLY A 1 176 ? 15.546 -0.387 -15.602 1.00 53.03 176 GLY A N 1
ATOM 1288 C CA . GLY A 1 176 ? 15.407 -1.045 -14.299 1.00 53.03 176 GLY A CA 1
ATOM 1289 C C . GLY A 1 176 ? 14.281 -0.464 -13.449 1.00 53.03 176 GLY A C 1
ATOM 1290 O O . GLY A 1 176 ? 14.474 -0.223 -12.280 1.00 53.03 176 GLY A O 1
ATOM 1291 N N . TYR A 1 177 ? 13.083 -0.291 -14.013 1.00 66.19 177 TYR A N 1
ATOM 1292 C CA . TYR A 1 177 ? 11.912 0.379 -13.408 1.00 66.19 177 TYR A CA 1
ATOM 1293 C C . TYR A 1 177 ? 11.875 1.912 -13.500 1.00 66.19 177 TYR A C 1
ATOM 1295 O O . TYR A 1 177 ? 10.788 2.471 -13.367 1.00 66.19 177 TYR A O 1
ATOM 1303 N N . GLU A 1 178 ? 12.954 2.615 -13.847 1.00 64.25 178 GLU A N 1
ATOM 1304 C CA . GLU A 1 178 ? 12.893 4.077 -13.999 1.00 64.25 178 GLU A CA 1
ATOM 1305 C C . GLU A 1 178 ? 12.289 4.525 -15.328 1.00 64.25 178 GLU A C 1
ATOM 1307 O O . GLU A 1 178 ? 12.680 4.089 -16.412 1.00 64.25 178 GLU A O 1
ATOM 1312 N N . GLN A 1 179 ? 11.425 5.536 -15.252 1.00 56.06 179 GLN A N 1
ATOM 1313 C CA . GLN A 1 179 ? 11.046 6.337 -16.403 1.00 56.06 179 GLN A CA 1
ATOM 1314 C C . GLN A 1 179 ? 12.022 7.514 -16.543 1.00 56.06 179 GLN A C 1
ATOM 1316 O O . GLN A 1 179 ? 11.721 8.591 -16.062 1.00 56.06 179 GLN A O 1
ATOM 1321 N N . LEU A 1 180 ? 13.149 7.348 -17.245 1.00 50.88 180 LEU A N 1
ATOM 1322 C CA . LEU A 1 180 ? 14.120 8.418 -17.577 1.00 50.88 180 LEU A CA 1
ATOM 1323 C C . LEU A 1 180 ? 15.060 8.855 -16.428 1.00 50.88 180 LEU A C 1
ATOM 1325 O O . LEU A 1 180 ? 14.695 8.941 -15.260 1.00 50.88 180 LEU A O 1
ATOM 1329 N N . SER A 1 181 ? 16.296 9.206 -16.798 1.00 43.66 181 SER A N 1
ATOM 1330 C CA . SER A 1 181 ? 17.399 9.632 -15.917 1.00 43.66 181 SER A CA 1
ATOM 1331 C C . SER A 1 181 ? 17.134 10.887 -15.074 1.00 43.66 181 SER A C 1
ATOM 1333 O O . SER A 1 181 ? 17.895 11.143 -14.139 1.00 43.66 181 SER A O 1
ATOM 1335 N N . ASP A 1 182 ? 16.088 11.650 -15.403 1.00 46.72 182 ASP A N 1
ATOM 1336 C CA . ASP A 1 182 ? 15.800 12.985 -14.858 1.00 46.72 182 ASP A CA 1
ATOM 1337 C C . ASP A 1 182 ? 14.950 12.961 -13.577 1.00 46.72 182 ASP A C 1
ATOM 1339 O O . ASP A 1 182 ? 14.753 13.996 -12.934 1.00 46.72 182 ASP A O 1
ATOM 1343 N N . PHE A 1 183 ? 14.432 11.795 -13.188 1.00 53.50 183 PHE A N 1
ATOM 1344 C CA . PHE A 1 183 ? 13.656 11.649 -11.962 1.00 53.50 183 PHE A CA 1
ATOM 1345 C C . PHE A 1 183 ? 14.582 11.326 -10.783 1.00 53.50 183 PHE A C 1
ATOM 1347 O O . PHE A 1 183 ? 15.566 10.593 -10.915 1.00 53.50 183 PHE A O 1
ATOM 1354 N N . GLN A 1 184 ? 14.303 11.955 -9.634 1.00 58.53 184 GLN A N 1
ATOM 1355 C CA . GLN A 1 184 ? 15.07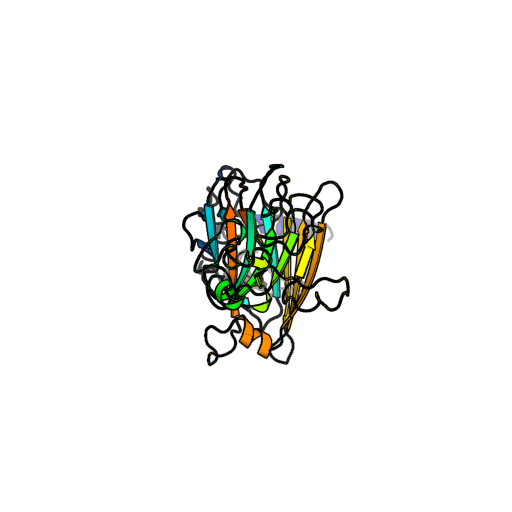6 11.739 -8.409 1.00 58.53 184 GLN A CA 1
ATOM 1356 C C . GLN A 1 184 ? 15.030 10.268 -7.989 1.00 58.53 184 GLN A C 1
ATOM 1358 O O . GLN A 1 184 ? 14.102 9.548 -8.341 1.00 58.53 184 GLN A O 1
ATOM 1363 N N . SER A 1 185 ? 16.007 9.847 -7.183 1.00 72.69 185 SER A N 1
ATOM 1364 C CA . SER A 1 185 ? 16.185 8.456 -6.747 1.00 72.69 185 SER A CA 1
ATOM 1365 C C . SER A 1 185 ? 15.039 7.862 -5.918 1.00 72.69 185 SER A C 1
ATOM 1367 O O . SER A 1 185 ? 15.134 6.703 -5.539 1.00 72.69 185 SER A O 1
ATOM 1369 N N . TYR A 1 186 ? 14.012 8.650 -5.587 1.00 84.75 186 TYR A N 1
ATOM 1370 C CA . TYR A 1 186 ? 12.938 8.287 -4.668 1.00 84.75 186 TYR A CA 1
ATOM 1371 C C . TYR A 1 186 ? 11.607 8.825 -5.192 1.00 84.75 186 TYR A C 1
ATOM 1373 O O . TYR A 1 186 ? 11.518 10.004 -5.564 1.00 84.75 186 TYR A O 1
ATOM 1381 N N . TYR A 1 187 ? 10.552 8.015 -5.186 1.00 87.00 187 TYR A N 1
ATOM 1382 C CA . TYR A 1 187 ? 9.246 8.462 -5.664 1.00 87.00 187 TYR A CA 1
ATOM 1383 C C . TYR A 1 187 ? 8.070 7.808 -4.940 1.00 87.00 187 TYR A C 1
ATOM 1385 O O . TYR A 1 187 ? 8.153 6.706 -4.409 1.00 87.00 187 TYR A O 1
ATOM 1393 N N . PHE A 1 188 ? 6.940 8.511 -4.948 1.00 89.94 188 PHE A N 1
ATOM 1394 C CA . PHE A 1 188 ? 5.628 7.918 -4.740 1.00 89.94 188 PHE A CA 1
ATOM 1395 C C . PHE A 1 188 ? 5.002 7.630 -6.104 1.00 89.94 188 PHE A C 1
ATOM 1397 O O . PHE A 1 188 ? 4.883 8.539 -6.928 1.00 89.94 188 PHE A O 1
ATOM 1404 N N . GLY A 1 189 ? 4.640 6.377 -6.362 1.00 89.56 189 GLY A N 1
ATOM 1405 C CA . GLY A 1 189 ? 4.094 5.934 -7.642 1.00 89.56 189 GLY A CA 1
ATOM 1406 C C . GLY A 1 189 ? 2.733 5.281 -7.484 1.00 89.56 189 GLY A C 1
ATOM 1407 O O . GLY A 1 189 ? 2.434 4.708 -6.442 1.00 89.56 189 GLY A O 1
ATOM 1408 N N . THR A 1 190 ? 1.904 5.326 -8.520 1.00 92.44 190 THR A N 1
ATOM 1409 C CA . THR A 1 190 ? 0.646 4.573 -8.570 1.00 92.44 190 THR A CA 1
ATOM 1410 C C . THR A 1 190 ? 0.473 3.894 -9.919 1.00 92.44 190 THR A C 1
ATOM 1412 O O . THR A 1 190 ? 1.009 4.367 -10.919 1.00 92.44 190 THR A O 1
ATOM 1415 N N . GLY A 1 191 ? -0.272 2.790 -9.983 1.00 94.00 191 GLY A N 1
ATOM 1416 C CA . GLY A 1 191 ? -0.552 2.124 -11.254 1.00 94.00 191 GLY A CA 1
ATOM 1417 C C . GLY A 1 191 ? -1.196 0.751 -11.114 1.00 94.00 191 GLY A C 1
ATOM 1418 O O . GLY A 1 191 ? -1.639 0.358 -10.037 1.00 94.00 191 GLY A O 1
ATOM 1419 N N . TYR A 1 192 ? -1.241 0.019 -12.228 1.00 95.62 192 TYR A N 1
ATOM 1420 C CA . TYR A 1 192 ? -1.890 -1.292 -12.333 1.00 95.62 192 TYR A CA 1
ATOM 1421 C C . TYR A 1 192 ? -0.868 -2.342 -12.774 1.00 95.62 192 TYR A C 1
ATOM 1423 O O . TYR A 1 192 ? -0.665 -2.504 -13.980 1.00 95.62 192 TYR A O 1
ATOM 1431 N N . PRO A 1 193 ? -0.207 -3.046 -11.841 1.00 95.12 193 PRO A N 1
ATOM 1432 C CA . PRO A 1 193 ? 0.927 -3.900 -12.182 1.00 95.12 193 PRO A CA 1
ATOM 1433 C C . PRO A 1 193 ? 0.612 -4.971 -13.234 1.00 95.12 193 PRO A C 1
ATOM 1435 O O . PRO A 1 193 ? 1.404 -5.220 -14.126 1.00 95.12 193 PRO A O 1
ATOM 1438 N N . GLY A 1 194 ? -0.588 -5.549 -13.232 1.00 94.25 194 GLY A N 1
ATOM 1439 C CA . GLY A 1 194 ? -0.985 -6.530 -14.251 1.00 94.25 194 GLY A CA 1
ATOM 1440 C C . GLY A 1 194 ? -1.283 -5.966 -15.653 1.00 94.25 194 GLY A C 1
ATOM 1441 O O . GLY A 1 194 ? -1.841 -6.689 -16.474 1.00 94.25 194 GLY A O 1
ATOM 1442 N N . GLN A 1 195 ? -1.018 -4.687 -15.944 1.00 93.69 195 GLN A N 1
ATOM 1443 C CA . GLN A 1 195 ? -1.340 -4.067 -17.237 1.00 93.69 195 GLN A CA 1
ATOM 1444 C C . GLN A 1 195 ? -0.084 -3.792 -18.066 1.00 93.69 195 GLN A C 1
ATOM 1446 O O . GLN A 1 195 ? 0.788 -3.041 -17.643 1.00 93.69 195 GLN A O 1
ATOM 1451 N N . ALA A 1 196 ? -0.049 -4.293 -19.306 1.00 91.62 196 ALA A N 1
ATOM 1452 C CA . ALA A 1 196 ? 1.067 -4.095 -20.238 1.00 91.62 196 ALA A CA 1
ATOM 1453 C C . ALA A 1 196 ? 1.472 -2.623 -20.429 1.00 91.62 196 ALA A C 1
ATOM 1455 O O . ALA A 1 196 ? 2.650 -2.323 -20.567 1.00 91.62 196 ALA A O 1
ATOM 1456 N N . ASN A 1 197 ? 0.517 -1.690 -20.388 1.00 88.94 197 ASN A N 1
ATOM 1457 C CA . ASN A 1 197 ? 0.788 -0.259 -20.571 1.00 88.94 197 ASN A CA 1
ATOM 1458 C C . ASN A 1 197 ? 1.502 0.402 -19.374 1.00 88.94 197 ASN A C 1
ATOM 1460 O O . ASN A 1 197 ? 1.827 1.586 -19.456 1.00 88.94 197 ASN A O 1
ATOM 1464 N N . MET A 1 198 ? 1.731 -0.327 -18.275 1.00 88.56 198 MET A N 1
ATOM 1465 C CA . MET A 1 198 ? 2.666 0.094 -17.228 1.00 88.56 198 MET A CA 1
ATOM 1466 C C . MET A 1 198 ? 4.123 -0.115 -17.632 1.00 88.56 198 MET A C 1
ATOM 1468 O O . MET A 1 198 ? 4.997 0.419 -16.960 1.00 88.56 198 MET A O 1
ATOM 1472 N N . TYR A 1 199 ? 4.389 -0.870 -18.701 1.00 87.06 199 TYR A N 1
ATOM 1473 C CA . TYR A 1 199 ? 5.728 -1.321 -19.044 1.00 87.06 199 TYR A CA 1
ATOM 1474 C C . TYR A 1 199 ? 6.148 -0.874 -20.435 1.00 87.06 199 TYR A C 1
ATOM 1476 O O . TYR A 1 199 ? 5.367 -0.843 -21.390 1.00 87.06 199 TYR A O 1
ATOM 1484 N N . ARG A 1 200 ? 7.439 -0.594 -20.557 1.00 84.12 200 ARG A N 1
ATOM 1485 C CA . ARG A 1 200 ? 8.154 -0.576 -21.828 1.00 84.12 200 ARG A CA 1
ATOM 1486 C C . ARG A 1 200 ? 9.361 -1.484 -21.722 1.00 84.12 200 ARG A C 1
ATOM 1488 O O . ARG A 1 200 ? 9.905 -1.667 -20.640 1.00 84.12 200 ARG A O 1
ATOM 1495 N N . ILE A 1 201 ? 9.753 -2.040 -22.856 1.00 81.19 201 ILE A N 1
ATOM 1496 C CA . ILE A 1 201 ? 11.036 -2.710 -23.000 1.00 81.19 201 ILE A CA 1
ATOM 1497 C C . ILE A 1 201 ? 11.810 -1.854 -23.983 1.00 81.19 201 ILE A C 1
ATOM 1499 O O . ILE A 1 201 ? 11.413 -1.730 -25.142 1.00 81.19 201 ILE A O 1
ATOM 1503 N N . ASP A 1 202 ? 12.840 -1.191 -23.482 1.00 74.06 202 ASP A N 1
ATOM 1504 C CA . ASP A 1 202 ? 13.604 -0.193 -24.229 1.00 74.06 202 ASP A CA 1
ATOM 1505 C C . ASP A 1 202 ? 15.097 -0.507 -24.139 1.00 74.06 202 ASP A C 1
ATOM 1507 O O . ASP A 1 202 ? 15.477 -1.466 -23.456 1.00 74.06 202 ASP A O 1
ATOM 1511 N N . TYR A 1 203 ? 15.924 0.247 -24.872 1.00 68.06 203 TYR A N 1
ATOM 1512 C CA . TYR A 1 203 ? 17.371 0.060 -24.974 1.00 68.06 203 TYR A CA 1
ATOM 1513 C C . TYR A 1 203 ? 17.965 -0.320 -23.612 1.00 68.06 203 TYR A C 1
ATOM 1515 O O . TYR A 1 203 ? 17.777 0.422 -22.648 1.00 68.06 203 TYR A O 1
ATOM 1523 N N . PRO A 1 204 ? 18.658 -1.467 -23.505 1.00 72.25 204 PRO A N 1
ATOM 1524 C CA . PRO A 1 204 ? 19.156 -2.357 -24.571 1.00 72.25 204 PRO A CA 1
ATOM 1525 C C . PRO A 1 204 ? 18.164 -3.417 -25.130 1.00 72.25 204 PRO A C 1
ATOM 1527 O O . PRO A 1 204 ? 18.586 -4.442 -25.662 1.00 72.25 204 PRO A O 1
ATOM 1530 N N . TYR A 1 205 ? 16.853 -3.167 -25.074 1.00 75.88 205 TYR A N 1
ATOM 1531 C CA . TYR A 1 205 ? 15.736 -3.989 -25.591 1.00 75.88 205 TYR A CA 1
ATOM 1532 C C . TYR A 1 205 ? 15.485 -5.312 -24.853 1.00 75.88 205 TYR A C 1
ATOM 1534 O O . TYR A 1 205 ? 14.807 -6.210 -25.363 1.00 75.88 205 TYR A O 1
ATOM 1542 N N . TRP A 1 206 ? 16.019 -5.415 -23.641 1.00 77.88 206 TRP A N 1
ATOM 1543 C CA . TRP A 1 206 ? 15.777 -6.503 -22.690 1.00 77.88 206 TRP A CA 1
ATOM 1544 C C . TRP A 1 206 ? 15.515 -6.003 -21.260 1.00 77.88 206 TRP A C 1
ATOM 1546 O O . TRP A 1 206 ? 15.187 -6.808 -20.390 1.00 77.88 206 TRP A O 1
ATOM 1556 N N . MET A 1 207 ? 15.632 -4.689 -21.020 1.00 81.31 207 MET A N 1
ATOM 1557 C CA . MET A 1 207 ? 15.319 -4.059 -19.735 1.00 81.31 207 MET A CA 1
ATOM 1558 C C . MET A 1 207 ? 13.881 -3.557 -19.718 1.00 81.31 207 MET A C 1
ATOM 1560 O O . MET A 1 207 ? 13.443 -2.886 -20.657 1.00 81.31 207 MET A O 1
ATOM 1564 N N . THR A 1 208 ? 13.178 -3.830 -18.625 1.00 83.06 208 THR A N 1
ATOM 1565 C CA . THR A 1 208 ? 11.848 -3.288 -18.346 1.00 83.06 208 THR A CA 1
ATOM 1566 C C . THR A 1 208 ? 11.939 -1.903 -17.715 1.00 83.06 208 THR A C 1
ATOM 1568 O O . THR A 1 208 ? 12.766 -1.624 -16.845 1.00 83.06 208 THR A O 1
ATOM 1571 N N . TRP A 1 209 ? 11.028 -1.037 -18.136 1.00 81.75 209 TRP A N 1
ATOM 1572 C CA . TRP A 1 209 ? 10.854 0.314 -17.631 1.00 81.75 209 TRP A CA 1
ATOM 1573 C C . TRP A 1 209 ? 9.419 0.490 -17.165 1.00 81.75 209 TRP A C 1
ATOM 1575 O O . TRP A 1 209 ? 8.496 0.091 -17.886 1.00 81.75 209 TRP A O 1
ATOM 1585 N N . LEU A 1 210 ? 9.214 1.132 -16.011 1.00 83.31 210 LEU A N 1
ATOM 1586 C CA . LEU A 1 210 ? 7.882 1.606 -15.661 1.00 83.31 210 LEU A CA 1
ATOM 1587 C C . LEU A 1 210 ? 7.559 2.837 -16.492 1.00 83.31 210 LEU A C 1
ATOM 1589 O O . LEU A 1 210 ? 8.391 3.705 -16.749 1.00 83.31 210 LEU A O 1
ATOM 1593 N N . TYR A 1 211 ? 6.319 2.890 -16.943 1.00 79.38 211 TYR A N 1
ATOM 1594 C CA . TYR A 1 211 ? 5.850 3.925 -17.831 1.00 79.38 211 TYR A CA 1
ATOM 1595 C C . TYR A 1 211 ? 4.685 4.660 -17.176 1.00 79.38 211 TYR A C 1
ATOM 1597 O O . TYR A 1 211 ? 3.518 4.281 -17.307 1.00 79.38 211 TYR A O 1
ATOM 1605 N N . PHE A 1 212 ? 5.018 5.716 -16.434 1.00 79.56 212 PHE A N 1
ATOM 1606 C CA . PHE A 1 212 ? 4.050 6.590 -15.783 1.00 79.56 212 PHE A CA 1
ATOM 1607 C C . PHE A 1 212 ? 3.593 7.718 -16.715 1.00 79.56 212 PHE A C 1
ATOM 1609 O O . PHE A 1 212 ? 4.175 8.013 -17.762 1.00 79.56 212 PHE A O 1
ATOM 1616 N N . LYS A 1 213 ? 2.482 8.353 -16.361 1.00 75.69 213 LYS A N 1
ATOM 1617 C CA . LYS A 1 213 ? 1.969 9.527 -17.052 1.00 75.69 213 LYS A CA 1
ATOM 1618 C C . LYS A 1 213 ? 2.820 10.740 -16.673 1.00 75.69 213 LYS A C 1
ATOM 1620 O O . LYS A 1 213 ? 2.806 11.169 -15.522 1.00 75.69 213 LYS A O 1
ATOM 1625 N N . ILE A 1 214 ? 3.529 11.321 -17.641 1.00 64.06 214 ILE A N 1
ATOM 1626 C CA . ILE A 1 214 ? 4.314 12.544 -17.426 1.00 64.06 214 ILE A CA 1
ATOM 1627 C C . ILE A 1 214 ? 3.425 13.777 -17.664 1.00 64.06 214 ILE A C 1
ATOM 1629 O O . ILE A 1 214 ? 2.684 13.852 -18.644 1.00 64.06 214 ILE A O 1
ATOM 1633 N N . ASN A 1 215 ? 3.517 14.772 -16.775 1.00 51.00 215 ASN A N 1
ATOM 1634 C CA . ASN A 1 215 ? 2.790 16.048 -16.886 1.00 51.00 215 ASN A CA 1
ATOM 1635 C C . ASN A 1 215 ? 3.391 17.024 -17.930 1.00 51.00 215 ASN A C 1
ATOM 1637 O O . ASN A 1 215 ? 2.816 18.081 -18.175 1.00 51.00 215 ASN A O 1
ATOM 1641 N N . ASN A 1 216 ? 4.528 16.687 -18.551 1.00 48.19 216 ASN A N 1
ATOM 1642 C CA . ASN A 1 216 ? 5.220 17.490 -19.570 1.00 48.19 216 ASN A CA 1
ATOM 1643 C C . ASN A 1 216 ? 4.879 16.984 -20.999 1.00 48.19 216 ASN A C 1
ATOM 1645 O O . ASN A 1 216 ? 5.106 15.807 -21.289 1.00 48.19 216 ASN A O 1
ATOM 1649 N N . PRO A 1 217 ? 4.307 17.813 -21.897 1.00 41.59 217 PRO A N 1
ATOM 1650 C CA . PRO A 1 217 ? 3.537 17.343 -23.045 1.00 41.59 217 PRO A CA 1
ATOM 1651 C C . PRO A 1 217 ? 4.356 17.215 -24.340 1.00 41.59 217 PRO A C 1
ATOM 1653 O O . PRO A 1 217 ? 3.952 17.776 -25.357 1.00 41.59 217 PRO A O 1
ATOM 1656 N N . SER A 1 218 ? 5.445 16.441 -24.369 1.00 46.59 218 SER A N 1
ATOM 1657 C CA . SER A 1 218 ? 5.854 15.881 -25.667 1.00 46.59 218 SER A CA 1
ATOM 1658 C C . SER A 1 218 ? 4.970 14.665 -25.967 1.00 46.59 218 SER A C 1
ATOM 1660 O O . SER A 1 218 ? 4.728 13.811 -25.112 1.00 46.59 218 SER A O 1
ATOM 1662 N N . GLU A 1 219 ? 4.386 14.622 -27.167 1.00 47.00 219 GLU A N 1
ATOM 1663 C CA . GLU A 1 219 ? 3.310 13.683 -27.531 1.00 47.00 219 GLU A CA 1
ATOM 1664 C C . GLU A 1 219 ? 3.687 12.202 -27.372 1.00 47.00 219 GLU A C 1
ATOM 1666 O O . GLU A 1 219 ? 2.814 11.357 -27.178 1.00 47.00 219 GLU A O 1
ATOM 1671 N N . GLN A 1 220 ? 4.983 11.893 -27.354 1.00 49.34 220 GLN A N 1
ATOM 1672 C CA . GLN A 1 220 ? 5.525 10.546 -27.184 1.00 49.34 220 GLN A CA 1
ATOM 1673 C C . GLN A 1 220 ? 5.437 9.978 -25.751 1.00 49.34 220 GLN A C 1
ATOM 1675 O O . GLN A 1 220 ? 5.649 8.775 -25.567 1.00 49.34 220 GLN A O 1
ATOM 1680 N N . TYR A 1 221 ? 5.109 10.802 -24.743 1.00 50.03 221 TYR A N 1
ATOM 1681 C CA . TYR A 1 221 ? 5.091 10.411 -23.321 1.00 50.03 221 TYR A CA 1
ATOM 1682 C C . TYR A 1 221 ? 3.701 10.378 -22.653 1.00 50.03 221 TYR A C 1
ATOM 1684 O O . TYR A 1 221 ? 3.583 10.292 -21.432 1.00 50.03 221 TYR A O 1
ATOM 1692 N N . ARG A 1 222 ? 2.622 10.427 -23.445 1.00 50.72 222 ARG A N 1
ATOM 1693 C CA . ARG A 1 222 ? 1.246 10.644 -22.954 1.00 50.72 222 ARG A CA 1
ATOM 1694 C C . ARG A 1 222 ? 0.481 9.398 -22.467 1.00 50.72 222 ARG A C 1
ATOM 1696 O O . ARG A 1 222 ? -0.676 9.548 -22.081 1.00 50.72 222 ARG A O 1
ATOM 1703 N N . PHE A 1 223 ? 1.060 8.193 -22.491 1.00 59.00 223 PHE A N 1
ATOM 1704 C CA . PHE A 1 223 ? 0.257 6.950 -22.484 1.00 59.00 223 PHE A CA 1
ATOM 1705 C C . PHE A 1 223 ? 0.444 6.002 -21.288 1.00 59.00 223 PHE A C 1
ATOM 1707 O O . PHE A 1 223 ? -0.166 4.933 -21.280 1.00 59.00 223 PHE A O 1
ATOM 1714 N N . GLY A 1 224 ? 1.252 6.362 -20.288 1.00 72.06 224 GLY A N 1
ATOM 1715 C CA . GLY A 1 224 ? 1.374 5.566 -19.062 1.00 72.06 224 GLY A CA 1
ATOM 1716 C C . GLY A 1 224 ? 0.053 5.484 -18.291 1.00 72.06 224 GLY A C 1
ATOM 1717 O O . GLY A 1 224 ? -0.691 6.465 -18.231 1.00 72.06 224 GLY A O 1
ATOM 1718 N N . LEU A 1 225 ? -0.256 4.318 -17.710 1.00 81.69 225 LEU A N 1
ATOM 1719 C CA . LEU A 1 225 ? -1.475 4.119 -16.904 1.00 81.69 225 LEU A CA 1
ATOM 1720 C C . LEU A 1 225 ? -1.323 4.551 -15.437 1.00 81.69 225 LEU A C 1
ATOM 1722 O O . LEU A 1 225 ? -2.328 4.666 -14.735 1.00 81.69 225 LEU A O 1
ATOM 1726 N N . GLY A 1 226 ? -0.091 4.768 -14.982 1.00 83.50 226 GLY A N 1
ATOM 1727 C CA . GLY A 1 226 ? 0.231 5.152 -13.614 1.00 83.50 226 GLY A CA 1
ATOM 1728 C C . GLY A 1 226 ? 0.639 6.614 -13.461 1.00 83.50 226 GLY A C 1
ATOM 1729 O O . GLY A 1 226 ? 0.747 7.346 -14.444 1.00 83.50 226 GLY A O 1
ATOM 1730 N N . THR A 1 227 ? 0.923 7.033 -12.234 1.00 85.00 227 THR A N 1
ATOM 1731 C CA . THR A 1 227 ? 1.499 8.350 -11.924 1.00 85.00 227 THR A CA 1
ATOM 1732 C C . THR A 1 227 ? 2.746 8.201 -11.071 1.00 85.00 227 THR A C 1
ATOM 1734 O O . THR A 1 227 ? 2.910 7.204 -10.374 1.00 85.00 227 THR A O 1
ATOM 1737 N N . GLN A 1 228 ? 3.629 9.193 -11.138 1.00 83.25 228 GLN A N 1
ATOM 1738 C CA . GLN A 1 228 ? 4.834 9.257 -10.325 1.00 83.25 228 GLN A CA 1
ATOM 1739 C C . GLN A 1 228 ? 5.023 10.679 -9.809 1.00 83.25 228 GLN A C 1
ATOM 1741 O O . GLN A 1 228 ? 4.904 11.654 -10.557 1.00 83.25 228 GLN A O 1
ATOM 1746 N N . LYS A 1 229 ? 5.376 10.788 -8.531 1.00 85.00 229 LYS A N 1
ATOM 1747 C CA . LYS A 1 229 ? 5.778 12.031 -7.890 1.00 85.00 229 LYS A CA 1
ATOM 1748 C C . LYS A 1 229 ? 7.093 11.833 -7.153 1.00 85.00 229 LYS A C 1
ATOM 1750 O O . LYS A 1 229 ? 7.173 11.041 -6.220 1.00 85.00 229 LYS A O 1
ATOM 1755 N N . ASN A 1 230 ? 8.109 12.582 -7.566 1.00 84.31 230 ASN A N 1
ATOM 1756 C CA . ASN A 1 230 ? 9.420 12.543 -6.927 1.00 84.31 230 ASN A CA 1
ATOM 1757 C C . ASN A 1 230 ? 9.329 12.999 -5.473 1.00 84.31 230 ASN A C 1
ATOM 1759 O O . ASN A 1 230 ? 8.622 13.962 -5.158 1.00 84.31 230 ASN A O 1
ATOM 1763 N N . LEU A 1 231 ? 10.090 12.325 -4.621 1.00 84.81 231 LEU A N 1
ATOM 1764 C CA . LEU A 1 231 ? 10.346 12.751 -3.256 1.00 84.81 231 LEU A CA 1
ATOM 1765 C C . LEU A 1 231 ? 11.650 13.543 -3.223 1.00 84.81 231 LEU A C 1
ATOM 1767 O O . LEU A 1 231 ? 12.557 13.307 -4.021 1.00 84.81 231 LEU A O 1
ATOM 1771 N N . TYR A 1 232 ? 11.738 14.493 -2.298 1.00 85.38 232 TYR A N 1
ATOM 1772 C CA . TYR A 1 232 ? 12.928 15.324 -2.154 1.00 85.38 232 TYR A CA 1
ATOM 1773 C C . TYR A 1 232 ? 14.162 14.534 -1.679 1.00 85.38 232 TYR A C 1
ATOM 1775 O O . TYR A 1 232 ? 15.275 14.817 -2.105 1.00 85.38 232 TYR A O 1
ATOM 1783 N N . GLU A 1 233 ? 13.967 13.550 -0.799 1.00 87.38 233 GLU A N 1
ATOM 1784 C CA . GLU A 1 233 ? 15.005 12.729 -0.157 1.00 87.38 233 GLU A CA 1
ATOM 1785 C C . GLU A 1 233 ? 14.421 11.354 0.222 1.00 87.38 233 GLU A C 1
ATOM 1787 O O . GLU A 1 233 ? 13.204 11.155 0.156 1.00 87.38 233 GLU A O 1
ATOM 1792 N N . THR A 1 234 ? 15.247 10.416 0.697 1.00 88.31 234 THR A N 1
ATOM 1793 C CA . THR A 1 234 ? 14.747 9.118 1.185 1.00 88.31 234 THR A CA 1
ATOM 1794 C C . THR A 1 234 ? 13.745 9.297 2.346 1.00 88.31 234 THR A C 1
ATOM 1796 O O . THR A 1 234 ? 13.927 10.190 3.190 1.00 88.31 234 THR A O 1
ATOM 1799 N N . PRO A 1 235 ? 12.664 8.498 2.405 1.00 91.69 235 PRO A N 1
ATOM 1800 C CA . PRO A 1 235 ? 11.776 8.403 3.564 1.00 91.69 235 PRO A CA 1
ATOM 1801 C C . PRO A 1 235 ? 12.386 7.614 4.744 1.00 91.69 235 PRO A C 1
ATOM 1803 O O . PRO A 1 235 ? 11.837 7.640 5.840 1.00 91.69 235 PRO A O 1
ATOM 1806 N N . ALA A 1 236 ? 13.546 6.968 4.597 1.00 93.50 236 ALA A N 1
ATOM 1807 C CA . ALA A 1 236 ? 14.245 6.286 5.695 1.00 93.50 236 ALA A CA 1
ATOM 1808 C C . ALA A 1 236 ? 14.908 7.263 6.690 1.00 93.50 236 ALA A C 1
ATOM 1810 O O . ALA A 1 236 ? 16.123 7.260 6.892 1.00 93.50 236 ALA A O 1
ATOM 1811 N N . ASN A 1 237 ? 14.112 8.135 7.311 1.00 93.62 237 ASN A N 1
ATOM 1812 C CA . ASN A 1 237 ? 14.561 9.290 8.095 1.00 93.62 237 ASN A CA 1
ATOM 1813 C C . ASN A 1 237 ? 14.220 9.212 9.598 1.00 93.62 2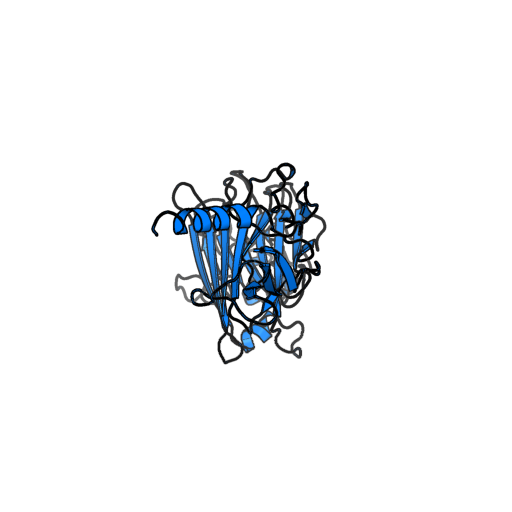37 ASN A C 1
ATOM 1815 O O . ASN A 1 237 ? 14.233 10.225 10.304 1.00 93.62 237 ASN A O 1
ATOM 1819 N N . GLY A 1 238 ? 13.872 8.019 10.081 1.00 95.12 238 GLY A N 1
ATOM 1820 C CA . GLY A 1 238 ? 13.546 7.746 11.477 1.00 95.12 238 GLY A CA 1
ATOM 1821 C C . GLY A 1 238 ? 12.168 8.239 11.909 1.00 95.12 238 GLY A C 1
ATOM 1822 O O . GLY A 1 238 ? 11.893 8.284 13.109 1.00 95.12 238 GLY A O 1
ATOM 1823 N N . LYS A 1 239 ? 11.290 8.606 10.969 1.00 96.19 239 LYS A N 1
ATOM 1824 C CA . LYS A 1 239 ? 9.935 9.086 11.262 1.00 96.19 239 LYS A CA 1
ATOM 1825 C C . LYS A 1 239 ? 8.877 8.205 10.622 1.00 96.19 239 LYS A C 1
ATOM 1827 O O . LYS A 1 239 ? 9.081 7.605 9.575 1.00 96.19 239 LYS A O 1
ATOM 1832 N N . TRP A 1 240 ? 7.705 8.201 11.243 1.00 97.56 240 TRP A N 1
ATOM 1833 C CA . TRP A 1 240 ? 6.499 7.669 10.628 1.00 97.56 240 TRP A CA 1
ATOM 1834 C C . TRP A 1 240 ? 5.961 8.629 9.568 1.00 97.56 240 TRP A C 1
ATOM 1836 O O . TRP A 1 240 ? 5.970 9.857 9.723 1.00 97.56 240 TRP A O 1
ATOM 1846 N N . HIS A 1 241 ? 5.464 8.051 8.490 1.00 97.75 241 HIS A N 1
ATOM 1847 C CA . HIS A 1 241 ? 4.816 8.714 7.368 1.00 97.75 241 HIS A CA 1
ATOM 1848 C C . HIS A 1 241 ? 3.362 8.283 7.294 1.00 97.75 241 HIS A C 1
ATOM 1850 O O . HIS A 1 241 ? 2.961 7.355 7.993 1.00 97.75 241 HIS A O 1
ATOM 1856 N N . LYS A 1 242 ? 2.556 8.976 6.490 1.00 97.06 242 LYS A N 1
ATOM 1857 C CA . LYS A 1 242 ? 1.111 8.746 6.441 1.00 97.06 242 LYS A CA 1
ATOM 1858 C C . LYS A 1 242 ? 0.642 8.526 5.012 1.00 97.06 242 LYS A C 1
ATOM 1860 O O . LYS A 1 242 ? 0.927 9.351 4.148 1.00 97.06 242 LYS A O 1
ATOM 1865 N N . LEU A 1 243 ? -0.140 7.472 4.807 1.00 97.50 243 LEU A N 1
ATOM 1866 C CA . LEU A 1 243 ? -0.984 7.284 3.634 1.00 97.50 243 LEU A CA 1
ATOM 1867 C C . LEU A 1 243 ? -2.446 7.347 4.075 1.00 97.50 243 LEU A C 1
ATOM 1869 O O . LEU A 1 243 ? -2.878 6.580 4.936 1.00 97.50 243 LEU A O 1
ATOM 1873 N N . GLN A 1 244 ? -3.206 8.250 3.471 1.00 96.31 244 GLN A N 1
ATOM 1874 C CA . GLN A 1 244 ? -4.645 8.349 3.662 1.00 96.31 244 GLN A CA 1
ATOM 1875 C C . GLN A 1 244 ? -5.362 8.027 2.352 1.00 96.31 244 GLN A C 1
ATOM 1877 O O . GLN A 1 244 ? -5.018 8.581 1.309 1.00 96.31 244 GLN A O 1
ATOM 1882 N N . LEU A 1 245 ? -6.338 7.125 2.410 1.00 97.12 245 LEU A N 1
ATOM 1883 C CA . LEU A 1 245 ? -7.154 6.714 1.273 1.00 97.12 245 LEU A CA 1
ATOM 1884 C C . LEU A 1 245 ? -8.599 7.114 1.525 1.00 97.12 245 LEU A C 1
ATOM 1886 O O . LEU A 1 245 ? -9.230 6.576 2.428 1.00 97.12 245 LEU A O 1
ATOM 1890 N N . ASP A 1 246 ? -9.128 8.005 0.701 1.00 96.94 246 ASP A N 1
ATOM 1891 C CA . ASP A 1 246 ? -10.528 8.410 0.744 1.00 96.94 246 ASP A CA 1
ATOM 1892 C C . ASP A 1 246 ? -11.229 7.924 -0.523 1.00 96.94 246 ASP A C 1
ATOM 1894 O O . ASP A 1 246 ? -10.906 8.360 -1.630 1.00 96.94 246 ASP A O 1
ATOM 1898 N N . TRP A 1 247 ? -12.194 7.019 -0.374 1.00 97.75 247 TRP A N 1
ATOM 1899 C CA . TRP A 1 247 ? -13.026 6.547 -1.474 1.00 97.75 247 TRP A CA 1
ATOM 1900 C C . TRP A 1 247 ? -14.415 7.160 -1.401 1.00 97.75 247 TRP A C 1
ATOM 1902 O O . TRP A 1 247 ? -15.078 7.155 -0.360 1.00 97.75 247 TRP A O 1
ATOM 1912 N N . LYS A 1 248 ? -14.842 7.693 -2.544 1.00 98.06 248 LYS A N 1
ATOM 1913 C CA . LYS A 1 248 ? -16.171 8.246 -2.769 1.00 98.06 248 LYS A CA 1
ATOM 1914 C C . LYS A 1 248 ? -16.829 7.494 -3.902 1.00 98.06 248 LYS A C 1
ATOM 1916 O O . LYS A 1 248 ? -16.414 7.637 -5.054 1.00 98.06 248 LYS A O 1
ATOM 1921 N N . LYS A 1 249 ? -17.850 6.702 -3.581 1.00 97.12 249 LYS A N 1
ATOM 1922 C CA . LYS A 1 249 ? -18.587 5.960 -4.604 1.00 97.12 249 LYS A CA 1
ATOM 1923 C C . LYS A 1 249 ? -19.360 6.933 -5.492 1.00 97.12 249 LYS A C 1
ATOM 1925 O O . LYS A 1 249 ? -19.837 7.972 -5.032 1.00 97.12 249 LYS A O 1
ATOM 1930 N N . ASP A 1 250 ? -19.553 6.567 -6.750 1.00 95.31 250 ASP A N 1
ATOM 1931 C CA . ASP A 1 250 ? -20.563 7.205 -7.589 1.00 95.31 250 ASP A CA 1
ATOM 1932 C C . ASP A 1 250 ? -21.855 6.364 -7.631 1.00 95.31 250 ASP A C 1
ATOM 1934 O O . ASP A 1 250 ? -21.985 5.328 -6.974 1.00 95.31 250 ASP A O 1
ATOM 1938 N N . ASN A 1 251 ? -22.857 6.836 -8.375 1.00 93.44 251 ASN A N 1
ATOM 1939 C CA . ASN A 1 251 ? -24.131 6.127 -8.546 1.00 93.44 251 ASN A CA 1
ATOM 1940 C C . ASN A 1 251 ? -24.148 5.195 -9.775 1.00 93.44 251 ASN A C 1
ATOM 1942 O O . ASN A 1 251 ? -25.190 4.636 -10.104 1.00 93.44 251 ASN A O 1
ATOM 1946 N N . LEU A 1 252 ? -23.017 5.033 -10.466 1.00 94.00 252 LEU A N 1
ATOM 1947 C CA . LEU A 1 252 ? -22.858 4.248 -11.696 1.00 94.00 252 LEU A CA 1
ATOM 1948 C C . LEU A 1 252 ? -22.020 2.974 -11.477 1.00 94.00 252 LEU A C 1
ATOM 1950 O O . LEU A 1 252 ? -21.641 2.301 -12.438 1.00 94.00 252 LEU A O 1
ATOM 1954 N N . GLY A 1 253 ? -21.744 2.622 -10.218 1.00 91.38 253 GLY A N 1
ATOM 1955 C CA . GLY A 1 253 ? -20.932 1.462 -9.845 1.00 91.38 253 GLY A CA 1
ATOM 1956 C C . GLY A 1 253 ? -19.425 1.715 -9.919 1.00 91.38 253 GLY A C 1
ATOM 1957 O O . GLY A 1 253 ? -18.650 0.762 -9.864 1.00 91.38 253 GLY A O 1
ATOM 1958 N N . GLY A 1 254 ? -19.008 2.969 -10.058 1.00 96.69 254 GLY A N 1
ATOM 1959 C CA . GLY A 1 254 ? -17.631 3.432 -9.964 1.00 96.69 254 GLY A CA 1
ATOM 1960 C C . GLY A 1 254 ? -17.413 4.319 -8.738 1.00 96.69 254 GLY A C 1
ATOM 1961 O O . GLY A 1 254 ? -18.116 4.213 -7.730 1.00 96.69 254 GLY A O 1
ATOM 1962 N N . GLY A 1 255 ? -16.433 5.209 -8.836 1.00 98.00 255 GLY A N 1
ATOM 1963 C CA . GLY A 1 255 ? -16.133 6.209 -7.823 1.00 98.00 255 GLY A CA 1
ATOM 1964 C C . GLY A 1 255 ? -14.760 6.843 -8.005 1.00 98.00 255 GLY A C 1
ATOM 1965 O O . GLY A 1 255 ? -14.091 6.671 -9.029 1.00 98.00 255 GLY A O 1
ATOM 1966 N N . THR A 1 256 ? -14.353 7.593 -6.990 1.00 98.50 256 THR A N 1
ATOM 1967 C CA . THR A 1 256 ? -13.081 8.309 -6.944 1.00 98.50 256 THR A CA 1
ATOM 1968 C C . THR A 1 256 ? -12.319 7.917 -5.687 1.00 98.50 256 THR A C 1
ATOM 1970 O O . THR A 1 256 ? -12.811 8.116 -4.576 1.00 98.50 256 THR A O 1
ATOM 1973 N N . LEU A 1 257 ? -11.105 7.404 -5.869 1.00 98.19 257 LEU A N 1
ATOM 1974 C CA . LEU A 1 257 ? -10.111 7.211 -4.821 1.00 98.19 257 LEU A CA 1
ATOM 1975 C C . LEU A 1 257 ? -9.200 8.438 -4.775 1.00 98.19 257 LEU A C 1
ATOM 1977 O O . LEU A 1 257 ? -8.599 8.806 -5.781 1.00 98.19 257 LEU A O 1
ATOM 1981 N N . THR A 1 258 ? -9.072 9.051 -3.606 1.00 97.94 258 THR A N 1
ATOM 1982 C CA . THR A 1 258 ? -8.067 10.078 -3.329 1.00 97.94 258 THR A CA 1
ATOM 1983 C C . THR A 1 258 ? -7.019 9.478 -2.400 1.00 97.94 258 THR A C 1
ATOM 1985 O O . THR A 1 258 ? -7.327 9.158 -1.255 1.00 97.94 258 THR A O 1
ATOM 1988 N N . ALA A 1 259 ? -5.793 9.314 -2.893 1.00 96.75 259 ALA A N 1
ATOM 1989 C CA . ALA A 1 259 ? -4.658 8.816 -2.125 1.00 96.75 259 ALA A CA 1
ATOM 1990 C C . ALA A 1 259 ? -3.744 9.986 -1.746 1.00 96.75 259 ALA A C 1
ATOM 1992 O O . ALA A 1 259 ? -3.174 10.644 -2.616 1.00 96.75 259 ALA A O 1
ATOM 1993 N N . GLN A 1 260 ? -3.619 10.258 -0.450 1.00 96.31 260 GLN A N 1
ATOM 1994 C CA . GLN A 1 260 ? -2.803 11.340 0.093 1.00 96.31 260 GLN A CA 1
ATOM 1995 C C . GLN A 1 260 ? -1.609 10.761 0.844 1.00 96.31 260 GLN A C 1
ATOM 1997 O O . GLN A 1 260 ? -1.754 10.185 1.923 1.00 96.31 260 GLN A O 1
ATOM 2002 N N . MET A 1 261 ? -0.424 10.942 0.276 1.00 95.69 261 MET A N 1
ATOM 2003 C CA . MET A 1 261 ? 0.850 10.553 0.858 1.00 95.69 261 MET A CA 1
ATOM 2004 C C . MET A 1 261 ? 1.503 11.754 1.542 1.00 95.69 261 MET A C 1
ATOM 2006 O O . MET A 1 261 ? 1.598 12.838 0.965 1.00 95.69 261 MET A O 1
ATOM 2010 N N . THR A 1 262 ? 1.970 11.560 2.772 1.00 96.56 262 THR A N 1
ATOM 2011 C CA . THR A 1 262 ? 2.742 12.544 3.539 1.00 96.56 262 THR A CA 1
ATOM 2012 C C . THR A 1 262 ? 4.044 11.921 4.025 1.00 96.56 262 THR A C 1
ATOM 2014 O O . THR A 1 262 ? 4.021 11.063 4.911 1.00 96.56 262 THR A O 1
ATOM 2017 N N . ILE A 1 263 ? 5.176 12.399 3.501 1.00 95.81 263 ILE A N 1
ATOM 2018 C CA . ILE A 1 263 ? 6.506 12.061 4.016 1.00 95.81 263 ILE A CA 1
ATOM 2019 C C . ILE A 1 263 ? 6.910 13.107 5.051 1.00 95.81 263 ILE A C 1
ATOM 2021 O O . ILE A 1 263 ? 7.236 14.256 4.743 1.00 95.81 263 ILE A O 1
ATOM 2025 N N . THR A 1 264 ? 6.859 12.700 6.315 1.00 95.38 264 THR A N 1
ATOM 2026 C CA . THR A 1 264 ? 7.170 13.551 7.464 1.00 95.38 264 THR A CA 1
ATOM 2027 C C . THR A 1 264 ? 8.656 13.905 7.495 1.00 95.38 264 THR A C 1
ATOM 2029 O O . THR A 1 264 ? 9.510 13.024 7.573 1.00 95.38 264 THR A O 1
ATOM 2032 N N . ARG A 1 265 ? 8.970 15.205 7.538 1.00 91.88 265 ARG A N 1
ATOM 2033 C CA . ARG A 1 265 ? 10.328 15.748 7.723 1.00 91.88 265 ARG A CA 1
ATOM 2034 C C . ARG A 1 265 ? 10.306 16.923 8.694 1.00 91.88 265 ARG A C 1
ATOM 2036 O O . ARG A 1 265 ? 9.254 17.491 8.962 1.00 91.88 265 ARG A O 1
ATOM 2043 N N . ALA A 1 266 ? 11.460 17.255 9.279 1.00 84.12 266 ALA A N 1
ATOM 2044 C CA . ALA A 1 266 ? 11.569 18.434 10.151 1.00 84.12 266 ALA A CA 1
ATOM 2045 C C . ALA A 1 266 ? 11.454 19.740 9.347 1.00 84.12 266 ALA A C 1
ATOM 2047 O O . ALA A 1 266 ? 10.800 20.686 9.773 1.00 84.12 266 ALA A O 1
ATOM 2048 N N . SER A 1 267 ? 12.055 19.757 8.161 1.00 78.94 267 SER A N 1
ATOM 2049 C CA . SER A 1 267 ? 11.966 20.827 7.179 1.00 78.94 267 SER A CA 1
ATOM 2050 C C . SER A 1 267 ? 11.490 20.221 5.858 1.00 78.94 267 SER A C 1
ATOM 2052 O O . SER A 1 267 ? 11.952 19.154 5.469 1.00 78.94 267 SER A O 1
ATOM 2054 N N . LYS A 1 268 ? 10.542 20.884 5.184 1.00 84.50 268 LYS A N 1
ATOM 2055 C CA . LYS A 1 268 ? 10.020 20.497 3.856 1.00 84.50 268 LYS A CA 1
ATOM 2056 C C . LYS A 1 268 ? 9.421 19.071 3.778 1.00 84.50 268 LYS A C 1
ATOM 2058 O O . LYS A 1 268 ? 9.974 18.222 3.088 1.00 84.50 268 LYS A O 1
ATOM 2063 N N . PRO A 1 269 ? 8.302 18.784 4.465 1.00 90.12 269 PRO A N 1
ATOM 2064 C CA . PRO A 1 269 ? 7.565 17.540 4.232 1.00 90.12 269 PRO A CA 1
ATOM 2065 C C . PRO A 1 269 ? 7.137 17.408 2.761 1.00 90.12 269 PRO A C 1
ATOM 2067 O O . PRO A 1 269 ? 6.712 18.393 2.150 1.00 90.12 269 PRO A O 1
ATOM 2070 N N . ASP A 1 270 ? 7.224 16.195 2.213 1.00 92.25 270 ASP A N 1
ATOM 2071 C CA . ASP A 1 270 ? 6.699 15.896 0.880 1.00 92.25 270 ASP A CA 1
ATOM 2072 C C . ASP A 1 270 ? 5.211 15.538 0.989 1.00 92.25 270 ASP A C 1
ATOM 2074 O O . ASP A 1 270 ? 4.819 14.705 1.810 1.00 92.25 270 ASP A O 1
ATOM 2078 N N . TYR A 1 271 ? 4.386 16.138 0.131 1.00 91.88 271 TYR A N 1
ATOM 2079 C CA . TYR A 1 271 ? 2.966 15.809 0.005 1.00 91.88 271 TYR A CA 1
ATOM 2080 C C . TYR A 1 271 ? 2.665 15.367 -1.422 1.00 91.88 271 TYR A C 1
ATOM 2082 O O . TYR A 1 271 ? 2.948 16.104 -2.371 1.00 91.88 271 TYR A O 1
ATOM 2090 N N . ALA A 1 272 ? 2.041 14.207 -1.591 1.00 89.31 272 ALA A N 1
ATOM 2091 C CA . ALA A 1 272 ? 1.501 13.757 -2.869 1.00 89.31 272 ALA A CA 1
ATOM 2092 C C . ALA A 1 272 ? 0.007 13.474 -2.726 1.00 89.31 272 ALA A C 1
ATOM 2094 O O . ALA A 1 272 ? -0.408 12.830 -1.770 1.00 89.31 272 ALA A O 1
ATOM 2095 N N . THR A 1 273 ? -0.783 13.960 -3.680 1.00 92.56 273 THR A N 1
ATOM 2096 C CA . THR A 1 273 ? -2.215 13.676 -3.752 1.00 92.56 273 THR A CA 1
ATOM 2097 C C . THR A 1 273 ? -2.504 13.152 -5.139 1.00 92.56 273 THR A C 1
ATOM 2099 O O . THR A 1 273 ? -2.337 13.880 -6.115 1.00 92.56 273 THR A O 1
ATOM 2102 N N . GLU A 1 274 ? -2.961 11.911 -5.205 1.00 91.19 274 GLU A N 1
ATOM 2103 C CA . GLU A 1 274 ? -3.370 11.255 -6.437 1.00 91.19 274 GLU A CA 1
ATOM 2104 C C . GLU A 1 274 ? -4.880 11.046 -6.413 1.00 91.19 274 GLU A C 1
ATOM 2106 O O . GLU A 1 274 ? -5.445 10.598 -5.415 1.00 91.19 274 GLU A O 1
ATOM 2111 N N . VAL A 1 275 ? -5.539 11.397 -7.516 1.00 94.19 275 VAL A N 1
ATOM 2112 C CA . VAL A 1 275 ? -6.988 11.255 -7.677 1.00 94.19 275 VAL A CA 1
ATOM 2113 C C . VAL A 1 275 ? -7.239 10.263 -8.799 1.00 94.19 275 VAL A C 1
ATOM 2115 O O . VAL A 1 275 ? -7.028 10.564 -9.974 1.00 94.19 275 VAL A O 1
ATOM 2118 N N . ILE A 1 276 ? -7.697 9.074 -8.429 1.00 94.69 276 ILE A N 1
ATOM 2119 C CA . ILE A 1 276 ? -7.953 7.965 -9.337 1.00 94.69 276 ILE A CA 1
ATOM 2120 C C . ILE A 1 276 ? -9.458 7.805 -9.477 1.00 94.69 276 ILE A C 1
ATOM 2122 O O . ILE A 1 276 ? -10.165 7.526 -8.511 1.00 94.69 276 ILE A O 1
ATOM 2126 N N . LYS A 1 277 ? -9.959 7.975 -10.699 1.00 96.12 277 LYS A N 1
ATOM 2127 C CA . LYS A 1 277 ? -11.359 7.711 -11.017 1.00 96.12 277 LYS A CA 1
ATOM 2128 C C . LYS A 1 277 ? -11.485 6.323 -11.624 1.00 96.12 277 LYS A C 1
ATOM 2130 O O . LYS A 1 277 ? -10.832 6.033 -12.624 1.00 96.12 277 LYS A O 1
ATOM 2135 N N . TRP A 1 278 ? -12.371 5.513 -11.062 1.00 97.31 278 TRP A N 1
ATOM 2136 C CA . TRP A 1 278 ? -12.752 4.230 -11.634 1.00 97.31 278 TRP A CA 1
ATOM 2137 C C . TRP A 1 278 ? -14.205 4.260 -12.065 1.00 97.31 278 TRP A C 1
ATOM 2139 O O . TRP A 1 278 ? -15.096 4.532 -11.268 1.00 97.31 278 TRP A O 1
ATOM 2149 N N . THR A 1 279 ? -14.459 3.937 -13.326 1.00 96.81 279 THR A N 1
ATOM 2150 C CA . THR A 1 279 ? -15.789 3.525 -13.773 1.00 96.81 279 THR A CA 1
ATOM 2151 C C . THR A 1 279 ? -16.036 2.060 -13.410 1.00 96.81 279 THR A C 1
ATOM 2153 O O . THR A 1 279 ? -15.107 1.312 -13.103 1.00 96.81 279 THR A O 1
ATOM 2156 N N . LYS A 1 280 ? -17.284 1.594 -13.530 1.00 94.88 280 LYS A N 1
ATOM 2157 C CA . LYS A 1 280 ? -17.601 0.159 -13.434 1.00 94.88 280 LYS A CA 1
ATOM 2158 C C . LYS A 1 280 ? -16.739 -0.698 -14.377 1.00 94.88 280 LYS A C 1
ATOM 2160 O O . LYS A 1 280 ? -16.313 -1.786 -13.997 1.00 94.88 280 LYS A O 1
ATOM 2165 N N . ASN A 1 281 ? -16.461 -0.201 -15.584 1.00 95.12 281 ASN A N 1
ATOM 2166 C CA . ASN A 1 281 ? -15.646 -0.909 -16.571 1.00 95.12 281 ASN A CA 1
ATOM 2167 C C . ASN A 1 281 ? -14.165 -0.936 -16.185 1.00 95.12 281 ASN A C 1
ATOM 2169 O O . ASN A 1 281 ? -13.505 -1.940 -16.433 1.00 95.12 281 ASN A O 1
ATOM 2173 N N . ASP A 1 282 ? -13.650 0.120 -15.552 1.00 95.81 282 ASP A N 1
ATOM 2174 C CA . ASP A 1 282 ? -12.288 0.118 -15.008 1.00 95.81 282 ASP A CA 1
ATOM 2175 C C . ASP A 1 282 ? -12.161 -0.907 -13.882 1.00 95.81 282 ASP A C 1
ATOM 2177 O O . ASP A 1 282 ? -11.205 -1.676 -13.854 1.00 95.81 282 ASP A O 1
ATOM 2181 N N . ILE A 1 283 ? -13.161 -0.983 -12.997 1.00 96.50 283 ILE A N 1
ATOM 2182 C CA . ILE A 1 283 ? -13.164 -1.958 -11.899 1.00 96.50 283 ILE A CA 1
ATOM 2183 C C . ILE A 1 283 ? -13.164 -3.386 -12.446 1.00 96.50 283 ILE A C 1
ATOM 2185 O O . ILE A 1 283 ? -12.379 -4.221 -11.997 1.00 96.50 283 ILE A O 1
ATOM 2189 N N . GLN A 1 284 ? -14.006 -3.655 -13.449 1.00 95.19 284 GLN A N 1
ATOM 2190 C CA . GLN A 1 284 ? -13.983 -4.921 -14.175 1.00 95.19 284 GLN A CA 1
ATOM 2191 C C . GLN A 1 284 ? -12.584 -5.177 -14.747 1.00 95.19 284 GLN A C 1
ATOM 2193 O O . GLN A 1 284 ? -11.946 -6.156 -14.390 1.00 95.19 284 GLN A O 1
ATOM 2198 N N . LYS A 1 285 ? -12.075 -4.268 -15.581 1.00 94.44 285 LYS A N 1
ATOM 2199 C CA . LYS A 1 285 ? -10.806 -4.427 -16.297 1.00 94.44 285 LYS A CA 1
ATOM 2200 C C . LYS A 1 285 ? -9.615 -4.684 -15.370 1.00 94.44 285 LYS A C 1
ATOM 2202 O O . LYS A 1 285 ? -8.775 -5.521 -15.689 1.00 94.44 285 LYS A O 1
ATOM 2207 N N . TYR A 1 286 ? -9.512 -3.941 -14.270 1.00 95.38 286 TYR A N 1
ATOM 2208 C CA . TYR A 1 286 ? -8.306 -3.930 -13.445 1.00 95.38 286 TYR A CA 1
ATOM 2209 C C . TYR A 1 286 ? -8.337 -4.916 -12.285 1.00 95.38 286 TYR A C 1
ATOM 2211 O O . TYR A 1 286 ? -7.266 -5.308 -11.839 1.00 95.38 286 TYR A O 1
ATOM 2219 N N . PHE A 1 287 ? -9.510 -5.353 -11.816 1.00 96.19 287 PHE A N 1
ATOM 2220 C CA . PHE A 1 287 ? -9.600 -6.205 -10.625 1.00 96.19 287 PHE A CA 1
ATOM 2221 C C . PHE A 1 287 ? -10.260 -7.572 -10.869 1.00 96.19 287 PHE A C 1
ATOM 2223 O O . PHE A 1 287 ? -10.082 -8.472 -10.047 1.00 96.19 287 PHE A O 1
ATOM 2230 N N . SER A 1 288 ? -10.995 -7.787 -11.970 1.00 93.62 288 SER A N 1
ATOM 2231 C CA . SER A 1 288 ? -11.627 -9.093 -12.230 1.00 93.62 288 SER A CA 1
ATOM 2232 C C . SER A 1 288 ? -10.591 -10.184 -12.484 1.00 93.62 288 SER A C 1
ATOM 2234 O O . SER A 1 288 ? -9.653 -9.946 -13.239 1.00 93.62 288 SER A O 1
ATOM 2236 N N . GLN A 1 289 ? -10.777 -11.380 -11.921 1.00 86.56 289 GLN A N 1
ATOM 2237 C CA . GLN A 1 289 ? -9.842 -12.503 -12.078 1.00 86.56 289 GLN A CA 1
ATOM 2238 C C . GLN A 1 289 ? -9.953 -13.173 -13.456 1.00 86.56 289 GLN A C 1
ATOM 2240 O O . GLN A 1 289 ? -8.953 -13.635 -14.001 1.00 86.56 289 GLN A O 1
ATOM 2245 N N . GLY A 1 290 ? -11.150 -13.167 -14.041 1.00 84.25 290 GLY A N 1
ATOM 2246 C CA . GLY A 1 290 ? -11.426 -13.568 -15.414 1.00 84.25 290 GLY A CA 1
ATOM 2247 C C . GLY A 1 290 ? -12.309 -12.556 -16.144 1.00 84.25 290 GLY A C 1
ATOM 2248 O O . GLY A 1 290 ? -13.026 -11.766 -15.533 1.00 84.25 290 GLY A O 1
ATOM 2249 N N . SER A 1 291 ? -12.287 -12.600 -17.477 1.00 79.12 291 SER A N 1
ATOM 2250 C CA . SER A 1 291 ? -13.048 -11.678 -18.336 1.00 79.12 291 SER A CA 1
ATOM 2251 C C . SER A 1 291 ? -14.570 -11.818 -18.208 1.00 79.12 291 SER A C 1
ATOM 2253 O O . SER A 1 291 ? -15.299 -10.904 -18.589 1.00 79.12 291 SER A O 1
ATOM 2255 N N . THR A 1 292 ? -15.047 -12.947 -17.680 1.00 84.56 292 THR A N 1
ATOM 2256 C CA . THR A 1 292 ? -16.467 -13.247 -17.446 1.00 84.56 292 THR A CA 1
ATOM 2257 C C . THR A 1 292 ? -16.896 -13.083 -15.991 1.00 84.56 292 THR A C 1
ATOM 2259 O O . THR A 1 292 ? -18.087 -13.190 -15.703 1.00 84.56 292 THR A O 1
ATOM 2262 N N . ASP A 1 293 ? -15.955 -12.860 -15.071 1.00 87.25 293 ASP A N 1
ATOM 2263 C CA . ASP A 1 293 ? -16.282 -12.699 -13.657 1.00 87.25 293 ASP A CA 1
ATOM 2264 C C . ASP A 1 293 ? -17.016 -11.376 -13.439 1.00 87.25 293 ASP A C 1
ATOM 2266 O O . ASP A 1 293 ? -16.710 -10.390 -14.112 1.00 87.25 293 ASP A O 1
ATOM 2270 N N . PRO A 1 294 ? -17.955 -11.294 -12.487 1.00 87.88 294 PRO A N 1
ATOM 2271 C CA . PRO A 1 294 ? -18.526 -10.009 -12.120 1.00 87.88 294 PRO A CA 1
ATOM 2272 C C . PRO A 1 294 ? -17.448 -9.079 -11.546 1.00 87.88 294 PRO A C 1
ATOM 2274 O O . PRO A 1 294 ? -16.558 -9.512 -10.810 1.00 87.88 294 PRO A O 1
ATOM 2277 N N . ALA A 1 295 ? -17.567 -7.782 -11.837 1.00 91.62 295 ALA A N 1
ATOM 2278 C CA . ALA A 1 295 ? -16.694 -6.756 -11.278 1.00 91.62 295 ALA A CA 1
ATOM 2279 C C . ALA A 1 295 ? -16.672 -6.853 -9.740 1.00 91.62 295 ALA A C 1
ATOM 2281 O O . ALA A 1 295 ? -17.736 -6.768 -9.110 1.00 91.62 295 ALA A O 1
ATOM 2282 N N . PRO A 1 296 ? -15.492 -7.007 -9.115 1.00 94.44 296 PRO A N 1
ATOM 2283 C CA . PRO A 1 296 ? -15.406 -7.115 -7.668 1.00 94.44 296 PRO A CA 1
ATOM 2284 C C . PRO A 1 296 ? -15.865 -5.805 -7.025 1.00 94.44 296 PRO A C 1
ATOM 2286 O O . PRO A 1 296 ? -15.518 -4.713 -7.474 1.00 94.44 296 PRO A O 1
ATOM 2289 N N . ARG A 1 297 ? -16.676 -5.918 -5.970 1.00 95.00 297 ARG A N 1
ATOM 2290 C CA . ARG A 1 297 ? -17.180 -4.765 -5.202 1.00 95.00 297 ARG A CA 1
ATOM 2291 C C . ARG A 1 297 ? -16.490 -4.579 -3.862 1.00 95.00 297 ARG A C 1
ATOM 2293 O O . ARG A 1 297 ? -16.578 -3.513 -3.271 1.00 95.00 297 ARG A O 1
ATOM 2300 N N . LYS A 1 298 ? -15.781 -5.603 -3.399 1.00 94.81 298 LYS A N 1
ATOM 2301 C CA . LYS A 1 298 ? -14.967 -5.546 -2.193 1.00 94.81 298 LYS A CA 1
ATOM 2302 C C . LYS A 1 298 ? -13.561 -5.996 -2.536 1.00 94.81 298 LYS A C 1
ATOM 2304 O O . LYS A 1 298 ? -13.399 -7.029 -3.185 1.00 94.81 298 LYS A O 1
ATOM 2309 N N . LEU A 1 299 ? -12.577 -5.217 -2.114 1.00 96.62 299 LEU A N 1
ATOM 2310 C CA . LEU A 1 299 ? -11.169 -5.485 -2.361 1.00 96.62 299 LEU A CA 1
ATOM 2311 C C . LEU A 1 299 ? -10.458 -5.808 -1.048 1.00 96.62 299 LEU A C 1
ATOM 2313 O O . LEU A 1 299 ? -10.848 -5.368 0.035 1.00 96.62 299 LEU A O 1
ATOM 2317 N N . TYR A 1 300 ? -9.404 -6.595 -1.168 1.00 96.88 300 TYR A N 1
ATOM 2318 C CA . TYR A 1 300 ? -8.431 -6.833 -0.123 1.00 96.88 300 TYR A CA 1
ATOM 2319 C C . TYR A 1 300 ? -7.404 -5.711 -0.128 1.00 96.88 300 TYR A C 1
ATOM 2321 O O . TYR A 1 300 ? -6.960 -5.274 -1.191 1.00 96.88 300 TYR A O 1
ATOM 2329 N N . LEU A 1 301 ? -7.010 -5.296 1.071 1.00 96.50 301 LEU A N 1
ATOM 2330 C CA . LEU A 1 301 ? -5.846 -4.455 1.299 1.00 96.50 301 LEU A CA 1
ATOM 2331 C C . LEU A 1 301 ? -4.622 -5.343 1.535 1.00 96.50 301 LEU A C 1
ATOM 2333 O O . LEU A 1 301 ? -4.684 -6.274 2.348 1.00 96.50 301 LEU A O 1
ATOM 2337 N N . GLY A 1 302 ? -3.539 -5.051 0.827 1.00 97.38 302 GLY A N 1
ATOM 2338 C CA . GLY A 1 302 ? -2.255 -5.729 0.932 1.00 97.38 302 GLY A CA 1
ATOM 2339 C C . GLY A 1 302 ? -1.101 -4.748 1.065 1.00 97.38 302 GLY A C 1
ATOM 2340 O O . GLY A 1 302 ? -1.182 -3.599 0.630 1.00 97.38 302 GLY A O 1
ATOM 2341 N N . PHE A 1 303 ? -0.016 -5.231 1.652 1.00 97.81 303 PHE A N 1
ATOM 2342 C CA . PHE A 1 303 ? 1.246 -4.522 1.787 1.00 97.81 303 PHE A CA 1
ATOM 2343 C C . PHE A 1 303 ? 2.353 -5.434 1.297 1.00 97.81 303 PHE A C 1
ATOM 2345 O O . PHE A 1 303 ? 2.388 -6.602 1.682 1.00 97.81 303 PHE A O 1
ATOM 2352 N N . THR A 1 304 ? 3.242 -4.916 0.464 1.00 96.88 304 THR A N 1
ATOM 2353 C CA . THR A 1 304 ? 4.352 -5.673 -0.119 1.00 96.88 304 THR A CA 1
ATOM 2354 C C . THR A 1 304 ? 5.642 -4.890 0.030 1.00 96.88 304 THR A C 1
ATOM 2356 O O . THR A 1 304 ? 5.625 -3.675 0.219 1.00 96.88 304 THR A O 1
ATOM 2359 N N . GLY A 1 305 ? 6.776 -5.567 -0.057 1.00 94.44 305 GLY A N 1
ATOM 2360 C CA . GLY A 1 305 ? 8.057 -4.886 -0.125 1.00 94.44 305 GLY A CA 1
ATOM 2361 C C . GLY A 1 305 ? 9.188 -5.852 -0.391 1.00 94.44 305 GLY A C 1
ATOM 2362 O O . GLY A 1 305 ? 9.089 -7.058 -0.145 1.00 94.44 305 GLY A O 1
ATOM 2363 N N . THR A 1 306 ? 10.301 -5.303 -0.840 1.00 93.06 306 THR A N 1
ATOM 2364 C CA . THR A 1 306 ? 11.514 -6.052 -1.164 1.00 93.06 306 THR A CA 1
ATOM 2365 C C . THR A 1 306 ? 12.734 -5.308 -0.651 1.00 93.06 306 THR A C 1
ATOM 2367 O O . THR A 1 306 ? 12.747 -4.086 -0.548 1.00 93.06 306 THR A O 1
ATOM 2370 N N . THR A 1 307 ? 13.774 -6.048 -0.303 1.00 93.12 307 THR A N 1
ATOM 2371 C CA . THR A 1 307 ? 15.082 -5.488 0.031 1.00 93.12 307 THR A CA 1
ATOM 2372 C C . THR A 1 307 ? 16.156 -6.198 -0.779 1.00 93.12 307 THR A C 1
ATOM 2374 O O . THR A 1 307 ? 15.942 -7.296 -1.296 1.00 93.12 307 THR A O 1
ATOM 2377 N N . SER A 1 308 ? 17.330 -5.590 -0.879 1.00 90.69 308 SER A N 1
ATOM 2378 C CA . SER A 1 308 ? 18.482 -6.149 -1.589 1.00 90.69 308 SER A CA 1
ATOM 2379 C C . SER A 1 308 ? 19.744 -6.015 -0.727 1.00 90.69 308 SER A C 1
ATOM 2381 O O . SER A 1 308 ? 19.666 -6.069 0.500 1.00 90.69 308 SER A O 1
ATOM 2383 N N . ASP A 1 309 ? 20.915 -5.824 -1.333 1.00 89.31 309 ASP A N 1
ATOM 2384 C CA . ASP A 1 309 ? 22.142 -5.419 -0.643 1.00 89.31 309 ASP A CA 1
ATOM 2385 C C . ASP A 1 309 ? 22.029 -4.040 0.034 1.00 89.31 309 ASP A C 1
ATOM 2387 O O . ASP A 1 309 ? 22.788 -3.721 0.954 1.00 89.31 309 ASP A O 1
ATOM 2391 N N . VAL A 1 310 ? 21.056 -3.239 -0.400 1.00 88.38 310 VAL A N 1
ATOM 2392 C CA . VAL A 1 310 ? 20.581 -2.045 0.287 1.00 88.38 310 VAL A CA 1
ATOM 2393 C C . VAL A 1 310 ? 19.190 -2.353 0.815 1.00 88.38 310 VAL A C 1
ATOM 2395 O O . VAL A 1 310 ? 18.336 -2.871 0.098 1.00 88.38 310 VAL A O 1
ATOM 2398 N N . PHE A 1 311 ? 18.987 -2.088 2.096 1.00 93.06 311 PHE A N 1
ATOM 2399 C CA . PHE A 1 311 ? 17.801 -2.545 2.793 1.00 93.06 311 PHE A CA 1
ATOM 2400 C C . PHE A 1 311 ? 17.342 -1.535 3.836 1.00 93.06 311 PHE A C 1
ATOM 2402 O O . PHE A 1 311 ? 18.140 -0.777 4.398 1.00 93.06 311 PHE A O 1
ATOM 2409 N N . GLU A 1 312 ? 16.047 -1.572 4.098 1.00 94.62 312 GLU A N 1
ATOM 2410 C CA . GLU A 1 312 ? 15.371 -0.836 5.151 1.00 94.62 312 GLU A CA 1
ATOM 2411 C C . GLU A 1 312 ? 14.209 -1.683 5.695 1.00 94.62 312 GLU A C 1
ATOM 2413 O O . GLU A 1 312 ? 13.749 -2.607 5.016 1.00 94.62 312 GLU A O 1
ATOM 2418 N N . PRO A 1 313 ? 13.743 -1.440 6.932 1.00 96.38 313 PRO A N 1
ATOM 2419 C CA . PRO A 1 313 ? 12.546 -2.101 7.420 1.00 96.38 313 PRO A CA 1
ATOM 2420 C C . PRO A 1 313 ? 11.316 -1.514 6.728 1.00 96.38 313 PRO A C 1
ATOM 2422 O O . PRO A 1 313 ? 11.246 -0.310 6.501 1.00 96.38 313 PRO A O 1
ATOM 2425 N N . HIS A 1 314 ? 10.306 -2.342 6.485 1.00 97.19 314 HIS A N 1
ATOM 2426 C CA . HIS A 1 314 ? 9.002 -1.891 6.006 1.00 97.19 314 HIS A CA 1
ATOM 2427 C C . HIS A 1 314 ? 7.962 -2.227 7.056 1.00 97.19 314 HIS A C 1
ATOM 2429 O O . HIS A 1 314 ? 7.574 -3.387 7.205 1.00 97.19 314 HIS A O 1
ATOM 2435 N N . VAL A 1 315 ? 7.522 -1.217 7.798 1.00 98.12 315 VAL A N 1
ATOM 2436 C CA . VAL A 1 315 ? 6.576 -1.407 8.898 1.00 98.12 315 VAL A CA 1
ATOM 2437 C C . VAL A 1 315 ? 5.345 -0.562 8.654 1.00 98.12 315 VAL A C 1
ATOM 2439 O O . VAL A 1 315 ? 5.459 0.606 8.290 1.00 98.12 315 VAL A O 1
ATOM 2442 N N . VAL A 1 316 ? 4.173 -1.141 8.883 1.00 98.25 316 VAL A N 1
ATOM 2443 C CA . VAL A 1 316 ? 2.882 -0.469 8.776 1.00 98.25 316 VAL A CA 1
ATOM 2444 C C . VAL A 1 316 ? 2.143 -0.547 10.101 1.00 98.25 316 VAL A C 1
ATOM 2446 O O . VAL A 1 316 ? 2.103 -1.585 10.758 1.00 98.25 316 VAL A O 1
ATOM 2449 N N . ALA A 1 317 ? 1.511 0.560 10.463 1.00 95.19 317 ALA A N 1
ATOM 2450 C CA . ALA A 1 317 ? 0.532 0.635 11.526 1.00 95.19 317 ALA A CA 1
ATOM 2451 C C . ALA A 1 317 ? -0.789 1.164 10.969 1.00 95.19 317 ALA A C 1
ATOM 2453 O O . ALA A 1 317 ? -0.824 2.054 10.115 1.00 95.19 317 ALA A O 1
ATOM 2454 N N . ILE A 1 318 ? -1.892 0.612 11.456 1.00 90.94 318 ILE A N 1
ATOM 2455 C CA . ILE A 1 318 ? -3.229 0.964 10.994 1.00 90.94 318 ILE A CA 1
ATOM 2456 C C . ILE A 1 318 ? -3.832 1.964 11.972 1.00 90.94 318 ILE A C 1
ATOM 2458 O O . ILE A 1 318 ? -4.161 1.587 13.087 1.00 90.94 318 ILE A O 1
ATOM 2462 N N . GLY A 1 319 ? -3.961 3.231 11.575 1.00 81.06 319 GLY A N 1
ATOM 2463 C CA . GLY A 1 319 ? -4.507 4.279 12.442 1.00 81.06 319 GLY A CA 1
ATOM 2464 C C . GLY A 1 319 ? -6.034 4.264 12.486 1.00 81.06 319 GLY A C 1
ATOM 2465 O O . GLY A 1 319 ? -6.630 4.101 13.544 1.00 81.06 319 GLY A O 1
ATOM 2466 N N . ALA A 1 320 ? -6.672 4.417 11.324 1.00 71.62 320 ALA A N 1
ATOM 2467 C CA . ALA A 1 320 ? -8.129 4.399 11.198 1.00 71.62 320 ALA A CA 1
ATOM 2468 C C . ALA A 1 320 ? -8.551 3.523 10.016 1.00 71.62 320 ALA A C 1
ATOM 2470 O O . ALA A 1 320 ? -8.014 3.671 8.917 1.00 71.62 320 ALA A O 1
ATOM 2471 N N . MET A 1 321 ? -9.528 2.642 10.234 1.00 70.44 321 MET A N 1
ATOM 2472 C CA . MET A 1 321 ? -10.208 1.887 9.179 1.00 70.44 321 MET A CA 1
ATOM 2473 C C . MET A 1 321 ? -11.716 1.891 9.436 1.00 70.44 321 MET A C 1
ATOM 2475 O O . MET A 1 321 ? -12.112 1.716 10.588 1.00 70.44 321 MET A O 1
ATOM 2479 N N . PRO A 1 322 ? -12.564 2.048 8.406 1.00 60.59 322 PRO A N 1
ATOM 2480 C CA . PRO A 1 322 ? -14.020 2.018 8.557 1.00 60.59 322 PRO A CA 1
ATOM 2481 C C . PRO A 1 322 ? -14.548 0.684 9.099 1.00 60.59 322 PRO A C 1
ATOM 2483 O O . PRO A 1 322 ? -15.606 0.643 9.720 1.00 60.59 322 PRO A O 1
ATOM 2486 N N . GLU A 1 323 ? -13.825 -0.409 8.846 1.00 56.47 323 GLU A N 1
ATOM 2487 C CA . GLU A 1 323 ? -14.142 -1.755 9.328 1.00 56.47 323 GLU A CA 1
ATOM 2488 C C . GLU A 1 323 ? -13.603 -2.024 10.741 1.00 56.47 323 GLU A C 1
ATOM 2490 O O . GLU A 1 323 ? -13.933 -3.058 11.334 1.00 56.47 323 GLU A O 1
ATOM 2495 N N . ALA A 1 324 ? -12.782 -1.117 11.288 1.00 51.53 324 ALA A N 1
ATOM 2496 C CA . ALA A 1 324 ? -12.453 -1.118 12.707 1.00 51.53 324 ALA A CA 1
ATOM 2497 C C . ALA A 1 324 ? -13.693 -0.651 13.484 1.00 51.53 324 ALA A C 1
ATOM 2499 O O . ALA A 1 324 ? -14.432 0.218 13.024 1.00 51.53 324 ALA A O 1
ATOM 2500 N N . ALA A 1 325 ? -13.949 -1.281 14.630 1.00 49.53 325 ALA A N 1
ATOM 2501 C CA . ALA A 1 325 ? -15.233 -1.254 15.321 1.00 49.53 325 ALA A CA 1
ATOM 2502 C C . ALA A 1 325 ? -15.941 0.118 15.313 1.00 49.53 325 ALA A C 1
ATOM 2504 O O . ALA A 1 325 ? -15.492 1.064 15.957 1.00 49.53 325 ALA A O 1
ATOM 2505 N N . THR A 1 326 ? -17.095 0.217 14.642 1.00 41.91 326 THR A N 1
ATOM 2506 C CA . THR A 1 326 ? -18.012 1.335 14.905 1.00 41.91 326 THR A CA 1
ATOM 2507 C C . THR A 1 326 ? -18.762 1.006 16.190 1.00 41.91 326 THR A C 1
ATOM 2509 O O . THR A 1 326 ? -19.592 0.094 16.199 1.00 41.91 326 THR A O 1
ATOM 2512 N N . VAL A 1 327 ? -18.454 1.723 17.271 1.00 44.22 327 VAL A N 1
ATOM 2513 C CA . VAL A 1 327 ? -19.125 1.585 18.569 1.00 44.22 327 VAL A CA 1
ATOM 2514 C C . VAL A 1 327 ? -20.093 2.749 18.736 1.00 44.22 327 VAL A C 1
ATOM 2516 O O . VAL A 1 327 ? -19.670 3.894 18.850 1.00 44.22 327 VAL A O 1
ATOM 2519 N N . ASN A 1 328 ? -21.392 2.457 18.758 1.00 42.16 328 ASN A N 1
ATOM 2520 C CA . ASN A 1 328 ? -22.429 3.434 19.091 1.00 42.16 328 ASN A CA 1
ATOM 2521 C C . ASN A 1 328 ? -23.259 2.896 20.256 1.00 42.16 328 ASN A C 1
ATOM 2523 O O . ASN A 1 328 ? -23.657 1.732 20.230 1.00 42.16 328 ASN A O 1
ATOM 2527 N N . GLY A 1 329 ? -23.554 3.725 21.256 1.00 44.91 329 GLY A N 1
ATOM 2528 C CA . GLY A 1 329 ? -24.308 3.298 22.434 1.00 44.91 329 GLY A CA 1
ATOM 2529 C C . GLY A 1 329 ? -25.395 4.279 22.852 1.00 44.91 329 GLY A C 1
ATOM 2530 O O . GLY A 1 329 ? -25.307 5.476 22.581 1.00 44.91 329 GLY A O 1
ATOM 2531 N N . THR A 1 330 ? -26.414 3.756 23.524 1.00 57.16 330 THR A N 1
ATOM 2532 C CA . THR A 1 330 ? -27.458 4.531 24.206 1.00 57.16 330 THR A CA 1
ATOM 2533 C C . THR A 1 330 ? -27.457 4.169 25.683 1.00 57.16 330 THR A C 1
ATOM 2535 O O . THR A 1 330 ? -27.337 2.992 26.018 1.00 57.16 330 THR A O 1
ATOM 2538 N N . VAL A 1 331 ? -27.602 5.167 26.557 1.00 68.50 331 VAL A N 1
ATOM 2539 C CA . VAL A 1 331 ? -27.720 4.990 28.012 1.00 68.50 331 VAL A CA 1
ATOM 2540 C C . VAL A 1 331 ? -28.990 5.690 28.478 1.00 68.50 331 VAL A C 1
ATOM 2542 O O . VAL A 1 331 ? -29.203 6.854 28.137 1.00 68.50 331 VAL A O 1
ATOM 2545 N N . ALA A 1 332 ? -29.808 4.994 29.263 1.00 75.50 332 ALA A N 1
ATOM 2546 C CA . ALA A 1 332 ? -30.987 5.546 29.919 1.00 75.50 332 ALA A CA 1
ATOM 2547 C C . ALA A 1 332 ? -30.928 5.263 31.425 1.00 75.50 332 ALA A C 1
ATOM 2549 O O . ALA A 1 332 ? -30.588 4.157 31.840 1.00 75.50 332 ALA A O 1
ATOM 2550 N N . LEU A 1 333 ? -31.256 6.265 32.244 1.00 78.62 333 LEU A N 1
ATOM 2551 C CA . LEU A 1 333 ? -31.512 6.076 33.672 1.00 78.62 333 LEU A CA 1
ATOM 2552 C C . LEU A 1 333 ? -32.974 5.662 33.843 1.00 78.62 333 LEU A C 1
ATOM 2554 O O . LEU A 1 333 ? -33.857 6.292 33.267 1.00 78.62 333 LEU A O 1
ATOM 2558 N N . MET A 1 334 ? -33.228 4.629 34.635 1.00 81.81 334 MET A N 1
ATOM 2559 C CA . MET A 1 334 ? -34.520 3.964 34.751 1.00 81.81 334 MET A CA 1
ATOM 2560 C C . MET A 1 334 ? -34.908 3.765 36.223 1.00 81.81 334 MET A C 1
ATOM 2562 O O . MET A 1 334 ? -34.056 3.515 37.076 1.00 81.81 334 MET A O 1
ATOM 2566 N N . ARG A 1 335 ? -36.207 3.835 36.523 1.00 85.25 335 ARG A N 1
ATOM 2567 C CA . ARG A 1 335 ? -36.837 3.416 37.786 1.00 85.25 335 ARG A CA 1
ATOM 2568 C C . ARG A 1 335 ? -37.913 2.390 37.445 1.00 85.25 335 ARG A C 1
ATOM 2570 O O . ARG A 1 335 ? -38.979 2.742 36.942 1.00 85.25 335 ARG A O 1
ATOM 2577 N N . GLY A 1 336 ? -37.647 1.106 37.677 1.00 82.00 336 GLY A N 1
ATOM 2578 C CA . GLY A 1 336 ? -38.476 0.050 37.080 1.00 82.00 336 GLY A CA 1
ATOM 2579 C C . GLY A 1 336 ? -38.509 0.196 35.549 1.00 82.00 336 GLY A C 1
ATOM 2580 O O . GLY A 1 336 ? -37.470 0.343 34.929 1.00 82.00 336 GLY A O 1
ATOM 2581 N N . ALA A 1 337 ? -39.687 0.213 34.928 1.00 81.69 337 ALA A N 1
ATOM 2582 C CA . ALA A 1 337 ? -39.803 0.399 33.474 1.00 81.69 337 ALA A CA 1
ATOM 2583 C C . ALA A 1 337 ? -39.833 1.878 33.014 1.00 81.69 337 ALA A C 1
ATOM 2585 O O . ALA A 1 337 ? -40.013 2.141 31.827 1.00 81.69 337 ALA A O 1
ATOM 2586 N N . GLU A 1 338 ? -39.716 2.847 33.929 1.00 83.62 338 GLU A N 1
ATOM 2587 C CA . GLU A 1 338 ? -39.848 4.281 33.636 1.00 83.62 338 GLU A CA 1
ATOM 2588 C C . GLU A 1 338 ? -38.481 4.946 33.432 1.00 83.62 338 GLU A C 1
ATOM 2590 O O . GLU A 1 338 ? -37.595 4.799 34.272 1.00 83.62 338 GLU A O 1
ATOM 2595 N N . THR A 1 339 ? -38.317 5.726 32.360 1.00 84.44 339 THR A N 1
ATOM 2596 C CA . THR A 1 339 ? -37.123 6.559 32.151 1.00 84.44 339 THR A CA 1
ATOM 2597 C C . THR A 1 339 ? -37.128 7.763 33.092 1.00 84.44 339 THR A C 1
ATOM 2599 O O . THR A 1 339 ? -38.108 8.498 33.166 1.00 84.44 339 THR A O 1
ATOM 2602 N N . VAL A 1 340 ? -36.011 7.986 33.780 1.00 79.62 340 VAL A N 1
ATOM 2603 C CA . VAL A 1 340 ? -35.800 9.101 34.706 1.00 79.62 340 VAL A CA 1
ATOM 2604 C C . VAL A 1 340 ? -35.104 10.247 33.981 1.00 79.62 340 VAL A C 1
ATOM 2606 O O . VAL A 1 340 ? -34.011 10.094 33.436 1.00 79.62 340 VAL A O 1
ATOM 2609 N N . ASP A 1 341 ? -35.720 11.422 34.034 1.00 82.81 341 ASP A N 1
ATOM 2610 C CA . ASP A 1 341 ? -35.191 12.673 33.496 1.00 82.81 341 ASP A CA 1
ATOM 2611 C C . ASP A 1 341 ? -35.118 13.784 34.560 1.00 82.81 341 ASP A C 1
ATOM 2613 O O . ASP A 1 341 ? -35.416 13.587 35.740 1.00 82.81 341 ASP A O 1
ATOM 2617 N N . ALA A 1 342 ? -34.732 14.993 34.140 1.00 70.69 342 ALA A N 1
ATOM 2618 C CA . ALA A 1 342 ? -34.586 16.148 35.027 1.00 70.69 342 ALA A CA 1
ATOM 2619 C C . ALA A 1 342 ? -35.893 16.610 35.708 1.00 70.69 342 ALA A C 1
ATOM 2621 O O . ALA A 1 342 ? -35.843 17.417 36.637 1.00 70.69 342 ALA A O 1
ATOM 2622 N N . THR A 1 343 ? -37.052 16.138 35.249 1.00 78.00 343 THR A N 1
ATOM 2623 C CA . THR A 1 343 ? -38.379 16.461 35.796 1.00 78.00 343 THR A CA 1
ATOM 2624 C C . THR A 1 343 ? -38.949 15.344 36.672 1.00 78.00 343 THR A C 1
ATOM 2626 O O . THR A 1 343 ? -39.947 15.539 37.377 1.00 78.00 343 THR A O 1
ATOM 2629 N N . THR A 1 344 ? -38.294 14.185 36.679 1.00 78.56 344 THR A N 1
ATOM 2630 C CA . THR A 1 344 ? -38.736 13.009 37.421 1.00 78.56 344 THR A CA 1
ATOM 2631 C C . THR A 1 344 ? -38.483 13.199 38.915 1.00 78.56 344 THR A C 1
ATOM 2633 O O . THR A 1 344 ? -37.355 13.393 39.367 1.00 78.56 344 THR A O 1
ATOM 2636 N N . HIS A 1 345 ? -39.551 13.146 39.711 1.00 80.88 345 HIS A N 1
ATOM 2637 C CA . HIS A 1 345 ? -39.459 13.272 41.164 1.00 80.88 345 HIS A CA 1
ATOM 2638 C C . HIS A 1 345 ? -39.150 11.907 41.792 1.00 80.88 345 HIS A C 1
ATOM 2640 O O . HIS A 1 345 ? -39.953 10.971 41.699 1.00 80.88 345 HIS A O 1
ATOM 2646 N N . LEU A 1 346 ? -37.986 11.812 42.438 1.00 77.38 346 LEU A N 1
ATOM 2647 C CA . LEU A 1 346 ? -37.513 10.611 43.126 1.00 77.38 346 LEU A CA 1
ATOM 2648 C C . LEU A 1 346 ? -37.938 10.600 44.595 1.00 77.38 346 LEU A C 1
ATOM 2650 O O . LEU A 1 346 ? -38.038 11.650 45.238 1.00 77.38 346 LEU A O 1
ATOM 2654 N N . LYS A 1 347 ? -38.168 9.400 45.124 1.00 81.38 347 LYS A N 1
ATOM 2655 C CA . LYS A 1 347 ? -38.478 9.154 46.534 1.00 81.38 347 LYS A CA 1
ATOM 2656 C C . LYS A 1 347 ? -37.324 8.419 47.212 1.00 81.38 347 LYS A C 1
ATOM 2658 O O . LYS A 1 347 ? -36.499 7.793 46.556 1.00 81.38 347 LYS A O 1
ATOM 2663 N N . VAL A 1 348 ? -37.283 8.517 48.540 1.00 66.75 348 VAL A N 1
ATOM 2664 C CA . VAL A 1 348 ? -36.439 7.644 49.369 1.00 66.75 348 VAL A CA 1
ATOM 2665 C C . VAL A 1 348 ? -36.868 6.197 49.112 1.00 66.75 348 VAL A C 1
ATOM 2667 O O . VAL A 1 348 ? -38.070 5.951 49.003 1.00 66.75 348 VAL A O 1
ATOM 2670 N N . ASP A 1 349 ? -35.894 5.294 48.981 1.00 77.31 349 ASP A N 1
ATOM 2671 C CA . ASP A 1 349 ? -36.057 3.874 48.629 1.00 77.31 349 ASP A CA 1
ATOM 2672 C C . ASP A 1 349 ? -36.387 3.580 47.149 1.00 77.31 349 ASP A C 1
ATOM 2674 O O . ASP A 1 349 ? -36.602 2.419 46.788 1.00 77.31 349 ASP A O 1
ATOM 2678 N N . ASP A 1 350 ? -36.391 4.587 46.262 1.00 75.44 350 ASP A N 1
ATOM 2679 C CA . ASP A 1 350 ? -36.436 4.318 44.820 1.00 75.44 350 ASP A CA 1
ATOM 2680 C C . ASP A 1 350 ? -35.172 3.543 44.400 1.00 75.44 350 ASP A C 1
ATOM 2682 O O . ASP A 1 350 ? -34.039 3.932 44.691 1.00 75.44 350 ASP A O 1
ATOM 2686 N N . VAL A 1 351 ? -35.367 2.447 43.667 1.00 75.75 351 VAL A N 1
ATOM 2687 C CA . VAL A 1 351 ? -34.272 1.693 43.050 1.00 75.75 351 VAL A CA 1
ATOM 2688 C C . VAL A 1 351 ? -34.103 2.179 41.619 1.00 75.75 351 VAL A C 1
ATOM 2690 O O . VAL A 1 351 ? -35.007 2.037 40.789 1.00 75.75 351 VAL A O 1
ATOM 2693 N N . LEU A 1 352 ? -32.937 2.747 41.334 1.00 77.31 352 LEU A N 1
ATOM 2694 C CA . LEU A 1 352 ? -32.573 3.210 40.005 1.00 77.31 352 LEU A CA 1
ATOM 2695 C C . LEU A 1 352 ? -31.662 2.199 39.325 1.00 77.31 352 LEU A C 1
ATOM 2697 O O . LEU A 1 352 ? -30.831 1.557 39.967 1.00 77.31 352 LEU A O 1
ATOM 2701 N N . HIS A 1 353 ? -31.776 2.084 38.011 1.00 68.69 353 HIS A N 1
ATOM 2702 C CA . HIS A 1 353 ? -30.811 1.352 37.211 1.00 68.69 353 HIS A CA 1
ATOM 2703 C C . HIS A 1 353 ? -30.485 2.088 35.924 1.00 68.69 353 HIS A C 1
ATOM 2705 O O . HIS A 1 353 ? -31.287 2.861 35.413 1.00 68.69 353 HIS A O 1
ATOM 2711 N N . TYR A 1 354 ? -29.284 1.860 35.411 1.00 70.00 354 TYR A N 1
ATOM 2712 C CA . TYR A 1 354 ? -28.937 2.262 34.058 1.00 70.00 354 TYR A CA 1
ATOM 2713 C C . TYR A 1 354 ? -29.120 1.074 33.134 1.00 70.00 354 TYR A C 1
ATOM 2715 O O . TYR A 1 354 ? -28.484 0.039 33.345 1.00 70.00 354 TYR A O 1
ATOM 2723 N N . ASP A 1 355 ? -29.932 1.268 32.104 1.00 71.25 355 ASP A N 1
ATOM 2724 C CA . ASP A 1 355 ? -29.964 0.380 30.956 1.00 71.25 355 ASP A CA 1
ATOM 2725 C C . ASP A 1 355 ? -29.083 0.969 29.865 1.00 71.25 355 ASP A C 1
ATOM 2727 O O . ASP A 1 355 ? -29.171 2.154 29.519 1.00 71.25 355 ASP A O 1
ATOM 2731 N N . TYR A 1 356 ? -28.210 0.127 29.326 1.00 61.12 356 TYR A N 1
ATOM 2732 C CA . TYR A 1 356 ? -27.367 0.494 28.206 1.00 61.12 356 TYR A CA 1
ATOM 2733 C C . TYR A 1 356 ? -27.475 -0.530 27.083 1.00 61.12 356 TYR A C 1
ATOM 2735 O O . TYR A 1 356 ? -27.606 -1.736 27.299 1.00 61.12 356 TYR A O 1
ATOM 2743 N N . THR A 1 357 ? -27.368 -0.031 25.857 1.00 54.75 357 THR A N 1
ATOM 2744 C CA . THR A 1 357 ? -27.197 -0.853 24.660 1.00 54.75 357 THR A CA 1
ATOM 2745 C C . THR A 1 357 ? -25.943 -0.381 23.956 1.00 54.75 357 THR A C 1
ATOM 2747 O O . THR A 1 357 ? -25.815 0.810 23.665 1.00 54.75 357 THR A O 1
ATOM 2750 N N . VAL A 1 358 ? -25.022 -1.303 23.681 1.00 47.91 358 VAL A N 1
ATOM 2751 C CA . VAL A 1 358 ? -23.828 -1.020 22.884 1.00 47.91 358 VAL A CA 1
ATOM 2752 C C . VAL A 1 358 ? -23.956 -1.771 21.570 1.00 47.91 358 VAL A C 1
ATOM 2754 O O . VAL A 1 358 ? -23.926 -2.994 21.528 1.00 47.91 358 VAL A O 1
ATOM 2757 N N . ASN A 1 359 ? -24.078 -1.025 20.478 1.00 46.84 359 ASN A N 1
ATOM 2758 C CA . ASN A 1 359 ? -24.027 -1.582 19.138 1.00 46.84 359 ASN A CA 1
ATOM 2759 C C . ASN A 1 359 ? -22.576 -1.556 18.665 1.00 46.84 359 ASN A C 1
ATOM 2761 O O . ASN A 1 359 ? -22.051 -0.497 18.307 1.00 46.84 359 ASN A O 1
ATOM 2765 N N . VAL A 1 360 ? -21.937 -2.723 18.662 1.00 44.97 360 VAL A N 1
ATOM 2766 C CA . VAL A 1 360 ? -20.583 -2.899 18.138 1.00 44.97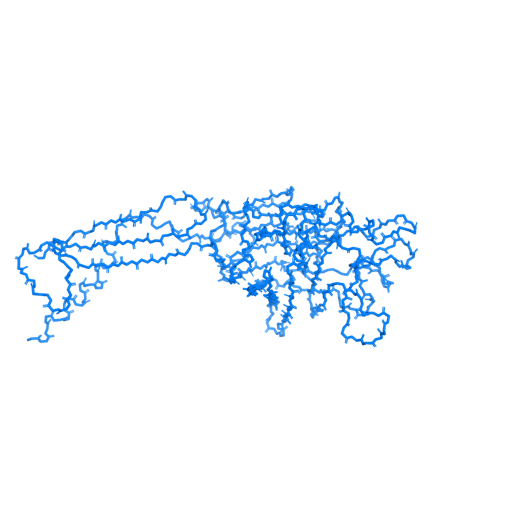 360 VAL A CA 1
ATOM 2767 C C . VAL A 1 360 ? -20.670 -3.512 16.744 1.00 44.97 360 VAL A C 1
ATOM 2769 O O . VAL A 1 360 ? -21.074 -4.658 16.579 1.00 44.97 360 VAL A O 1
ATOM 2772 N N . LYS A 1 361 ? -20.264 -2.762 15.716 1.00 44.12 361 LYS A N 1
ATOM 2773 C CA . LYS A 1 361 ? -19.959 -3.337 14.397 1.00 44.12 361 LYS A CA 1
ATOM 2774 C C . LYS A 1 361 ? -18.453 -3.527 14.291 1.00 44.12 361 LYS A C 1
ATOM 2776 O O . LYS A 1 361 ? -17.778 -2.645 13.772 1.00 44.12 361 LYS A O 1
ATOM 2781 N N . ALA A 1 362 ? -17.939 -4.633 14.823 1.00 43.91 362 ALA A N 1
ATOM 2782 C CA . ALA A 1 362 ? -16.523 -4.990 14.758 1.00 43.91 362 ALA A CA 1
ATOM 2783 C C . ALA A 1 362 ? -16.268 -6.110 13.742 1.00 43.91 362 ALA A C 1
ATOM 2785 O O . ALA A 1 362 ? -17.128 -6.949 13.481 1.00 43.91 362 ALA A O 1
ATOM 2786 N N . THR A 1 363 ? -15.062 -6.117 13.180 1.00 41.28 363 THR A N 1
ATOM 2787 C CA . THR A 1 363 ? -14.519 -7.219 12.372 1.00 41.28 363 THR A CA 1
ATOM 2788 C C . THR A 1 363 ? -13.869 -8.317 13.219 1.00 41.28 363 THR A C 1
ATOM 2790 O O . THR A 1 363 ? -13.650 -9.413 12.706 1.00 41.28 363 THR A O 1
ATOM 2793 N N . SER A 1 364 ? -13.596 -8.070 14.508 1.00 41.75 364 SER A N 1
ATOM 2794 C CA . SER A 1 364 ? -13.099 -9.096 15.429 1.00 41.75 364 SER A CA 1
ATOM 2795 C C . SER A 1 364 ? -14.253 -9.916 16.018 1.00 41.75 364 SER A C 1
ATOM 2797 O O . SER A 1 364 ? -15.301 -9.382 16.376 1.00 41.75 364 SER A O 1
ATOM 2799 N N . GLN A 1 365 ? -14.057 -11.234 16.127 1.00 38.59 365 GLN A N 1
ATOM 2800 C CA . GLN A 1 365 ? -15.011 -12.166 16.749 1.00 38.59 365 GLN A CA 1
ATOM 2801 C C . GLN A 1 365 ? -14.972 -12.139 18.289 1.00 38.59 365 GLN A C 1
ATOM 2803 O O . GLN A 1 365 ? -15.479 -13.058 18.931 1.00 38.59 365 GLN A O 1
ATOM 2808 N N . ALA A 1 366 ? -14.352 -11.124 18.900 1.00 40.66 366 ALA A N 1
ATOM 2809 C CA . ALA A 1 366 ? -14.343 -11.005 20.351 1.00 40.66 366 ALA A CA 1
ATOM 2810 C C . ALA A 1 366 ? -15.784 -10.752 20.844 1.00 40.66 366 ALA A C 1
ATOM 2812 O O . ALA A 1 366 ? -16.425 -9.819 20.352 1.00 40.66 366 ALA A O 1
ATOM 2813 N N . PRO A 1 367 ? -16.319 -11.558 21.780 1.00 40.19 367 PRO A N 1
ATOM 2814 C CA . PRO A 1 367 ? -17.633 -11.307 22.346 1.00 40.19 367 PRO A CA 1
ATOM 2815 C C . PRO A 1 367 ? -17.621 -9.976 23.101 1.00 40.19 367 PRO A C 1
ATOM 2817 O O . PRO A 1 367 ? -16.838 -9.787 24.032 1.00 40.19 367 PRO A O 1
ATOM 2820 N N . TRP A 1 368 ? -18.507 -9.066 22.706 1.00 41.06 368 TRP A N 1
ATOM 2821 C CA . TRP A 1 368 ? -18.765 -7.820 23.420 1.00 41.06 368 TRP A CA 1
ATOM 2822 C C . TRP A 1 368 ? -20.035 -7.973 24.264 1.00 41.06 368 TRP A C 1
ATOM 2824 O O . TRP A 1 368 ? -20.981 -8.622 23.820 1.00 41.06 368 TRP A O 1
ATOM 2834 N N . PRO A 1 369 ? -20.109 -7.384 25.468 1.00 46.19 369 PRO A N 1
ATOM 2835 C CA . PRO A 1 369 ? -21.369 -7.310 26.195 1.00 46.19 369 PRO A CA 1
ATOM 2836 C C . PRO A 1 369 ? -22.311 -6.330 25.476 1.00 46.19 369 PRO A C 1
ATOM 2838 O O . PRO A 1 369 ? -22.148 -5.115 25.564 1.00 46.19 369 PRO A O 1
ATOM 2841 N N . GLU A 1 370 ? -23.287 -6.866 24.742 1.00 43.44 370 GLU A N 1
ATOM 2842 C CA . GLU A 1 370 ? -24.222 -6.093 23.903 1.00 43.44 370 GLU A CA 1
ATOM 2843 C C . GLU A 1 370 ? -25.263 -5.301 24.727 1.00 43.44 370 GLU A C 1
ATOM 2845 O O . GLU A 1 370 ? -25.787 -4.278 24.276 1.00 43.44 370 GLU A O 1
ATOM 2850 N N . SER A 1 371 ? -25.525 -5.730 25.967 1.00 48.38 371 SER A N 1
ATOM 2851 C CA . SER A 1 371 ? -26.480 -5.106 26.894 1.00 48.38 371 SER A CA 1
ATOM 2852 C C . SER A 1 371 ? -26.169 -5.448 28.353 1.00 48.38 371 SER A C 1
ATOM 2854 O O . SER A 1 371 ? -25.634 -6.523 28.632 1.00 48.38 371 SER A O 1
ATOM 2856 N N . GLY A 1 372 ? -26.564 -4.587 29.290 1.00 55.47 372 GLY A N 1
ATOM 2857 C CA . GLY A 1 372 ? -26.507 -4.881 30.721 1.00 55.47 372 GLY A CA 1
ATOM 2858 C C . GLY A 1 372 ? -27.259 -3.857 31.568 1.00 55.47 372 GLY A C 1
ATOM 2859 O O . GLY A 1 372 ? -27.688 -2.819 31.066 1.00 55.47 372 GLY A O 1
ATOM 2860 N N . THR A 1 373 ? -27.391 -4.167 32.858 1.00 45.34 373 THR A N 1
ATOM 2861 C CA . THR A 1 373 ? -28.112 -3.345 33.837 1.00 45.34 373 THR A CA 1
ATOM 2862 C C . THR A 1 373 ? -27.239 -3.152 35.075 1.00 45.34 373 THR A C 1
ATOM 2864 O O . THR A 1 373 ? -26.767 -4.124 35.665 1.00 45.34 373 THR A O 1
ATOM 2867 N N . ALA A 1 374 ? -27.029 -1.901 35.488 1.00 49.03 374 ALA A N 1
ATOM 2868 C CA . ALA A 1 374 ? -26.339 -1.559 36.734 1.00 49.03 374 ALA A CA 1
ATOM 2869 C C . ALA A 1 374 ? -27.334 -0.914 37.704 1.00 49.03 374 ALA A C 1
ATOM 2871 O O . ALA A 1 374 ? -27.995 0.050 37.331 1.00 49.03 374 ALA A O 1
ATOM 2872 N N . THR A 1 375 ? -27.457 -1.443 38.926 1.00 38.97 375 THR A N 1
ATOM 2873 C CA . THR A 1 375 ? -28.470 -1.010 39.910 1.00 38.97 375 THR A CA 1
ATOM 2874 C C . THR A 1 375 ? -27.848 -0.172 41.026 1.00 38.97 375 THR A C 1
ATOM 2876 O O . THR A 1 375 ? -26.774 -0.504 41.526 1.00 38.97 375 THR A O 1
ATOM 2879 N N . MET A 1 376 ? -28.542 0.885 41.447 1.00 35.84 376 MET A N 1
ATOM 2880 C CA . MET A 1 376 ? -28.196 1.723 42.592 1.00 35.84 376 MET A CA 1
ATOM 2881 C C . MET A 1 376 ? -29.445 1.987 43.442 1.00 35.84 376 MET A C 1
ATOM 2883 O O . MET A 1 376 ? -30.495 2.362 42.922 1.00 35.84 376 MET A O 1
ATOM 2887 N N . ASN A 1 377 ? -29.316 1.825 44.757 1.00 40.62 377 ASN A N 1
ATOM 2888 C CA . ASN A 1 377 ? -30.366 2.184 45.711 1.00 40.62 377 ASN A CA 1
ATOM 2889 C C . ASN A 1 377 ? -30.176 3.651 46.126 1.00 40.62 377 ASN A C 1
ATOM 2891 O O . ASN A 1 377 ? -29.042 4.045 46.416 1.00 40.62 377 ASN A O 1
ATOM 2895 N N . VAL A 1 378 ? -31.254 4.442 46.107 1.00 38.97 378 VAL A N 1
ATOM 2896 C CA . VAL A 1 378 ? -31.252 5.885 46.429 1.00 38.97 378 VAL A CA 1
ATOM 2897 C C . VAL A 1 378 ? -31.402 6.149 47.919 1.00 38.97 378 VAL A C 1
ATOM 2899 O O . VAL A 1 378 ? -32.321 5.565 48.535 1.00 38.97 378 VAL A O 1
#

Organism: NCBI:txid1256204